Protein 5M10 (pdb70)

Structure (mmCIF, N/CA/C/O backbone):
data_5M10
#
_entry.id   5M10
#
_cell.length_a   68.840
_cell.length_b   113.630
_cell.length_c   155.480
_cell.angle_alpha   90.00
_cell.angle_beta   90.00
_cell.angle_gamma   90.00
#
_symmetry.space_group_name_H-M   'C 2 2 21'
#
loop_
_entity.id
_entity.type
_entity.pdbx_description
1 polymer 'Cyclohexanone Monooxygenase from Thermocrispum municipale'
2 non-polymer 'FLAVIN-ADENINE DINUCLEOTIDE'
3 non-polymer 'NADP NICOTINAMIDE-ADENINE-DINUCLEOTIDE PHOSPHATE'
4 non-polymer NICOTINAMIDE
5 non-polymer 2-AMINO-2-HYDROXYMETHYL-PROPANE-1,3-DIOL
6 non-polymer GLYCEROL
7 water water
#
loop_
_atom_site.group_PDB
_atom_site.id
_atom_site.type_symbol
_atom_site.label_atom_id
_atom_site.label_alt_id
_atom_site.label_comp_id
_atom_site.label_asym_id
_atom_site.label_entity_id
_atom_site.label_seq_id
_atom_site.pdbx_PDB_ins_code
_atom_site.Cartn_x
_atom_site.Cartn_y
_atom_site.Cartn_z
_atom_site.occupancy
_atom_site.B_iso_or_equiv
_atom_site.auth_seq_id
_atom_site.auth_comp_id
_atom_site.auth_asym_id
_atom_site.auth_atom_id
_atom_site.pdbx_PDB_model_num
ATOM 1 N N . THR A 1 6 ? 26.802 -22.915 -38.628 1.00 41.99 6 THR A N 1
ATOM 2 C CA . THR A 1 6 ? 25.950 -21.941 -37.855 1.00 33.66 6 THR A CA 1
ATOM 3 C C . THR A 1 6 ? 24.458 -22.332 -37.924 1.00 24.79 6 THR A C 1
ATOM 4 O O . THR A 1 6 ? 23.897 -22.445 -38.951 1.00 26.35 6 THR A O 1
ATOM 8 N N . PRO A 1 7 ? 23.808 -22.624 -36.752 1.00 17.87 7 PRO A N 1
ATOM 9 C CA . PRO A 1 7 ? 22.440 -23.112 -36.832 1.00 14.90 7 PRO A CA 1
ATOM 10 C C . PRO A 1 7 ? 21.429 -22.007 -37.105 1.00 14.21 7 PRO A C 1
ATOM 11 O O . PRO A 1 7 ? 21.672 -20.826 -36.947 1.00 15.79 7 PRO A O 1
ATOM 15 N N . ASP A 1 8 ? 20.239 -22.399 -37.599 1.00 13.46 8 ASP A N 1
ATOM 16 C CA . ASP A 1 8 ? 19.158 -21.442 -37.818 1.00 13.26 8 ASP A CA 1
ATOM 17 C C . ASP A 1 8 ? 18.766 -20.764 -36.466 1.00 12.95 8 ASP A C 1
ATOM 18 O O . ASP A 1 8 ? 18.410 -19.574 -36.472 1.00 15.71 8 ASP A O 1
ATOM 23 N N . LEU A 1 9 ? 18.710 -21.578 -35.414 1.00 12.58 9 LEU A N 1
ATOM 24 C CA . LEU A 1 9 ? 18.288 -21.143 -34.075 1.00 13.05 9 LEU A CA 1
ATOM 25 C C . LEU A 1 9 ? 19.283 -21.689 -33.057 1.00 13.57 9 LEU A C 1
ATOM 26 O O . LEU A 1 9 ? 19.838 -22.721 -33.248 1.00 13.10 9 LEU A O 1
ATOM 31 N N . ASP A 1 10 ? 19.402 -21.010 -31.889 1.00 12.11 10 ASP A N 1
ATOM 32 C CA . ASP A 1 10 ? 20.116 -21.598 -30.778 1.00 11.90 10 ASP A CA 1
ATOM 33 C C . ASP A 1 10 ? 19.416 -22.875 -30.299 1.00 10.41 10 ASP A C 1
ATOM 34 O O . ASP A 1 10 ? 20.095 -23.881 -30.008 1.00 11.73 10 ASP A O 1
ATOM 39 N N . ALA A 1 11 ? 18.080 -22.767 -30.174 1.00 10.36 11 ALA A N 1
ATOM 40 C CA . ALA A 1 11 ? 17.382 -23.888 -29.573 1.00 9.72 11 ALA A CA 1
ATOM 41 C C . ALA A 1 11 ? 15.975 -24.045 -30.248 1.00 10.58 11 ALA A C 1
ATOM 42 O O . ALA A 1 11 ? 15.337 -23.023 -30.592 1.00 11.58 11 ALA A O 1
ATOM 44 N N . ILE A 1 12 ? 15.572 -25.304 -30.322 1.00 9.96 12 ILE A N 1
ATOM 45 C CA . ILE A 1 12 ? 14.192 -25.640 -30.670 1.00 10.17 12 ILE A CA 1
ATOM 46 C C . ILE A 1 12 ? 13.599 -26.402 -29.473 1.00 9.13 12 ILE A C 1
ATOM 47 O O . ILE A 1 12 ? 14.218 -27.328 -28.982 1.00 9.52 12 ILE A O 1
ATOM 52 N N . VAL A 1 13 ? 12.362 -26.001 -29.219 1.00 9.01 13 VAL A N 1
ATOM 53 C CA . VAL A 1 13 ? 11.565 -26.644 -28.143 1.00 8.64 13 VAL A CA 1
ATOM 54 C C . VAL A 1 13 ? 10.372 -27.334 -28.824 1.00 8.89 13 VAL A C 1
ATOM 55 O O . VAL A 1 13 ? 9.730 -26.657 -29.659 1.00 10.30 13 VAL A O 1
ATOM 59 N N . ILE A 1 14 ? 10.029 -28.538 -28.461 1.00 9.50 14 ILE A N 1
ATOM 60 C CA . ILE A 1 14 ? 8.841 -29.218 -29.023 1.00 8.68 14 ILE A CA 1
ATOM 61 C C . ILE A 1 14 ? 7.845 -29.353 -27.880 1.00 8.36 14 ILE A C 1
ATOM 62 O O . ILE A 1 14 ? 8.193 -29.984 -26.850 1.00 9.93 14 ILE A O 1
ATOM 67 N N . GLY A 1 15 ? 6.662 -28.849 -28.097 1.00 8.63 15 GLY A N 1
ATOM 68 C CA . GLY A 1 15 ? 5.555 -28.894 -27.135 1.00 9.08 15 GLY A CA 1
ATOM 69 C C . GLY A 1 15 ? 5.311 -27.551 -26.474 1.00 9.11 15 GLY A C 1
ATOM 70 O O . GLY A 1 15 ? 6.266 -26.859 -26.103 1.00 9.78 15 GLY A O 1
ATOM 71 N N . ALA A 1 16 ? 4.027 -27.209 -26.334 1.00 8.62 16 ALA A N 1
ATOM 72 C CA . ALA A 1 16 ? 3.639 -25.959 -25.698 1.00 8.57 16 ALA A CA 1
ATOM 73 C C . ALA A 1 16 ? 2.656 -26.143 -24.512 1.00 8.58 16 ALA A C 1
ATOM 74 O O . ALA A 1 16 ? 1.733 -25.342 -24.342 1.00 9.45 16 ALA A O 1
ATOM 76 N N . GLY A 1 17 ? 2.939 -27.230 -23.750 1.00 8.93 17 GLY A N 1
ATOM 77 C CA . GLY A 1 17 ? 2.288 -27.325 -22.438 1.00 8.93 17 GLY A CA 1
ATOM 78 C C . GLY A 1 17 ? 3.104 -26.574 -21.415 1.00 9.46 17 GLY A C 1
ATOM 79 O O . GLY A 1 17 ? 3.949 -25.728 -21.671 1.00 9.96 17 GLY A O 1
ATOM 80 N N . PHE A 1 18 ? 2.797 -26.879 -20.094 1.00 9.02 18 PHE A N 1
ATOM 81 C CA . PHE A 1 18 ? 3.608 -26.328 -18.999 1.00 8.43 18 PHE A CA 1
ATOM 82 C C . PHE A 1 18 ? 5.122 -26.358 -19.292 1.00 8.03 18 PHE A C 1
ATOM 83 O O . PHE A 1 18 ? 5.826 -25.420 -18.926 1.00 9.23 18 PHE A O 1
ATOM 91 N N . GLY A 1 19 ? 5.551 -27.520 -19.815 1.00 7.96 19 GLY A N 1
ATOM 92 C CA . GLY A 1 19 ? 6.948 -27.681 -20.022 1.00 9.48 19 GLY A CA 1
ATOM 93 C C . GLY A 1 19 ? 7.585 -26.751 -21.052 1.00 9.16 19 GLY A C 1
ATOM 94 O O . GLY A 1 19 ? 8.519 -26.000 -20.807 1.00 9.29 19 GLY A O 1
ATOM 95 N N . GLY A 1 20 ? 7.049 -26.836 -22.315 1.00 8.63 20 GLY A N 1
ATOM 96 C CA . GLY A 1 20 ? 7.640 -25.995 -23.379 1.00 8.78 20 GLY A CA 1
ATOM 97 C C . GLY A 1 20 ? 7.463 -24.529 -23.173 1.00 8.95 20 GLY A C 1
ATOM 98 O O . GLY A 1 20 ? 8.311 -23.738 -23.554 1.00 9.82 20 GLY A O 1
ATOM 99 N N . ILE A 1 21 ? 6.323 -24.134 -22.583 1.00 8.88 21 ILE A N 1
ATOM 100 C CA . ILE A 1 21 ? 6.090 -22.746 -22.307 1.00 9.05 21 ILE A CA 1
ATOM 101 C C . ILE A 1 21 ? 7.226 -22.121 -21.444 1.00 8.81 21 ILE A C 1
ATOM 102 O O . ILE A 1 21 ? 7.815 -21.111 -21.691 1.00 9.74 21 ILE A O 1
ATOM 107 N N . TYR A 1 22 ? 7.503 -22.825 -20.298 1.00 9.44 22 TYR A N 1
ATOM 108 C CA . TYR A 1 22 ? 8.542 -22.350 -19.392 1.00 9.17 22 TYR A CA 1
ATOM 109 C C . TYR A 1 22 ? 9.945 -22.433 -20.042 1.00 9.64 22 TYR A C 1
ATOM 110 O O . TYR A 1 22 ? 10.737 -21.549 -19.847 1.00 10.02 22 TYR A O 1
ATOM 119 N N . MET A 1 23 ? 10.158 -23.562 -20.756 1.00 8.98 23 MET A N 1
ATOM 120 C CA . MET A 1 23 ? 11.458 -23.661 -21.396 1.00 9.67 23 MET A CA 1
ATOM 121 C C . MET A 1 23 ? 11.753 -22.459 -22.340 1.00 9.05 23 MET A C 1
ATOM 122 O O . MET A 1 23 ? 12.841 -21.926 -22.388 1.00 9.86 23 MET A O 1
ATOM 127 N N . LEU A 1 24 ? 10.754 -22.111 -23.152 1.00 9.16 24 LEU A N 1
ATOM 128 C CA . LEU A 1 24 ? 10.903 -21.023 -24.087 1.00 9.48 24 LEU A CA 1
ATOM 129 C C . LEU A 1 24 ? 11.202 -19.702 -23.361 1.00 9.67 24 LEU A C 1
ATOM 130 O O . LEU A 1 24 ? 12.064 -18.933 -23.671 1.00 10.89 24 LEU A O 1
ATOM 135 N N . HIS A 1 25 ? 10.415 -19.466 -22.280 1.00 10.21 25 HIS A N 1
ATOM 136 C CA . HIS A 1 25 ? 10.677 -18.319 -21.470 1.00 10.75 25 HIS A CA 1
ATOM 137 C C . HIS A 1 25 ? 12.117 -18.212 -20.952 1.00 10.25 25 HIS A C 1
ATOM 138 O O . HIS A 1 25 ? 12.764 -17.158 -21.072 1.00 11.51 25 HIS A O 1
ATOM 145 N N . LYS A 1 26 ? 12.569 -19.363 -20.381 1.00 9.77 26 LYS A N 1
ATOM 146 C CA . LYS A 1 26 ? 13.931 -19.315 -19.860 1.00 10.41 26 LYS A CA 1
ATOM 147 C C . LYS A 1 26 ? 14.978 -19.025 -20.962 1.00 11.10 26 LYS A C 1
ATOM 148 O O . LYS A 1 26 ? 15.845 -18.215 -20.815 1.00 11.47 26 LYS A O 1
ATOM 154 N N . LEU A 1 27 ? 14.866 -19.818 -22.062 1.00 10.85 27 LEU A N 1
ATOM 155 C CA . LEU A 1 27 ? 15.943 -19.711 -23.092 1.00 11.05 27 LEU A CA 1
ATOM 156 C C . LEU A 1 27 ? 15.915 -18.370 -23.801 1.00 11.19 27 LEU A C 1
ATOM 157 O O . LEU A 1 27 ? 16.958 -17.820 -24.088 1.00 13.31 27 LEU A O 1
ATOM 162 N N . ARG A 1 28 ? 14.700 -17.896 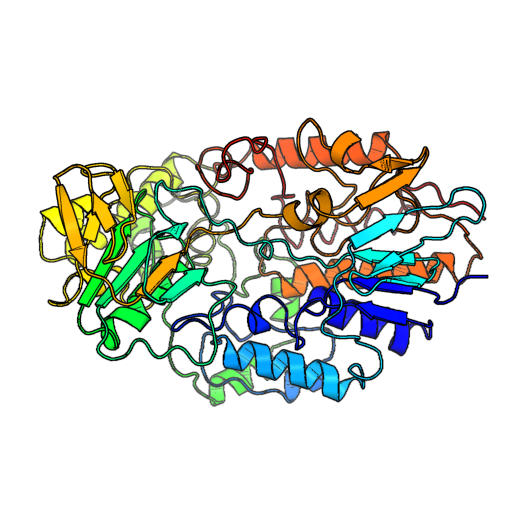-24.106 1.00 11.14 28 ARG A N 1
ATOM 163 C CA . ARG A 1 28 ? 14.590 -16.682 -24.883 1.00 11.69 28 ARG A CA 1
ATOM 164 C C . ARG A 1 28 ? 14.672 -15.422 -24.007 1.00 11.79 28 ARG A C 1
ATOM 165 O O . ARG A 1 28 ? 15.474 -14.529 -24.239 1.00 15.26 28 ARG A O 1
ATOM 173 N N . ASN A 1 29 ? 13.766 -15.341 -22.988 1.00 11.54 29 ASN A N 1
ATOM 174 C CA . ASN A 1 29 ? 13.747 -14.140 -22.200 1.00 12.35 29 ASN A CA 1
ATOM 175 C C . ASN A 1 29 ? 14.878 -14.050 -21.182 1.00 13.54 29 ASN A C 1
ATOM 176 O O . ASN A 1 29 ? 15.449 -12.972 -21.013 1.00 17.92 29 ASN A O 1
ATOM 181 N N . ASP A 1 30 ? 15.233 -15.143 -20.538 1.00 12.35 30 ASP A N 1
ATOM 182 C CA . ASP A 1 30 ? 16.265 -15.023 -19.530 1.00 13.11 30 ASP A CA 1
ATOM 183 C C . ASP A 1 30 ? 17.682 -15.183 -20.124 1.00 13.47 30 ASP A C 1
ATOM 184 O O . ASP A 1 30 ? 18.577 -14.509 -19.675 1.00 17.18 30 ASP A O 1
ATOM 189 N N . LEU A 1 31 ? 17.880 -16.117 -21.085 1.00 12.41 31 LEU A N 1
ATOM 190 C CA . LEU A 1 31 ? 19.249 -16.282 -21.646 1.00 12.46 31 LEU A CA 1
ATOM 191 C C . LEU A 1 31 ? 19.512 -15.462 -22.897 1.00 12.34 31 LEU A C 1
ATOM 192 O O . LEU A 1 31 ? 20.648 -15.357 -23.323 1.00 15.81 31 LEU A O 1
ATOM 197 N N . GLY A 1 32 ? 18.443 -14.943 -23.515 1.00 13.25 32 GLY A N 1
ATOM 198 C CA . GLY A 1 32 ? 18.658 -14.140 -24.751 1.00 14.35 32 GLY A CA 1
ATOM 199 C C . GLY A 1 32 ? 18.941 -14.934 -26.005 1.00 14.99 32 GLY A C 1
ATOM 200 O O . GLY A 1 32 ? 19.561 -14.366 -26.904 1.00 16.71 32 GLY A O 1
ATOM 201 N N . LEU A 1 33 ? 18.691 -16.219 -25.940 1.00 12.66 33 LEU A N 1
ATOM 202 C CA . LEU A 1 33 ? 18.933 -17.102 -27.117 1.00 12.35 33 LEU A CA 1
ATOM 203 C C . LEU A 1 33 ? 17.817 -16.965 -28.144 1.00 13.67 33 LEU A C 1
ATOM 204 O O . LEU A 1 33 ? 16.688 -16.514 -27.884 1.00 14.02 33 LEU A O 1
ATOM 209 N N . SER A 1 34 ? 18.092 -17.375 -29.409 1.00 12.98 34 SER A N 1
ATOM 210 C CA . SER A 1 34 ? 17.045 -17.479 -30.440 1.00 12.01 34 SER A CA 1
ATOM 211 C C . SER A 1 34 ? 16.420 -18.880 -30.332 1.00 11.82 34 SER A C 1
ATOM 212 O O . SER A 1 34 ? 17.100 -19.881 -30.299 1.00 12.90 34 SER A O 1
ATOM 215 N N . VAL A 1 35 ? 15.102 -18.881 -30.247 1.00 11.77 35 VAL A N 1
ATOM 216 C CA . VAL A 1 35 ? 14.326 -20.047 -29.896 1.00 11.02 35 VAL A CA 1
ATOM 217 C C . VAL A 1 35 ? 13.021 -20.069 -30.693 1.00 9.71 35 VAL A C 1
ATOM 218 O O . VAL A 1 35 ? 12.440 -19.039 -30.898 1.00 11.98 35 VAL A O 1
ATOM 222 N N . ARG A 1 36 ? 12.581 -21.249 -30.999 1.00 8.78 36 ARG A N 1
ATOM 223 C CA . ARG A 1 36 ? 11.194 -21.484 -31.489 1.00 9.77 36 ARG A CA 1
ATOM 224 C C . ARG A 1 36 ? 10.648 -22.760 -30.852 1.00 8.95 36 ARG A C 1
ATOM 225 O O . ARG A 1 36 ? 11.362 -23.752 -30.680 1.00 10.79 36 ARG A O 1
ATOM 233 N N . VAL A 1 37 ? 9.350 -22.693 -30.533 1.00 10.10 37 VAL A N 1
ATOM 234 C CA . VAL A 1 37 ? 8.587 -23.836 -30.119 1.00 10.23 37 VAL A CA 1
ATOM 235 C C . VAL A 1 37 ? 7.726 -24.320 -31.318 1.00 9.29 37 VAL A C 1
ATOM 236 O O . VAL A 1 37 ? 7.065 -23.481 -31.947 1.00 10.72 37 VAL A O 1
ATOM 240 N N . PHE A 1 38 ? 7.694 -25.631 -31.449 1.00 8.54 38 PHE A N 1
ATOM 241 C CA . PHE A 1 38 ? 6.741 -26.262 -32.371 1.00 9.06 38 PHE A CA 1
ATOM 242 C C . PHE A 1 38 ? 5.706 -27.017 -31.545 1.00 8.98 38 PHE A C 1
ATOM 243 O O . PHE A 1 38 ? 6.128 -27.894 -30.732 1.00 9.82 38 PHE A O 1
ATOM 251 N N . GLU A 1 39 ? 4.456 -26.788 -31.815 1.00 8.41 39 GLU A N 1
ATOM 252 C CA . GLU A 1 39 ? 3.398 -27.505 -31.116 1.00 9.36 39 GLU A CA 1
ATOM 253 C C . GLU A 1 39 ? 2.389 -28.004 -32.199 1.00 8.39 39 GLU A C 1
ATOM 254 O O . GLU A 1 39 ? 1.916 -27.152 -32.988 1.00 9.48 39 GLU A O 1
ATOM 260 N N . LYS A 1 40 ? 2.050 -29.234 -32.123 1.00 8.78 40 LYS A N 1
ATOM 261 C CA . LYS A 1 40 ? 1.125 -29.840 -33.112 1.00 9.42 40 LYS A CA 1
ATOM 262 C C . LYS A 1 40 ? -0.292 -29.324 -32.992 1.00 10.40 40 LYS A C 1
ATOM 263 O O . LYS A 1 40 ? -1.057 -29.278 -33.953 1.00 11.40 40 LYS A O 1
ATOM 269 N N . GLY A 1 41 ? -0.755 -28.948 -31.752 1.00 10.07 41 GLY A N 1
ATOM 270 C CA . GLY A 1 41 ? -2.049 -28.428 -31.554 1.00 10.50 41 GLY A CA 1
ATOM 271 C C . GLY A 1 41 ? -2.267 -27.055 -32.187 1.00 9.73 41 GLY A C 1
ATOM 272 O O . GLY A 1 41 ? -1.344 -26.310 -32.391 1.00 9.70 41 GLY A O 1
ATOM 273 N N . GLY A 1 42 ? -3.528 -26.747 -32.305 1.00 10.35 42 GLY A N 1
ATOM 274 C CA . GLY A 1 42 ? -3.952 -25.425 -32.771 1.00 10.71 42 GLY A CA 1
ATOM 275 C C . GLY A 1 42 ? -3.953 -24.260 -31.769 1.00 9.20 42 GLY A C 1
ATOM 276 O O . GLY A 1 42 ? -4.230 -23.101 -32.054 1.00 12.18 42 GLY A O 1
ATOM 277 N N . GLY A 1 43 ? -3.567 -24.645 -30.495 1.00 10.00 43 GLY A N 1
ATOM 278 C CA . GLY A 1 43 ? -3.419 -23.728 -29.375 1.00 11.08 43 GLY A CA 1
ATOM 279 C C . GLY A 1 43 ? -2.378 -24.277 -28.396 1.00 10.15 43 GLY A C 1
ATOM 280 O O . GLY A 1 43 ? -2.085 -25.410 -28.405 1.00 9.96 43 GLY A O 1
ATOM 281 N N . VAL A 1 44 ? -1.899 -23.342 -27.596 1.00 10.05 44 VAL A N 1
ATOM 282 C CA . VAL A 1 44 ? -1.060 -23.720 -26.450 1.00 9.65 44 VAL A CA 1
ATOM 283 C C . VAL A 1 44 ? -1.888 -24.344 -25.345 1.00 9.10 44 VAL A C 1
ATOM 284 O O . VAL A 1 44 ? -3.097 -24.245 -25.292 1.00 9.59 44 VAL A O 1
ATOM 288 N N . GLY A 1 45 ? -1.133 -25.043 -24.454 1.00 8.88 45 GLY A N 1
ATOM 289 C CA . GLY A 1 45 ? -1.707 -25.594 -23.234 1.00 8.86 45 GLY A CA 1
ATOM 290 C C . GLY A 1 45 ? -1.468 -27.006 -22.981 1.00 10.00 45 GLY A C 1
ATOM 291 O O . GLY A 1 45 ? -1.644 -27.494 -21.805 1.00 10.09 45 GLY A O 1
ATOM 292 N N . GLY A 1 46 ? -1.054 -27.809 -23.973 1.00 8.75 46 GLY A N 1
ATOM 293 C CA . GLY A 1 46 ? -0.807 -29.187 -23.783 1.00 9.16 46 GLY A CA 1
ATOM 294 C C . GLY A 1 46 ? -1.996 -29.946 -23.369 1.00 9.01 46 GLY A C 1
ATOM 295 O O . GLY A 1 46 ? -3.064 -29.837 -23.958 1.00 9.14 46 GLY A O 1
ATOM 296 N N . THR A 1 47 ? -1.820 -30.706 -22.280 1.00 9.21 47 THR A N 1
ATOM 297 C CA . THR A 1 47 ? -2.936 -31.485 -21.715 1.00 9.14 47 THR A CA 1
ATOM 298 C C . THR A 1 47 ? -4.239 -30.583 -21.663 1.00 9.21 47 THR A C 1
ATOM 299 O O . THR A 1 47 ? -5.330 -31.080 -21.908 1.00 9.55 47 THR A O 1
ATOM 303 N N . TRP A 1 48 ? -4.076 -29.319 -21.275 1.00 8.21 48 TRP A N 1
ATOM 304 C CA . TRP A 1 48 ? -5.189 -28.495 -20.966 1.00 8.64 48 TRP A CA 1
ATOM 305 C C . TRP A 1 48 ? -5.812 -27.801 -22.204 1.00 9.31 48 TRP A C 1
ATOM 306 O O . TRP A 1 48 ? -6.862 -27.220 -22.126 1.00 9.69 48 TRP A O 1
ATOM 317 N N . TYR A 1 49 ? -5.089 -27.966 -23.349 1.00 9.21 49 TYR A N 1
ATOM 318 C CA . TYR A 1 49 ? -5.703 -27.684 -24.701 1.00 9.29 49 TYR A CA 1
ATOM 319 C C . TYR A 1 49 ? -6.480 -28.880 -25.132 1.00 8.31 49 TYR A C 1
ATOM 320 O O . TYR A 1 49 ? -7.662 -28.762 -25.543 1.00 9.10 49 TYR A O 1
ATOM 329 N N . TRP A 1 50 ? -5.910 -30.053 -25.066 1.00 7.94 50 TRP A N 1
ATOM 330 C CA . TRP A 1 50 ? -6.515 -31.265 -25.715 1.00 8.67 50 TRP A CA 1
ATOM 331 C C . TRP A 1 50 ? -7.691 -31.792 -25.009 1.00 8.89 50 TRP A C 1
ATOM 332 O O . TRP A 1 50 ? -8.639 -32.341 -25.562 1.00 9.86 50 TRP A O 1
ATOM 343 N N . ASN A 1 51 ? -7.647 -31.805 -23.620 1.00 9.13 51 ASN A N 1
ATOM 344 C CA . ASN A 1 51 ? -8.626 -32.581 -22.804 1.00 8.93 51 ASN A CA 1
ATOM 345 C C . ASN A 1 51 ? -9.801 -31.768 -22.527 1.00 9.72 51 ASN A C 1
ATOM 346 O O . ASN A 1 51 ? -10.080 -31.380 -21.352 1.00 10.08 51 ASN A O 1
ATOM 351 N N . LYS A 1 52 ? -10.649 -31.541 -23.543 1.00 9.44 52 LYS A N 1
ATOM 352 C CA . LYS A 1 52 ? -11.797 -30.670 -23.451 1.00 9.34 52 LYS A CA 1
ATOM 353 C C . LYS A 1 52 ? -13.121 -31.358 -22.981 1.00 10.27 52 LYS A C 1
ATOM 354 O O . LYS A 1 52 ? -14.165 -30.736 -23.014 1.00 11.65 52 LYS A O 1
ATOM 360 N N . TYR A 1 53 ? -12.957 -32.605 -22.474 1.00 9.71 53 TYR A N 1
ATOM 361 C CA . TYR A 1 53 ? -14.151 -33.331 -22.144 1.00 9.75 53 TYR A CA 1
ATOM 362 C C . TYR A 1 53 ? -14.832 -32.821 -20.843 1.00 9.56 53 TYR A C 1
ATOM 363 O O . TYR A 1 53 ? -14.144 -32.236 -19.971 1.00 11.06 53 TYR A O 1
ATOM 372 N N . PRO A 1 54 ? -16.128 -33.053 -20.725 1.00 10.10 54 PRO A N 1
ATOM 373 C CA . PRO A 1 54 ? -16.839 -32.651 -19.485 1.00 11.81 54 PRO A CA 1
ATOM 374 C C . PRO A 1 54 ? -16.264 -33.396 -18.276 1.00 10.11 54 PRO A C 1
ATOM 375 O O . PRO A 1 54 ? -16.071 -34.562 -18.288 1.00 10.46 54 PRO A O 1
ATOM 379 N N . GLY A 1 55 ? -15.983 -32.596 -17.224 1.00 9.58 55 GLY A N 1
ATOM 380 C CA . GLY A 1 55 ? -15.340 -33.165 -15.998 1.00 11.41 55 GLY A CA 1
ATOM 381 C C . GLY A 1 55 ? -13.892 -33.018 -15.970 1.00 9.90 55 GLY A C 1
ATOM 382 O O . GLY A 1 55 ? -13.235 -33.374 -14.946 1.00 10.91 55 GLY A O 1
ATOM 383 N N . ALA A 1 56 ? -13.201 -32.630 -17.069 1.00 9.39 56 ALA A N 1
ATOM 384 C CA . ALA A 1 56 ? -11.778 -32.661 -17.055 1.00 9.16 56 ALA A CA 1
ATOM 385 C C . ALA A 1 56 ? -11.292 -31.593 -16.065 1.00 9.25 56 ALA A C 1
ATOM 386 O O . ALA A 1 56 ? -11.624 -30.453 -16.080 1.00 9.52 56 ALA A O 1
ATOM 388 N N . LYS A 1 57 ? -10.348 -32.105 -15.188 1.00 10.04 57 LYS A N 1
ATOM 389 C CA . LYS A 1 57 ? -9.782 -31.200 -14.195 1.00 10.60 57 LYS A CA 1
ATOM 390 C C . LYS A 1 57 ? -8.486 -31.845 -13.697 1.00 10.52 57 LYS A C 1
ATOM 391 O O . LYS A 1 57 ? -8.270 -33.017 -13.835 1.00 12.41 57 LYS A O 1
ATOM 397 N N A SER A 1 58 ? -7.694 -30.994 -13.028 0.50 10.18 58 SER A N 1
ATOM 398 N N B SER A 1 58 ? -7.699 -31.027 -13.008 0.50 10.40 58 SER A N 1
ATOM 399 C CA A SER A 1 58 ? -6.524 -31.428 -12.278 0.50 10.07 58 SER A CA 1
ATOM 400 C CA B SER A 1 58 ? -6.554 -31.527 -12.286 0.50 10.84 58 SER A CA 1
ATOM 401 C C A SER A 1 58 ? -6.873 -31.817 -10.819 0.50 8.96 58 SER A C 1
ATOM 402 C C B SER A 1 58 ? -6.881 -31.841 -10.824 0.50 9.05 58 SER A C 1
ATOM 403 O O A SER A 1 58 ? -7.693 -31.184 -10.235 0.50 11.31 58 SER A O 1
ATOM 404 O O B SER A 1 58 ? -7.671 -31.182 -10.236 0.50 11.23 58 SER A O 1
ATOM 409 N N . ASP A 1 59 ? -6.268 -32.889 -10.369 1.00 8.62 59 ASP A N 1
ATOM 410 C CA . ASP A 1 59 ? -6.351 -33.299 -8.926 1.00 9.31 59 ASP A CA 1
ATOM 411 C C . ASP A 1 59 ? -5.254 -32.649 -8.135 1.00 9.19 59 ASP A C 1
ATOM 412 O O . ASP A 1 59 ? -5.336 -32.787 -6.846 1.00 11.71 59 ASP A O 1
ATOM 417 N N . THR A 1 60 ? -4.287 -31.940 -8.616 1.00 8.90 60 THR A N 1
ATOM 418 C CA . THR A 1 60 ? -3.458 -31.150 -7.767 1.00 9.63 60 THR A CA 1
ATOM 419 C C . THR A 1 60 ? -4.323 -29.995 -7.314 1.00 10.12 60 THR A C 1
ATOM 420 O O . THR A 1 60 ? -4.860 -29.236 -8.146 1.00 12.84 60 THR A O 1
ATOM 424 N N . GLU A 1 61 ? -4.444 -29.721 -6.040 1.00 11.71 61 GLU A N 1
ATOM 425 C CA . GLU A 1 61 ? -5.296 -28.566 -5.717 1.00 13.05 61 GLU A CA 1
ATOM 426 C C . GLU A 1 61 ? -4.756 -27.278 -6.265 1.00 10.77 61 GLU A C 1
ATOM 427 O O . GLU A 1 61 ? -3.523 -27.108 -6.389 1.00 11.60 61 GLU A O 1
ATOM 433 N N . GLY A 1 62 ? -5.720 -26.458 -6.618 1.00 11.52 62 GLY A N 1
ATOM 434 C CA . GLY A 1 62 ? -5.383 -25.322 -7.424 1.00 11.46 62 GLY A CA 1
ATOM 435 C C . GLY A 1 62 ? -4.284 -24.494 -6.978 1.00 10.38 62 GLY A C 1
ATOM 436 O O . GLY A 1 62 ? -3.529 -23.906 -7.741 1.00 10.61 62 GLY A O 1
ATOM 437 N N . PHE A 1 63 ? -4.167 -24.305 -5.616 1.00 9.53 63 PHE A N 1
ATOM 438 C CA . PHE A 1 63 ? -3.159 -23.419 -5.141 1.00 9.01 63 PHE A CA 1
ATOM 439 C C . PHE A 1 63 ? -1.730 -23.746 -5.613 1.00 8.08 63 PHE A C 1
ATOM 440 O O . PHE A 1 63 ? -0.969 -22.807 -5.734 1.00 9.72 63 PHE A O 1
ATOM 448 N N . VAL A 1 64 ? -1.429 -25.021 -5.801 1.00 7.91 64 VAL A N 1
ATOM 449 C CA . VAL A 1 64 ? -0.131 -25.422 -6.281 1.00 8.70 64 VAL A CA 1
ATOM 450 C C . VAL A 1 64 ? -0.135 -26.049 -7.701 1.00 9.14 64 VAL A C 1
ATOM 451 O O . VAL A 1 64 ? 0.884 -26.627 -8.037 1.00 8.93 64 VAL A O 1
ATOM 455 N N . TYR A 1 65 ? -1.211 -25.904 -8.419 1.00 8.54 65 TYR A N 1
ATOM 456 C CA . TYR A 1 65 ? -1.189 -26.396 -9.858 1.00 8.36 65 TYR A CA 1
ATOM 457 C C . TYR A 1 65 ? -0.956 -25.185 -10.729 1.00 7.87 65 TYR A C 1
ATOM 458 O O . TYR A 1 65 ? -1.866 -24.703 -11.411 1.00 9.93 65 TYR A O 1
ATOM 467 N N . ARG A 1 66 ? 0.264 -24.713 -10.683 1.00 8.75 66 ARG A N 1
ATOM 468 C CA . ARG A 1 66 ? 0.658 -23.444 -11.273 1.00 9.25 66 ARG A CA 1
ATOM 469 C C . ARG A 1 66 ? 2.175 -23.310 -11.166 1.00 9.23 66 ARG A C 1
ATOM 470 O O . ARG A 1 66 ? 2.819 -24.081 -10.419 1.00 9.72 66 ARG A O 1
ATOM 478 N N . TYR A 1 67 ? 2.750 -22.407 -11.940 1.00 9.91 67 TYR A N 1
ATOM 479 C CA . TYR A 1 67 ? 4.135 -22.062 -11.778 1.00 9.12 67 TYR A CA 1
ATOM 480 C C . TYR A 1 67 ? 4.395 -21.344 -10.382 1.00 9.32 67 TYR A C 1
ATOM 481 O O . TYR A 1 67 ? 3.467 -20.750 -9.835 1.00 9.98 67 TYR A O 1
ATOM 490 N N . SER A 1 68 ? 5.651 -21.417 -9.967 1.00 9.72 68 SER A N 1
ATOM 491 C CA . SER A 1 68 ? 6.060 -20.756 -8.741 1.00 10.23 68 SER A CA 1
ATOM 492 C C . SER A 1 68 ? 7.137 -19.755 -8.953 1.00 11.36 68 SER A C 1
ATOM 493 O O . SER A 1 68 ? 7.547 -19.016 -8.048 1.00 12.33 68 SER A O 1
ATOM 496 N N . PHE A 1 69 ? 7.685 -19.670 -10.206 1.00 11.35 69 PHE A N 1
ATOM 497 C CA . PHE A 1 69 ? 8.964 -18.969 -10.395 1.00 12.78 69 PHE A CA 1
ATOM 498 C C . PHE A 1 69 ? 8.857 -17.455 -10.369 1.00 11.29 69 PHE A C 1
ATOM 499 O O . PHE A 1 69 ? 9.849 -16.759 -10.263 1.00 17.13 69 PHE A O 1
ATOM 507 N N . ASP A 1 70 ? 7.645 -16.919 -10.554 1.00 12.67 70 ASP A N 1
ATOM 508 C CA . ASP A 1 70 ? 7.391 -15.497 -10.642 1.00 13.12 70 ASP A CA 1
ATOM 509 C C . ASP A 1 70 ? 6.430 -15.076 -9.506 1.00 13.46 70 ASP A C 1
ATOM 510 O O . ASP A 1 70 ? 5.228 -15.366 -9.504 1.00 12.73 70 ASP A O 1
ATOM 515 N N . LYS A 1 71 ? 7.034 -14.355 -8.487 1.00 13.90 71 LYS A N 1
ATOM 516 C CA . LYS A 1 71 ? 6.249 -13.962 -7.337 1.00 14.86 71 LYS A CA 1
ATOM 517 C C . LYS A 1 71 ? 5.102 -13.051 -7.649 1.00 14.11 71 LYS A C 1
ATOM 518 O O . LYS A 1 71 ? 4.092 -13.088 -6.974 1.00 16.08 71 LYS A O 1
ATOM 524 N N . GLU A 1 72 ? 5.274 -12.171 -8.651 1.00 15.27 72 GLU A N 1
ATOM 525 C CA . GLU A 1 72 ? 4.194 -11.241 -8.992 1.00 17.03 72 GLU A CA 1
ATOM 526 C C . GLU A 1 72 ? 3.008 -12.013 -9.587 1.00 16.36 72 GLU A C 1
ATOM 527 O O . GLU A 1 72 ? 1.864 -11.683 -9.318 1.00 17.53 72 GLU A O 1
ATOM 533 N N . LEU A 1 73 ? 3.286 -13.024 -10.423 1.00 13.62 73 LEU A N 1
ATOM 534 C CA . LEU A 1 73 ? 2.191 -13.787 -10.895 1.00 13.80 73 LEU A CA 1
ATOM 535 C C . LEU A 1 73 ? 1.462 -14.606 -9.835 1.00 12.02 73 LEU A C 1
ATOM 536 O O . LEU A 1 73 ? 0.267 -14.679 -9.845 1.00 13.30 73 LEU A O 1
ATOM 541 N N . LEU A 1 74 ? 2.222 -15.039 -8.837 1.00 12.25 74 LEU A N 1
ATOM 542 C CA . LEU A 1 74 ? 1.590 -15.718 -7.721 1.00 12.31 74 LEU A CA 1
ATOM 543 C C . LEU A 1 74 ? 0.703 -14.755 -6.899 1.00 12.29 74 LEU A C 1
ATOM 544 O O . LEU A 1 74 ? -0.377 -15.126 -6.477 1.00 14.63 74 LEU A O 1
ATOM 549 N N . ARG A 1 75 ? 1.141 -13.509 -6.764 1.00 13.33 75 ARG A N 1
ATOM 550 C CA . ARG A 1 75 ? 0.319 -12.518 -6.099 1.00 15.23 75 ARG A CA 1
ATOM 551 C C . ARG A 1 75 ? -0.959 -12.122 -6.850 1.00 15.73 75 ARG A C 1
ATOM 552 O O . ARG A 1 75 ? -2.053 -11.932 -6.267 1.00 18.49 75 ARG A O 1
ATOM 560 N N . GLU A 1 76 ? -0.801 -12.056 -8.220 1.00 17.29 76 GLU A N 1
ATOM 561 C CA . GLU A 1 76 ? -1.901 -11.431 -8.938 1.00 15.90 76 GLU A CA 1
ATOM 562 C C . GLU A 1 76 ? -2.967 -12.416 -9.440 1.00 18.07 76 GLU A C 1
ATOM 563 O O . GLU A 1 76 ? -4.139 -12.012 -9.554 1.00 20.56 76 GLU A O 1
ATOM 569 N N . TYR A 1 77 ? -2.597 -13.643 -9.739 1.00 14.42 77 TYR A N 1
ATOM 570 C CA . TYR A 1 77 ? -3.532 -14.494 -10.465 1.00 14.00 77 TYR A CA 1
ATOM 571 C C . TYR A 1 77 ? -4.481 -15.160 -9.446 1.00 13.28 77 TYR A C 1
ATOM 572 O O . TYR A 1 77 ? -4.052 -15.780 -8.494 1.00 16.55 77 TYR A O 1
ATOM 581 N N A ASP A 1 78 ? -5.771 -15.059 -9.682 0.50 13.24 78 ASP A N 1
ATOM 582 N N B ASP A 1 78 ? -5.760 -15.085 -9.708 0.50 13.19 78 ASP A N 1
ATOM 583 C CA A ASP A 1 78 ? -6.789 -15.564 -8.780 0.50 14.74 78 ASP A CA 1
ATOM 584 C CA B ASP A 1 78 ? -6.749 -15.651 -8.841 0.50 14.78 78 ASP A CA 1
ATOM 585 C C A ASP A 1 78 ? -7.343 -16.886 -9.194 0.50 11.98 78 ASP A C 1
ATOM 586 C C B ASP A 1 78 ? -7.193 -17.035 -9.222 0.50 13.18 78 ASP A C 1
ATOM 587 O O A ASP A 1 78 ? -7.567 -17.060 -10.371 0.50 13.26 78 ASP A O 1
ATOM 588 O O B ASP A 1 78 ? -7.121 -17.451 -10.369 0.50 14.36 78 ASP A O 1
ATOM 597 N N . TRP A 1 79 ? -7.698 -17.785 -8.234 1.00 12.95 79 TRP A N 1
ATOM 598 C CA . TRP A 1 79 ? -8.457 -18.940 -8.476 1.00 12.60 79 TRP A CA 1
ATOM 599 C C . TRP A 1 79 ? -9.672 -18.876 -7.499 1.00 13.01 79 TRP A C 1
ATOM 600 O O . TRP A 1 79 ? -9.544 -18.261 -6.380 1.00 14.56 79 TRP A O 1
ATOM 611 N N . THR A 1 80 ? -10.782 -19.575 -7.820 1.00 12.14 80 THR A N 1
ATOM 612 C CA . THR A 1 80 ? -12.030 -19.452 -7.054 1.00 12.16 80 THR A CA 1
ATOM 613 C C . THR A 1 80 ? -12.636 -20.773 -6.709 1.00 11.50 80 THR A C 1
ATOM 614 O O . THR A 1 80 ? -13.697 -20.830 -6.093 1.00 12.95 80 THR A O 1
ATOM 618 N N . THR A 1 81 ? -11.978 -21.896 -7.098 1.00 11.21 81 THR A N 1
ATOM 619 C CA . THR A 1 81 ? -12.392 -23.248 -6.845 1.00 10.88 81 THR A CA 1
ATOM 620 C C . THR A 1 81 ? -11.237 -24.026 -6.354 1.00 11.11 81 THR A C 1
ATOM 621 O O . THR A 1 81 ? -10.101 -23.765 -6.716 1.00 10.73 81 THR A O 1
ATOM 625 N N . ARG A 1 82 ? -11.505 -24.997 -5.460 1.00 8.98 82 ARG A N 1
ATOM 626 C CA . ARG A 1 82 ? -10.366 -25.719 -4.855 1.00 8.84 82 ARG A CA 1
ATOM 627 C C . ARG A 1 82 ? -9.513 -26.410 -5.866 1.00 8.66 82 ARG A C 1
ATOM 628 O O . ARG A 1 82 ? -8.336 -26.449 -5.733 1.00 8.89 82 ARG A O 1
ATOM 636 N N . TYR A 1 83 ? -10.194 -27.062 -6.850 1.00 9.13 83 TYR A N 1
ATOM 637 C CA . TYR A 1 83 ? -9.515 -27.693 -7.994 1.00 9.63 83 TYR A CA 1
ATOM 638 C C . TYR A 1 83 ? -9.824 -26.875 -9.242 1.00 9.57 83 TYR A C 1
ATOM 639 O O . TYR A 1 83 ? -10.872 -26.257 -9.316 1.00 10.61 83 TYR A O 1
ATOM 648 N N . LEU A 1 84 ? -8.905 -26.940 -10.193 1.00 9.21 84 LEU A N 1
ATOM 649 C CA . LEU A 1 84 ? -9.057 -26.193 -11.456 1.00 8.86 84 LEU A CA 1
ATOM 650 C C . LEU A 1 84 ? -9.557 -27.086 -12.580 1.00 9.27 84 LEU A C 1
ATOM 651 O O . LEU A 1 84 ? -8.915 -28.074 -12.909 1.00 10.24 84 LEU A O 1
ATOM 656 N N . ASP A 1 85 ? -10.697 -26.675 -13.145 1.00 10.29 85 ASP A N 1
ATOM 657 C CA . ASP A 1 85 ? -11.190 -27.368 -14.345 1.00 9.80 85 ASP A CA 1
ATOM 658 C C . ASP A 1 85 ? -10.290 -27.038 -15.539 1.00 9.87 85 ASP A C 1
ATOM 659 O O . ASP A 1 85 ? -9.601 -26.006 -15.581 1.00 10.28 85 ASP A O 1
ATOM 664 N N . GLN A 1 86 ? -10.346 -27.905 -16.555 1.00 9.01 86 GLN A N 1
ATOM 665 C CA . GLN A 1 86 ? -9.557 -27.663 -17.776 1.00 9.24 86 GLN A CA 1
ATOM 666 C C . GLN A 1 86 ? -9.569 -26.245 -18.330 1.00 9.07 86 GLN A C 1
ATOM 667 O O . GLN A 1 86 ? -8.517 -25.731 -18.643 1.00 9.92 86 GLN A O 1
ATOM 673 N N . PRO A 1 87 ? -10.754 -25.598 -18.519 1.00 9.20 87 PRO A N 1
ATOM 674 C CA . PRO A 1 87 ? -10.798 -24.250 -19.090 1.00 11.13 87 PRO A CA 1
ATOM 675 C C . PRO A 1 87 ? -9.965 -23.281 -18.275 1.00 10.42 87 PRO A C 1
ATOM 676 O O . PRO A 1 87 ? -9.410 -22.331 -18.768 1.00 10.70 87 PRO A O 1
ATOM 680 N N . ASP A 1 88 ? -9.973 -23.511 -16.899 1.00 10.26 88 ASP A N 1
ATOM 681 C CA . ASP A 1 88 ? -9.281 -22.599 -16.019 1.00 11.33 88 ASP A CA 1
ATOM 682 C C . ASP A 1 88 ? -7.771 -22.800 -16.116 1.00 10.42 88 ASP A C 1
ATOM 683 O O . ASP A 1 88 ? -7.019 -21.791 -16.100 1.00 10.55 88 ASP A O 1
ATOM 688 N N . VAL A 1 89 ? -7.284 -24.039 -16.205 1.00 9.52 89 VAL A N 1
ATOM 689 C CA . VAL A 1 89 ? -5.861 -24.257 -16.396 1.00 8.97 89 VAL A CA 1
ATOM 690 C C . VAL A 1 89 ? -5.401 -23.675 -17.749 1.00 9.12 89 VAL A C 1
ATOM 691 O O . VAL A 1 89 ? -4.381 -23.018 -17.850 1.00 9.29 89 VAL A O 1
ATOM 695 N N . LEU A 1 90 ? -6.249 -23.912 -18.760 1.00 9.11 90 LEU A N 1
ATOM 696 C CA . LEU A 1 90 ? -5.920 -23.433 -20.131 1.00 9.92 90 LEU A CA 1
ATOM 697 C C . LEU A 1 90 ? -5.767 -21.888 -20.116 1.00 8.91 90 LEU A C 1
ATOM 698 O O . LEU A 1 90 ? -4.825 -21.293 -20.625 1.00 10.17 90 LEU A O 1
ATOM 703 N N . ALA A 1 91 ? -6.781 -21.226 -19.447 1.00 10.27 91 ALA A N 1
ATOM 704 C CA . ALA A 1 91 ? -6.720 -19.797 -19.360 1.00 11.53 91 ALA A CA 1
ATOM 705 C C . ALA A 1 91 ? -5.479 -19.269 -18.659 1.00 9.61 91 ALA A C 1
ATOM 706 O O . ALA A 1 91 ? -4.862 -18.242 -19.040 1.00 11.32 91 ALA A O 1
ATOM 708 N N . TYR A 1 92 ? -5.005 -20.010 -17.593 1.00 10.03 92 TYR A N 1
ATOM 709 C CA . TYR A 1 92 ? -3.779 -19.625 -16.948 1.00 9.64 92 TYR A CA 1
ATOM 710 C C . TYR A 1 92 ? -2.563 -19.705 -17.865 1.00 10.09 92 TYR A C 1
ATOM 711 O O . TYR A 1 92 ? -1.744 -18.816 -17.895 1.00 10.15 92 TYR A O 1
ATOM 720 N N . LEU A 1 93 ? -2.493 -20.838 -18.559 1.00 8.87 93 LEU A N 1
ATOM 721 C CA . LEU A 1 93 ? -1.307 -21.016 -19.441 1.00 9.23 93 LEU A CA 1
ATOM 722 C C . LEU A 1 93 ? -1.348 -19.972 -20.600 1.00 9.87 93 LEU A C 1
ATOM 723 O O . LEU A 1 93 ? -0.287 -19.496 -20.969 1.00 10.98 93 LEU A O 1
ATOM 728 N N . GLU A 1 94 ? -2.554 -19.668 -21.113 1.00 9.89 94 GLU A N 1
ATOM 729 C CA . GLU A 1 94 ? -2.692 -18.582 -22.085 1.00 11.03 94 GLU A CA 1
ATOM 730 C C . GLU A 1 94 ? -2.223 -17.235 -21.553 1.00 12.33 94 GLU A C 1
ATOM 731 O O . GLU A 1 94 ? -1.533 -16.463 -22.231 1.00 12.41 94 GLU A O 1
ATOM 737 N N . HIS A 1 95 ? -2.565 -17.021 -20.255 1.00 10.89 95 HIS A N 1
ATOM 738 C CA . HIS A 1 95 ? -2.104 -15.820 -19.657 1.00 12.37 95 HIS A CA 1
ATOM 739 C C . HIS A 1 95 ? -0.599 -15.689 -19.500 1.00 10.87 95 HIS A C 1
ATOM 740 O O . HIS A 1 95 ? -0.018 -14.654 -19.765 1.00 12.41 95 HIS A O 1
ATOM 747 N N . VAL A 1 96 ? -0.015 -16.850 -19.124 1.00 10.68 96 VAL A N 1
ATOM 748 C CA . VAL A 1 96 ? 1.416 -16.915 -19.017 1.00 10.30 96 VAL A CA 1
ATOM 749 C C . VAL A 1 96 ? 2.066 -16.543 -20.387 1.00 11.63 96 VAL A C 1
ATOM 750 O O . VAL A 1 96 ? 3.059 -15.783 -20.498 1.00 11.68 96 VAL A O 1
ATOM 754 N N . VAL A 1 97 ? 1.532 -17.188 -21.443 1.00 10.44 97 VAL A N 1
ATOM 755 C CA . VAL A 1 97 ? 2.078 -16.920 -22.818 1.00 10.22 97 VAL A CA 1
ATOM 756 C C . VAL A 1 97 ? 1.959 -15.426 -23.135 1.00 10.89 97 VAL A C 1
ATOM 757 O O . VAL A 1 97 ? 2.918 -14.826 -23.670 1.00 12.65 97 VAL A O 1
ATOM 761 N N . GLU A 1 98 ? 0.826 -14.805 -22.795 1.00 12.07 98 GLU A N 1
ATOM 762 C CA . GLU A 1 98 ? 0.670 -13.348 -23.011 1.00 12.24 98 GLU A CA 1
ATOM 763 C C . GLU A 1 98 ? 1.726 -12.554 -22.223 1.00 12.01 98 GLU A C 1
ATOM 764 O O . GLU A 1 98 ? 2.352 -11.588 -22.612 1.00 14.09 98 GLU A O 1
ATOM 770 N N . ARG A 1 99 ? 1.750 -12.864 -20.902 1.00 13.09 99 ARG A N 1
ATOM 771 C CA . ARG A 1 99 ? 2.528 -12.131 -19.925 1.00 13.46 99 ARG A CA 1
ATOM 772 C C . ARG A 1 99 ? 3.997 -11.997 -20.325 1.00 11.33 99 ARG A C 1
ATOM 773 O O . ARG A 1 99 ? 4.588 -10.937 -20.135 1.00 14.69 99 ARG A O 1
ATOM 781 N N . TYR A 1 100 ? 4.526 -13.120 -20.831 1.00 11.52 100 TYR A N 1
ATOM 782 C CA . TYR A 1 100 ? 5.944 -13.174 -21.137 1.00 11.89 100 TYR A CA 1
ATOM 783 C C . TYR A 1 100 ? 6.209 -13.021 -22.692 1.00 11.76 100 TYR A C 1
ATOM 784 O O . TYR A 1 100 ? 7.327 -13.262 -23.172 1.00 13.15 100 TYR A O 1
ATOM 793 N N . ASP A 1 101 ? 5.160 -12.594 -23.415 1.00 11.91 101 ASP A N 1
ATOM 794 C CA . ASP A 1 101 ? 5.305 -12.297 -24.894 1.00 12.29 101 ASP A CA 1
ATOM 795 C C . ASP A 1 101 ? 5.815 -13.520 -25.657 1.00 10.75 101 ASP A C 1
ATOM 796 O O . ASP A 1 101 ? 6.749 -13.371 -26.479 1.00 13.13 101 ASP A O 1
ATOM 801 N N . LEU A 1 102 ? 5.291 -14.703 -25.367 1.00 10.61 102 LEU A N 1
ATOM 802 C CA . LEU A 1 102 ? 5.751 -15.929 -25.926 1.00 12.14 102 LEU A CA 1
ATOM 803 C C . LEU A 1 102 ? 5.121 -16.310 -27.268 1.00 11.58 102 LEU A C 1
ATOM 804 O O . LEU A 1 102 ? 5.752 -17.135 -27.968 1.00 11.71 102 LEU A O 1
ATOM 809 N N . ALA A 1 103 ? 3.903 -15.873 -27.479 1.00 11.12 103 ALA A N 1
ATOM 810 C CA . ALA A 1 103 ? 3.181 -16.416 -28.613 1.00 12.63 103 ALA A CA 1
ATOM 811 C C . ALA A 1 103 ? 3.876 -16.184 -29.990 1.00 13.08 103 ALA A C 1
ATOM 812 O O . ALA A 1 103 ? 3.799 -17.112 -30.873 1.00 12.74 103 ALA A O 1
ATOM 814 N N . ARG A 1 104 ? 4.643 -15.101 -30.056 1.00 13.10 104 ARG A N 1
ATOM 815 C CA . ARG A 1 104 ? 5.348 -14.798 -31.340 1.00 13.09 104 ARG A CA 1
ATOM 816 C C . ARG A 1 104 ? 6.351 -15.861 -31.687 1.00 13.19 104 ARG A C 1
ATOM 817 O O . ARG A 1 104 ? 6.733 -15.925 -32.860 1.00 16.47 104 ARG A O 1
ATOM 825 N N . ASP A 1 105 ? 6.808 -16.675 -30.768 1.00 11.14 105 ASP A N 1
ATOM 826 C CA . ASP A 1 105 ? 7.809 -17.740 -30.969 1.00 12.02 105 ASP A CA 1
ATOM 827 C C . ASP A 1 105 ? 7.272 -19.139 -30.779 1.00 10.97 105 ASP A C 1
ATOM 828 O O . ASP A 1 105 ? 8.034 -20.078 -30.668 1.00 11.33 105 ASP A O 1
ATOM 833 N N . ILE A 1 106 ? 5.932 -19.283 -30.787 1.00 10.78 106 ILE A N 1
ATOM 834 C CA . ILE A 1 106 ? 5.324 -20.580 -30.704 1.00 11.00 106 ILE A CA 1
ATOM 835 C C . ILE A 1 106 ? 4.545 -20.826 -32.019 1.00 10.86 106 ILE A C 1
ATOM 836 O O . ILE A 1 106 ? 3.567 -20.184 -32.310 1.00 13.00 106 ILE A O 1
ATOM 841 N N . GLN A 1 107 ? 5.054 -21.762 -32.771 1.00 10.50 107 GLN A N 1
ATOM 842 C CA . GLN A 1 107 ? 4.425 -22.118 -34.091 1.00 10.14 107 GLN A CA 1
ATOM 843 C C . GLN A 1 107 ? 3.520 -23.307 -33.921 1.00 10.00 107 GLN A C 1
ATOM 844 O O . GLN A 1 107 ? 3.943 -24.435 -33.671 1.00 11.01 107 GLN A O 1
ATOM 850 N N . LEU A 1 108 ? 2.248 -23.004 -34.051 1.00 9.78 108 LEU A N 1
ATOM 851 C CA . LEU A 1 108 ? 1.152 -23.927 -33.809 1.00 9.35 108 LEU A CA 1
ATOM 852 C C . LEU A 1 108 ? 0.871 -24.790 -35.063 1.00 10.14 108 LEU A C 1
ATOM 853 O O . LEU A 1 108 ? 1.416 -24.518 -36.158 1.00 10.12 108 LEU A O 1
ATOM 858 N N . ASN A 1 109 ? 0.045 -25.793 -34.909 1.00 9.49 109 ASN A N 1
ATOM 859 C CA . ASN A 1 109 ? -0.300 -26.745 -35.971 1.00 8.94 109 ASN A CA 1
ATOM 860 C C . ASN A 1 109 ? 0.921 -27.431 -36.508 1.00 9.88 109 ASN A C 1
ATOM 861 O O . ASN A 1 109 ? 0.786 -27.935 -37.688 1.00 12.78 109 ASN A O 1
ATOM 866 N N . THR A 1 110 ? 2.027 -27.471 -35.845 1.00 9.37 110 THR A N 1
ATOM 867 C CA . THR A 1 110 ? 3.283 -27.975 -36.384 1.00 9.63 110 THR A CA 1
ATOM 868 C C . THR A 1 110 ? 3.753 -29.200 -35.677 1.00 8.92 110 THR A C 1
ATOM 869 O O . THR A 1 110 ? 4.342 -29.118 -34.528 1.00 10.84 110 THR A O 1
ATOM 873 N N . GLU A 1 111 ? 3.573 -30.379 -36.183 1.00 9.24 111 GLU A N 1
ATOM 874 C CA . GLU A 1 111 ? 4.091 -31.639 -35.727 1.00 10.71 111 GLU A CA 1
ATOM 875 C C . GLU A 1 111 ? 5.463 -31.786 -36.118 1.00 9.77 111 GLU A C 1
ATOM 876 O O . GLU A 1 111 ? 5.767 -31.795 -37.362 1.00 11.56 111 GLU A O 1
ATOM 882 N N . VAL A 1 112 ? 6.439 -32.072 -35.254 1.00 9.58 112 VAL A N 1
ATOM 883 C CA . VAL A 1 112 ? 7.785 -32.497 -35.588 1.00 9.48 112 VAL A CA 1
ATOM 884 C C . VAL A 1 112 ? 7.821 -33.972 -35.793 1.00 9.31 112 VAL A C 1
ATOM 885 O O . VAL A 1 112 ? 7.404 -34.763 -34.963 1.00 10.83 112 VAL A O 1
ATOM 889 N N . THR A 1 113 ? 8.177 -34.379 -37.072 1.00 9.35 113 THR A N 1
ATOM 890 C CA . THR A 1 113 ? 8.202 -35.757 -37.442 1.00 9.37 113 THR A CA 1
ATOM 891 C C . THR A 1 113 ? 9.571 -36.397 -37.363 1.00 9.91 113 THR A C 1
ATOM 892 O O . THR A 1 113 ? 9.705 -37.592 -37.247 1.00 11.41 113 THR A O 1
ATOM 896 N N . ASP A 1 114 ? 10.625 -35.572 -37.448 1.00 10.01 114 ASP A N 1
ATOM 897 C CA . ASP A 1 114 ? 12.024 -36.098 -37.405 1.00 9.82 114 ASP A CA 1
ATOM 898 C C . ASP A 1 114 ? 12.837 -35.044 -36.665 1.00 8.49 114 ASP A C 1
ATOM 899 O O . ASP A 1 114 ? 12.701 -33.860 -36.782 1.00 9.50 114 ASP A O 1
ATOM 904 N N . ALA A 1 115 ? 13.798 -35.627 -35.913 1.00 9.82 115 ALA A N 1
ATOM 905 C CA . ALA A 1 115 ? 14.826 -34.870 -35.212 1.00 9.47 115 ALA A CA 1
ATOM 906 C C . ALA A 1 115 ? 16.077 -35.660 -35.227 1.00 10.15 115 ALA A C 1
ATOM 907 O O . ALA A 1 115 ? 16.117 -36.793 -34.726 1.00 11.03 115 ALA A O 1
ATOM 909 N N . ILE A 1 116 ? 17.109 -35.106 -35.937 1.00 11.11 116 ILE A N 1
ATOM 910 C CA . ILE A 1 116 ? 18.261 -35.890 -36.353 1.00 10.79 116 ILE A CA 1
ATOM 911 C C . ILE A 1 116 ? 19.539 -35.149 -36.005 1.00 9.72 116 ILE A C 1
ATOM 912 O O . ILE A 1 116 ? 19.716 -34.016 -36.409 1.00 10.91 116 ILE A O 1
ATOM 917 N N . PHE A 1 117 ? 20.437 -35.826 -35.239 1.00 10.86 117 PHE A N 1
ATOM 918 C CA . PHE A 1 117 ? 21.710 -35.185 -34.910 1.00 11.34 117 PHE A CA 1
ATOM 919 C C . PHE A 1 117 ? 22.734 -35.421 -36.048 1.00 11.70 117 PHE A C 1
ATOM 920 O O . PHE A 1 117 ? 22.900 -36.550 -36.450 1.00 14.86 117 PHE A O 1
ATOM 928 N N . ASP A 1 118 ? 23.366 -34.317 -36.393 1.00 12.55 118 ASP A N 1
ATOM 929 C CA . ASP A 1 118 ? 24.502 -34.415 -37.343 1.00 15.53 118 ASP A CA 1
ATOM 930 C C . ASP A 1 118 ? 25.808 -34.348 -36.553 1.00 15.60 118 ASP A C 1
ATOM 931 O O . ASP A 1 118 ? 26.107 -33.274 -36.041 1.00 16.32 118 ASP A O 1
ATOM 936 N N . GLU A 1 119 ? 26.593 -35.434 -36.577 1.00 15.17 119 GLU A N 1
ATOM 937 C CA . GLU A 1 119 ? 27.826 -35.480 -35.801 1.00 17.16 119 GLU A CA 1
ATOM 938 C C . GLU A 1 119 ? 28.978 -34.669 -36.356 1.00 19.50 119 GLU A C 1
ATOM 939 O O . GLU A 1 119 ? 29.937 -34.465 -35.656 1.00 23.26 119 GLU A O 1
ATOM 945 N N A GLU A 1 120 ? 28.856 -34.333 -37.640 0.50 19.52 120 GLU A N 1
ATOM 946 N N B GLU A 1 120 ? 28.891 -34.262 -37.620 0.50 20.26 120 GLU A N 1
ATOM 947 C CA A GLU A 1 120 ? 29.799 -33.515 -38.325 0.50 20.98 120 GLU A CA 1
ATOM 948 C CA B GLU A 1 120 ? 29.914 -33.436 -38.198 0.50 25.79 120 GLU A CA 1
ATOM 949 C C A GLU A 1 120 ? 29.680 -32.033 -37.897 0.50 23.48 120 GLU A C 1
ATOM 950 C C B GLU A 1 120 ? 29.719 -31.944 -37.940 0.50 21.21 120 GLU A C 1
ATOM 951 O O A GLU A 1 120 ? 30.652 -31.455 -37.405 0.50 25.30 120 GLU A O 1
ATOM 952 O O B GLU A 1 120 ? 30.701 -31.231 -37.787 0.50 30.61 120 GLU A O 1
ATOM 963 N N . THR A 1 121 ? 28.475 -31.455 -38.031 1.00 17.52 121 THR A N 1
ATOM 964 C CA . THR A 1 121 ? 28.208 -30.106 -37.685 1.00 16.84 121 THR A CA 1
ATOM 965 C C . THR A 1 121 ? 27.865 -29.949 -36.182 1.00 14.88 121 THR A C 1
ATOM 966 O O . THR A 1 121 ? 27.898 -28.792 -35.739 1.00 16.12 121 THR A O 1
ATOM 970 N N . GLU A 1 122 ? 27.540 -31.026 -35.521 1.00 13.69 122 GLU A N 1
ATOM 971 C CA . GLU A 1 122 ? 27.116 -31.015 -34.128 1.00 12.77 122 GLU A CA 1
ATOM 972 C C . GLU A 1 122 ? 25.906 -30.135 -33.951 1.00 13.85 122 GLU A C 1
ATOM 973 O O . GLU A 1 122 ? 25.791 -29.449 -32.919 1.00 15.09 122 GLU A O 1
ATOM 979 N N . LEU A 1 123 ? 24.944 -30.270 -34.871 1.00 12.85 123 LEU A N 1
ATOM 980 C CA . LEU A 1 123 ? 23.664 -29.621 -34.825 1.00 11.69 123 LEU A CA 1
ATOM 981 C C . LEU A 1 123 ? 22.522 -30.576 -35.009 1.00 10.77 123 LEU A C 1
ATOM 982 O O . LEU A 1 123 ? 22.694 -31.631 -35.684 1.00 12.97 123 LEU A O 1
ATOM 987 N N . TRP A 1 124 ? 21.343 -30.208 -34.407 1.00 10.99 124 TRP A N 1
ATOM 988 C CA . TRP A 1 124 ? 20.152 -30.931 -34.663 1.00 10.58 124 TRP A CA 1
ATOM 989 C C . TRP A 1 124 ? 19.394 -30.363 -35.850 1.00 10.46 124 TRP A C 1
ATOM 990 O O . TRP A 1 124 ? 19.352 -29.155 -36.021 1.00 12.14 124 TRP A O 1
ATOM 1001 N N . ARG A 1 125 ? 18.802 -31.284 -36.660 1.00 10.78 125 ARG A N 1
ATOM 1002 C CA A ARG A 1 125 ? 17.931 -30.923 -37.741 0.50 10.53 125 ARG A CA 1
ATOM 1003 C CA B ARG A 1 125 ? 17.877 -30.792 -37.689 0.50 10.93 125 ARG A CA 1
ATOM 1004 C C . ARG A 1 125 ? 16.510 -31.442 -37.409 1.00 10.19 125 ARG A C 1
ATOM 1005 O O . ARG A 1 125 ? 16.388 -32.640 -37.239 1.00 10.70 125 ARG A O 1
ATOM 1020 N N . VAL A 1 126 ? 15.571 -30.501 -37.399 1.00 11.09 126 VAL A N 1
ATOM 1021 C CA . VAL A 1 126 ? 14.178 -30.840 -37.158 1.00 11.33 126 VAL A CA 1
ATOM 1022 C C . VAL A 1 126 ? 13.412 -30.763 -38.512 1.00 10.05 126 VAL A C 1
ATOM 1023 O O . VAL A 1 126 ? 13.601 -29.750 -39.211 1.00 12.13 126 VAL A O 1
ATOM 1027 N N . THR A 1 127 ? 12.493 -31.697 -38.676 1.00 10.22 127 THR A N 1
ATOM 1028 C CA . THR A 1 127 ? 11.626 -31.711 -39.849 1.00 9.76 127 THR A CA 1
ATOM 1029 C C . THR A 1 127 ? 10.184 -31.637 -39.359 1.00 10.39 127 THR A C 1
ATOM 1030 O O . THR A 1 127 ? 9.783 -32.419 -38.432 1.00 11.43 127 THR A O 1
ATOM 1034 N N . THR A 1 128 ? 9.332 -30.806 -39.994 1.00 9.63 128 THR A N 1
ATOM 1035 C CA . THR A 1 128 ? 7.976 -30.668 -39.746 1.00 8.96 128 THR A CA 1
ATOM 1036 C C . THR A 1 128 ? 7.099 -31.581 -40.611 1.00 9.69 128 THR A C 1
ATOM 1037 O O . THR A 1 128 ? 7.482 -31.859 -41.790 1.00 10.65 128 THR A O 1
ATOM 1041 N N . ALA A 1 129 ? 5.904 -31.880 -40.187 1.00 10.07 129 ALA A N 1
ATOM 1042 C CA . ALA A 1 129 ? 4.943 -32.593 -41.001 1.00 10.14 129 ALA A CA 1
ATOM 1043 C C . ALA A 1 129 ? 4.612 -31.802 -42.259 1.00 9.71 129 ALA A C 1
ATOM 1044 O O . ALA A 1 129 ? 4.279 -32.433 -43.305 1.00 11.14 129 ALA A O 1
ATOM 1046 N N . GLY A 1 130 ? 4.654 -30.518 -42.203 1.00 10.05 130 GLY A N 1
ATOM 1047 C CA . GLY A 1 130 ? 4.397 -29.645 -43.361 1.00 10.11 130 GLY A CA 1
ATOM 1048 C C . GLY A 1 130 ? 5.621 -29.538 -44.264 1.00 9.73 130 GLY A C 1
ATOM 1049 O O . GLY A 1 130 ? 5.487 -28.772 -45.290 1.00 10.47 130 GLY A O 1
ATOM 1050 N N . GLY A 1 131 ? 6.682 -30.250 -44.055 1.00 10.18 131 GLY A N 1
ATOM 1051 C CA . GLY A 1 131 ? 7.785 -30.323 -45.028 1.00 10.64 131 GLY A CA 1
ATOM 1052 C C . GLY A 1 131 ? 8.773 -29.230 -44.924 1.00 11.75 131 GLY A C 1
ATOM 1053 O O . GLY A 1 131 ? 9.359 -28.838 -45.946 1.00 13.45 131 GLY A O 1
ATOM 1054 N N . GLU A 1 132 ? 9.027 -28.661 -43.762 1.00 10.56 132 GLU A N 1
ATOM 1055 C CA . GLU A 1 132 ? 10.108 -27.739 -43.580 1.00 10.08 132 GLU A CA 1
ATOM 1056 C C . GLU A 1 132 ? 11.158 -28.303 -42.646 1.00 10.77 132 GLU A C 1
ATOM 1057 O O . GLU A 1 132 ? 10.852 -29.153 -41.804 1.00 11.86 132 GLU A O 1
ATOM 1063 N N . THR A 1 133 ? 12.371 -27.826 -42.784 1.00 12.85 133 THR A N 1
ATOM 1064 C CA . THR A 1 133 ? 13.460 -28.231 -41.939 1.00 14.13 133 THR A CA 1
ATOM 1065 C C . THR A 1 133 ? 14.201 -27.071 -41.435 1.00 15.79 133 THR A C 1
ATOM 1066 O O . THR A 1 133 ? 14.298 -26.033 -42.107 1.00 19.62 133 THR A O 1
ATOM 1070 N N . LEU A 1 134 ? 14.863 -27.223 -40.264 1.00 15.72 134 LEU A N 1
ATOM 1071 C CA . LEU A 1 134 ? 15.744 -26.234 -39.776 1.00 14.99 134 LEU A CA 1
ATOM 1072 C C . LEU A 1 134 ? 16.589 -26.747 -38.625 1.00 13.28 134 LEU A C 1
ATOM 1073 O O . LEU A 1 134 ? 16.329 -27.842 -38.157 1.00 15.46 134 LEU A O 1
ATOM 1078 N N . THR A 1 135 ? 17.626 -25.998 -38.382 1.00 12.43 135 THR A N 1
ATOM 1079 C CA . THR A 1 135 ? 18.670 -26.507 -37.467 1.00 12.02 135 THR A CA 1
ATOM 1080 C C . THR A 1 135 ? 18.716 -25.708 -36.191 1.00 10.91 135 THR A C 1
ATOM 1081 O O . THR A 1 135 ? 18.429 -24.535 -36.131 1.00 11.80 135 THR A O 1
ATOM 1085 N N . ALA A 1 136 ? 19.181 -26.377 -35.138 1.00 10.87 136 ALA A N 1
ATOM 1086 C CA . ALA A 1 136 ? 19.441 -25.710 -33.794 1.00 11.35 136 ALA A CA 1
ATOM 1087 C C . ALA A 1 136 ? 20.594 -26.413 -33.143 1.00 10.81 136 ALA A C 1
ATOM 1088 O O . ALA A 1 136 ? 20.873 -27.549 -33.387 1.00 11.20 136 ALA A O 1
ATOM 1090 N N . ARG A 1 137 ? 21.290 -25.670 -32.257 1.00 10.69 137 ARG A N 1
ATOM 1091 C CA . ARG A 1 137 ? 22.327 -26.369 -31.441 1.00 11.04 137 ARG A CA 1
ATOM 1092 C C . ARG A 1 137 ? 21.708 -27.241 -30.357 1.00 10.13 137 ARG A C 1
ATOM 1093 O O . ARG A 1 137 ? 22.192 -28.357 -30.158 1.00 12.42 137 ARG A O 1
ATOM 1101 N N . PHE A 1 138 ? 20.648 -26.734 -29.697 1.00 10.44 138 PHE A N 1
ATOM 1102 C CA . PHE A 1 138 ? 20.026 -27.460 -28.629 1.00 10.39 138 PHE A CA 1
ATOM 1103 C C . PHE A 1 138 ? 18.600 -27.800 -28.942 1.00 9.81 138 PHE A C 1
ATOM 1104 O O . PHE A 1 138 ? 17.880 -26.959 -29.571 1.00 11.79 138 PHE A O 1
ATOM 1112 N N . LEU A 1 139 ? 18.200 -29.023 -28.568 1.00 10.23 139 LEU A N 1
ATOM 1113 C CA . LEU A 1 139 ? 16.874 -29.567 -28.783 1.00 9.92 139 LEU A CA 1
ATOM 1114 C C . LEU A 1 139 ? 16.241 -29.852 -27.394 1.00 9.35 139 LEU A C 1
ATOM 1115 O O . LEU A 1 139 ? 16.859 -30.612 -26.656 1.00 10.20 139 LEU A O 1
ATOM 1120 N N . VAL A 1 140 ? 15.077 -29.292 -27.117 1.00 8.80 140 VAL A N 1
ATOM 1121 C CA . VAL A 1 140 ? 14.369 -29.656 -25.861 1.00 8.79 140 VAL A CA 1
ATOM 1122 C C . VAL A 1 140 ? 13.022 -30.257 -26.268 1.00 8.53 140 VAL A C 1
ATOM 1123 O O . VAL A 1 140 ? 12.209 -29.600 -26.919 1.00 11.32 140 VAL A O 1
ATOM 1127 N N . THR A 1 141 ? 12.795 -31.483 -25.822 1.00 7.83 141 THR A N 1
ATOM 1128 C CA . THR A 1 141 ? 11.611 -32.207 -26.136 1.00 8.66 141 THR A CA 1
ATOM 1129 C C . THR A 1 141 ? 10.705 -32.160 -24.879 1.00 9.21 141 THR A C 1
ATOM 1130 O O . THR A 1 141 ? 10.998 -32.889 -23.880 1.00 9.34 141 THR A O 1
ATOM 1134 N N . ALA A 1 142 ? 9.613 -31.467 -24.934 1.00 9.09 142 ALA A N 1
ATOM 1135 C CA . ALA A 1 142 ? 8.609 -31.404 -23.869 1.00 9.05 142 ALA A CA 1
ATOM 1136 C C . ALA A 1 142 ? 7.281 -32.018 -24.399 1.00 7.93 142 ALA A C 1
ATOM 1137 O O . ALA A 1 142 ? 6.303 -31.301 -24.593 1.00 8.73 142 ALA A O 1
ATOM 1139 N N . LEU A 1 143 ? 7.411 -33.310 -24.651 1.00 8.03 143 LEU A N 1
ATOM 1140 C CA . LEU A 1 143 ? 6.377 -33.993 -25.463 1.00 8.45 143 LEU A CA 1
ATOM 1141 C C . LEU A 1 143 ? 5.257 -34.563 -24.693 1.00 9.02 143 LEU A C 1
ATOM 1142 O O . LEU A 1 143 ? 4.254 -35.007 -25.292 1.00 10.00 143 LEU A O 1
ATOM 1147 N N . GLY A 1 144 ? 5.337 -34.503 -23.329 1.00 9.49 144 GLY A N 1
ATOM 1148 C CA . GLY A 1 144 ? 4.246 -34.943 -22.467 1.00 9.81 144 GLY A CA 1
ATOM 1149 C C . GLY A 1 144 ? 4.340 -36.419 -22.136 1.00 10.02 144 GLY A C 1
ATOM 1150 O O . GLY A 1 144 ? 4.360 -37.359 -22.975 1.00 12.15 144 GLY A O 1
ATOM 1151 N N . LEU A 1 145 ? 4.317 -36.688 -20.791 1.00 8.76 145 LEU A N 1
ATOM 1152 C CA . LEU A 1 145 ? 4.191 -38.017 -20.289 1.00 10.19 145 LEU A CA 1
ATOM 1153 C C . LEU A 1 145 ? 2.805 -38.692 -20.557 1.00 8.96 145 LEU A C 1
ATOM 1154 O O . LEU A 1 145 ? 2.731 -39.927 -20.583 1.00 10.12 145 LEU A O 1
ATOM 1159 N N . LEU A 1 146 ? 1.798 -37.829 -20.644 1.00 8.53 146 LEU A N 1
ATOM 1160 C CA . LEU A 1 146 ? 0.390 -38.251 -20.805 1.00 9.64 146 LEU A CA 1
ATOM 1161 C C . LEU A 1 146 ? -0.240 -37.473 -21.925 1.00 9.91 146 LEU A C 1
ATOM 1162 O O . LEU A 1 146 ? -1.153 -36.686 -21.771 1.00 10.52 146 LEU A O 1
ATOM 1167 N N A SER A 1 147 ? 0.301 -37.706 -23.152 0.50 10.11 147 SER A N 1
ATOM 1168 N N B SER A 1 147 ? 0.343 -37.723 -23.139 0.50 9.53 147 SER A N 1
ATOM 1169 C CA A SER A 1 147 ? -0.137 -36.959 -24.334 0.50 9.54 147 SER A CA 1
ATOM 1170 C CA B SER A 1 147 ? 0.046 -36.947 -24.350 0.50 8.71 147 SER A CA 1
ATOM 1171 C C A SER A 1 147 ? -0.463 -37.840 -25.548 0.50 10.13 147 SER A C 1
ATOM 1172 C C B SER A 1 147 ? -0.397 -37.798 -25.542 0.50 10.15 147 SER A C 1
ATOM 1173 O O A SER A 1 147 ? -1.321 -37.464 -26.314 0.50 11.41 147 SER A O 1
ATOM 1174 O O B SER A 1 147 ? -1.261 -37.357 -26.268 0.50 11.49 147 SER A O 1
ATOM 1179 N N . ARG A 1 148 ? 0.223 -38.976 -25.749 1.00 10.06 148 ARG A N 1
ATOM 1180 C CA . ARG A 1 148 ? -0.060 -39.768 -26.922 1.00 10.55 148 ARG A CA 1
ATOM 1181 C C . ARG A 1 148 ? -1.248 -40.647 -26.609 1.00 10.77 148 ARG A C 1
ATOM 1182 O O . ARG A 1 148 ? -1.154 -41.612 -25.788 1.00 10.94 148 ARG A O 1
ATOM 1190 N N . SER A 1 149 ? -2.403 -40.450 -27.250 1.00 10.85 149 SER A N 1
ATOM 1191 C CA . SER A 1 149 ? -3.584 -41.166 -27.007 1.00 10.15 149 SER A CA 1
ATOM 1192 C C . SER A 1 149 ? -3.396 -42.680 -27.256 1.00 10.47 149 SER A C 1
ATOM 1193 O O . SER A 1 149 ? -2.810 -43.041 -28.312 1.00 13.54 149 SER A O 1
ATOM 1196 N N . ASN A 1 150 ? -3.964 -43.525 -26.447 1.00 11.76 150 ASN A N 1
ATOM 1197 C CA . ASN A 1 150 ? -4.080 -44.995 -26.674 1.00 11.69 150 ASN A CA 1
ATOM 1198 C C . ASN A 1 150 ? -5.523 -45.265 -27.018 1.00 12.27 150 ASN A C 1
ATOM 1199 O O . ASN A 1 150 ? -6.430 -45.019 -26.231 1.00 11.44 150 ASN A O 1
ATOM 1204 N N . ILE A 1 151 ? -5.733 -45.746 -28.284 1.00 12.92 151 ILE A N 1
ATOM 1205 C CA . ILE A 1 151 ? -7.078 -46.041 -28.800 1.00 13.48 151 ILE A CA 1
ATOM 1206 C C . ILE A 1 151 ? -7.005 -47.511 -29.116 1.00 15.10 151 ILE A C 1
ATOM 1207 O O . ILE A 1 151 ? -6.479 -47.913 -30.198 1.00 18.59 151 ILE A O 1
ATOM 1212 N N . PRO A 1 152 ? -7.516 -48.424 -28.304 1.00 14.12 152 PRO A N 1
ATOM 1213 C CA . PRO A 1 152 ? -7.366 -49.835 -28.589 1.00 16.05 152 PRO A CA 1
ATOM 1214 C C . PRO A 1 152 ? -8.060 -50.303 -29.847 1.00 14.61 152 PRO A C 1
ATOM 1215 O O . PRO A 1 152 ? -9.080 -49.771 -30.253 1.00 14.01 152 PRO A O 1
ATOM 1219 N N . ASP A 1 153 ? -7.516 -51.369 -30.419 1.00 17.65 153 ASP A N 1
ATOM 1220 C CA . ASP A 1 153 ? -8.099 -52.077 -31.602 1.00 18.36 153 ASP A CA 1
ATOM 1221 C C . ASP A 1 153 ? -9.180 -52.968 -31.225 1.00 21.96 153 ASP A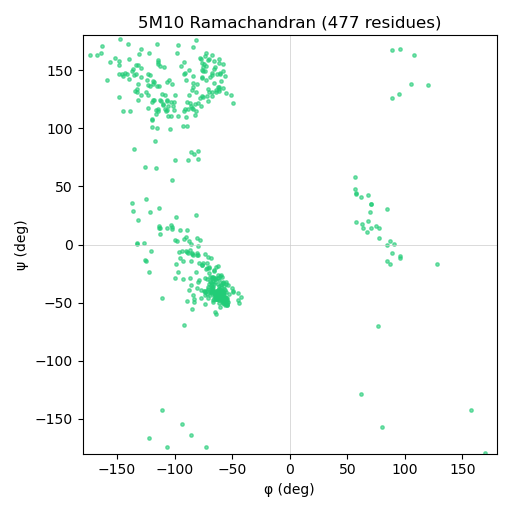 C 1
ATOM 1222 O O . ASP A 1 153 ? -9.029 -54.155 -31.144 1.00 38.05 153 ASP A O 1
ATOM 1227 N N . ILE A 1 154 ? -10.287 -52.454 -30.891 1.00 22.54 154 ILE A N 1
ATOM 1228 C CA . ILE A 1 154 ? -11.426 -53.284 -30.543 1.00 23.26 154 ILE A CA 1
ATOM 1229 C C . ILE A 1 154 ? -12.122 -53.675 -31.853 1.00 22.30 154 ILE A C 1
ATOM 1230 O O . ILE A 1 154 ? -12.342 -52.814 -32.713 1.00 25.33 154 ILE A O 1
ATOM 1235 N N . PRO A 1 155 ? -12.560 -54.919 -31.968 1.00 27.00 155 PRO A N 1
ATOM 1236 C CA . PRO A 1 155 ? -13.123 -55.332 -33.282 1.00 24.78 155 PRO A CA 1
ATOM 1237 C C . PRO A 1 155 ? -14.373 -54.517 -33.634 1.00 26.04 155 PRO A C 1
ATOM 1238 O O . PRO A 1 155 ? -15.149 -54.187 -32.771 1.00 22.51 155 PRO A O 1
ATOM 1242 N N . GLY A 1 156 ? -14.443 -54.077 -34.889 1.00 25.16 156 GLY A N 1
ATOM 1243 C CA . GLY A 1 156 ? -15.520 -53.289 -35.428 1.00 22.55 156 GLY A CA 1
ATOM 1244 C C . GLY A 1 156 ? -15.478 -51.808 -35.037 1.00 18.34 156 GLY A C 1
ATOM 1245 O O . GLY A 1 156 ? -16.441 -51.050 -35.396 1.00 19.19 156 GLY A O 1
ATOM 1246 N N . ARG A 1 157 ? -14.454 -51.338 -34.357 1.00 18.90 157 ARG A N 1
ATOM 1247 C CA . ARG A 1 157 ? -14.420 -49.936 -33.937 1.00 18.95 157 ARG A CA 1
ATOM 1248 C C . ARG A 1 157 ? -14.732 -48.926 -35.019 1.00 16.45 157 ARG A C 1
ATOM 1249 O O . ARG A 1 157 ? -15.503 -47.973 -34.836 1.00 16.32 157 ARG A O 1
ATOM 1257 N N . ASP A 1 158 ? -14.187 -49.198 -36.231 1.00 17.97 158 ASP A N 1
ATOM 1258 C CA . ASP A 1 158 ? -14.345 -48.277 -37.363 1.00 18.15 158 ASP A CA 1
ATOM 1259 C C . ASP A 1 158 ? -15.775 -48.286 -37.994 1.00 16.09 158 ASP A C 1
ATOM 1260 O O . ASP A 1 158 ? -16.102 -47.423 -38.886 1.00 18.85 158 ASP A O 1
ATOM 1265 N N . SER A 1 159 ? -16.624 -49.228 -37.569 1.00 16.58 159 SER A N 1
ATOM 1266 C CA . SER A 1 159 ? -18.004 -49.352 -38.046 1.00 15.06 159 SER A CA 1
ATOM 1267 C C . SER A 1 159 ? -18.965 -48.388 -37.339 1.00 16.06 159 SER A C 1
ATOM 1268 O O . SER A 1 159 ? -20.030 -48.052 -37.838 1.00 16.01 159 SER A O 1
ATOM 1271 N N . PHE A 1 160 ? -18.545 -47.984 -36.118 1.00 15.73 160 PHE A N 1
ATOM 1272 C CA . PHE A 1 160 ? -19.481 -47.142 -35.393 1.00 13.10 160 PHE A CA 1
ATOM 1273 C C . PHE A 1 160 ? -19.825 -45.887 -36.170 1.00 12.70 160 PHE A C 1
ATOM 1274 O O . PHE A 1 160 ? -18.939 -45.236 -36.707 1.00 14.06 160 PHE A O 1
ATOM 1282 N N . ALA A 1 161 ? -21.145 -45.574 -36.208 1.00 12.63 161 ALA A N 1
ATOM 1283 C CA . ALA A 1 161 ? -21.721 -44.523 -37.050 1.00 12.26 161 ALA A CA 1
ATOM 1284 C C . ALA A 1 161 ? -21.930 -43.171 -36.420 1.00 13.73 161 ALA A C 1
ATOM 1285 O O . ALA A 1 161 ? -22.191 -42.135 -37.060 1.00 15.71 161 ALA A O 1
ATOM 1287 N N . GLY A 1 162 ? -21.788 -43.143 -35.063 1.00 13.42 162 GLY A N 1
ATOM 1288 C CA . GLY A 1 162 ? -21.972 -41.966 -34.254 1.00 13.80 162 GLY A CA 1
ATOM 1289 C C . GLY A 1 162 ? -20.710 -41.201 -33.979 1.00 13.75 162 GLY A C 1
ATOM 1290 O O . GLY A 1 162 ? -19.741 -41.334 -34.779 1.00 12.87 162 GLY A O 1
ATOM 1291 N N . ARG A 1 163 ? -20.648 -40.461 -32.910 1.00 12.38 163 ARG A N 1
ATOM 1292 C CA . ARG A 1 163 ? -19.446 -39.694 -32.622 1.00 12.28 163 ARG A CA 1
ATOM 1293 C C . ARG A 1 163 ? -18.542 -40.573 -31.765 1.00 11.00 163 ARG A C 1
ATOM 1294 O O . ARG A 1 163 ? -18.993 -40.971 -30.645 1.00 13.14 163 ARG A O 1
ATOM 1302 N N . LEU A 1 164 ? -17.362 -40.945 -32.246 1.00 11.08 164 LEU A N 1
ATOM 1303 C CA . LEU A 1 164 ? -16.414 -41.786 -31.529 1.00 11.14 164 LEU A CA 1
ATOM 1304 C C . LEU A 1 164 ? -15.224 -40.961 -31.245 1.00 10.97 164 LEU A C 1
ATOM 1305 O O . LEU A 1 164 ? -14.557 -40.488 -32.146 1.00 13.11 164 LEU A O 1
ATOM 1310 N N . VAL A 1 165 ? -14.938 -40.729 -29.948 1.00 11.31 165 VAL A N 1
ATOM 1311 C CA . VAL A 1 165 ? -13.889 -39.856 -29.570 1.00 11.72 165 VAL A CA 1
ATOM 1312 C C . VAL A 1 165 ? -13.016 -40.395 -28.468 1.00 10.26 165 VAL A C 1
ATOM 1313 O O . VAL A 1 165 ? -13.518 -41.073 -27.576 1.00 14.56 165 VAL A O 1
ATOM 1317 N N . HIS A 1 166 ? -11.735 -40.130 -28.434 1.00 11.03 166 HIS A N 1
ATOM 1318 C CA . HIS A 1 166 ? -10.882 -40.336 -27.221 1.00 10.17 166 HIS A CA 1
ATOM 1319 C C . HIS A 1 166 ? -10.958 -39.030 -26.510 1.00 9.91 166 HIS A C 1
ATOM 1320 O O . HIS A 1 166 ? -11.055 -37.888 -27.006 1.00 9.90 166 HIS A O 1
ATOM 1327 N N . THR A 1 167 ? -10.882 -39.153 -25.131 1.00 10.20 167 THR A N 1
ATOM 1328 C CA . THR A 1 167 ? -10.961 -37.970 -24.267 1.00 10.18 167 THR A CA 1
ATOM 1329 C C . THR A 1 167 ? -9.898 -36.908 -24.510 1.00 9.24 167 THR A C 1
ATOM 1330 O O . THR A 1 167 ? -10.139 -35.707 -24.347 1.00 10.51 167 THR A O 1
ATOM 1334 N N . ASN A 1 168 ? -8.684 -37.404 -24.913 1.00 9.81 168 ASN A N 1
ATOM 1335 C CA . ASN A 1 168 ? -7.556 -36.537 -25.236 1.00 10.91 168 ASN A CA 1
ATOM 1336 C C . ASN A 1 168 ? -7.675 -35.901 -26.631 1.00 9.71 168 ASN A C 1
ATOM 1337 O O . ASN A 1 168 ? -6.778 -35.137 -27.020 1.00 12.07 168 ASN A O 1
ATOM 1342 N N . ALA A 1 169 ? -8.797 -36.156 -27.279 1.00 9.96 169 ALA A N 1
ATOM 1343 C CA . ALA A 1 169 ? -9.127 -35.557 -28.582 1.00 11.05 169 ALA A CA 1
ATOM 1344 C C . ALA A 1 169 ? -10.574 -35.120 -28.546 1.00 11.33 169 ALA A C 1
ATOM 1345 O O . ALA A 1 169 ? -11.308 -35.097 -29.553 1.00 13.60 169 ALA A O 1
ATOM 1347 N N . TRP A 1 170 ? -11.089 -34.761 -27.332 1.00 10.08 170 TRP A N 1
ATOM 1348 C CA . TRP A 1 170 ? -12.467 -34.429 -27.225 1.00 10.02 170 TRP A CA 1
ATOM 1349 C C . TRP A 1 170 ? -12.796 -33.154 -28.065 1.00 10.76 170 TRP A C 1
ATOM 1350 O O . TRP A 1 170 ? -12.162 -32.107 -27.937 1.00 11.24 170 TRP A O 1
ATOM 1361 N N . PRO A 1 171 ? -13.878 -33.226 -28.898 1.00 10.98 171 PRO A N 1
ATOM 1362 C CA . PRO A 1 171 ? -14.144 -32.036 -29.776 1.00 10.60 171 PRO A CA 1
ATOM 1363 C C . PRO A 1 171 ? -14.926 -30.976 -29.061 1.00 11.90 171 PRO A C 1
ATOM 1364 O O . PRO A 1 171 ? -15.949 -31.312 -28.410 1.00 14.37 171 PRO A O 1
ATOM 1368 N N . GLU A 1 172 ? -14.520 -29.723 -29.212 1.00 13.20 172 GLU A N 1
ATOM 1369 C CA . GLU A 1 172 ? -15.134 -28.630 -28.515 1.00 15.57 172 GLU A CA 1
ATOM 1370 C C . GLU A 1 172 ? -16.603 -28.508 -28.783 1.00 17.08 172 GLU A C 1
ATOM 1371 O O . GLU A 1 172 ? -17.452 -28.165 -27.919 1.00 18.95 172 GLU A O 1
ATOM 1377 N N . ASP A 1 173 ? -16.993 -28.879 -30.013 1.00 13.69 173 ASP A N 1
ATOM 1378 C CA . ASP A 1 173 ? -18.423 -28.720 -30.453 1.00 13.96 173 ASP A CA 1
ATOM 1379 C C . ASP A 1 173 ? -19.341 -29.750 -29.755 1.00 12.90 173 ASP A C 1
ATOM 1380 O O . ASP A 1 173 ? -20.538 -29.549 -29.827 1.00 15.25 173 ASP A O 1
ATOM 1385 N N . LEU A 1 174 ? -18.827 -30.849 -29.222 1.00 13.17 174 LEU A N 1
ATOM 1386 C CA . LEU A 1 174 ? -19.657 -32.027 -28.900 1.00 13.83 174 LEU A CA 1
ATOM 1387 C C . LEU A 1 174 ? -20.447 -31.761 -27.594 1.00 15.65 174 LEU A C 1
ATOM 1388 O O . LEU A 1 174 ? -19.837 -31.516 -26.553 1.00 17.71 174 LEU A O 1
ATOM 1393 N N . ASP A 1 175 ? -21.769 -31.784 -27.647 1.00 16.46 175 ASP A N 1
ATOM 1394 C CA . ASP A 1 175 ? -22.589 -31.601 -26.501 1.00 17.83 175 ASP A CA 1
ATOM 1395 C C . ASP A 1 175 ? -23.327 -32.904 -26.318 1.00 15.29 175 ASP A C 1
ATOM 1396 O O . ASP A 1 175 ? -24.174 -33.255 -27.129 1.00 17.57 175 ASP A O 1
ATOM 1401 N N . ILE A 1 176 ? -23.067 -33.603 -25.207 1.00 13.39 176 ILE A N 1
ATOM 1402 C CA . ILE A 1 176 ? -23.669 -34.891 -24.955 1.00 12.54 176 ILE A CA 1
ATOM 1403 C C . ILE A 1 176 ? -25.047 -34.807 -24.238 1.00 13.88 176 ILE A C 1
ATOM 1404 O O . ILE A 1 176 ? -25.622 -35.886 -23.987 1.00 14.40 176 ILE A O 1
ATOM 1409 N N . THR A 1 177 ? -25.504 -33.573 -24.025 1.00 13.31 177 THR A N 1
ATOM 1410 C CA . THR A 1 177 ? -26.762 -33.407 -23.353 1.00 16.21 177 THR A CA 1
ATOM 1411 C C . THR A 1 177 ? -27.888 -34.190 -24.083 1.00 14.56 177 THR A C 1
ATOM 1412 O O . THR A 1 177 ? -28.062 -33.987 -25.296 1.00 16.62 177 THR A O 1
ATOM 1416 N N . GLY A 1 178 ? -28.651 -34.967 -23.382 1.00 14.19 178 GLY A N 1
ATOM 1417 C CA . GLY A 1 178 ? -29.746 -35.739 -23.952 1.00 15.90 178 GLY A CA 1
ATOM 1418 C C . GLY A 1 178 ? -29.426 -36.876 -24.912 1.00 16.07 178 GLY A C 1
ATOM 1419 O O . GLY A 1 178 ? -30.326 -37.447 -25.464 1.00 16.77 178 GLY A O 1
ATOM 1420 N N . LYS A 1 179 ? -28.168 -37.209 -24.971 1.00 14.90 179 LYS A N 1
ATOM 1421 C CA . LYS A 1 179 ? -27.745 -38.287 -25.804 1.00 13.86 179 LYS A CA 1
ATOM 1422 C C . LYS A 1 179 ? -27.549 -39.600 -25.131 1.00 13.03 179 LYS A C 1
ATOM 1423 O O . LYS A 1 179 ? -27.402 -39.641 -23.816 1.00 13.56 179 LYS A O 1
ATOM 1429 N N . ARG A 1 180 ? -27.440 -40.753 -25.782 1.00 13.44 180 ARG A N 1
ATOM 1430 C CA . ARG A 1 180 ? -27.049 -42.037 -25.273 1.00 12.60 180 ARG A CA 1
ATOM 1431 C C . ARG A 1 180 ? -25.555 -42.171 -25.448 1.00 13.22 180 ARG A C 1
ATOM 1432 O O . ARG A 1 180 ? -25.021 -42.109 -26.596 1.00 13.65 180 ARG A O 1
ATOM 1440 N N . VAL A 1 181 ? -24.835 -42.251 -24.304 1.00 11.52 181 VAL A N 1
ATOM 1441 C CA . VAL A 1 181 ? -23.416 -42.183 -24.277 1.00 10.73 181 VAL A CA 1
ATOM 1442 C C . VAL A 1 181 ? -22.880 -43.454 -23.713 1.00 10.77 181 VAL A C 1
ATOM 1443 O O . VAL A 1 181 ? -23.380 -43.929 -22.665 1.00 12.98 181 VAL A O 1
ATOM 1447 N N . GLY A 1 182 ? -21.794 -43.962 -24.257 1.00 11.13 182 GLY A N 1
ATOM 1448 C CA . GLY A 1 182 ? -21.018 -45.047 -23.706 1.00 11.20 182 GLY A CA 1
ATOM 1449 C C . GLY A 1 182 ? -19.612 -44.597 -23.480 1.00 11.80 182 GLY A C 1
ATOM 1450 O O . GLY A 1 182 ? -19.078 -43.808 -24.256 1.00 11.95 182 GLY A O 1
ATOM 1451 N N . VAL A 1 183 ? -18.965 -45.127 -22.400 1.00 11.31 183 VAL A N 1
ATOM 1452 C CA . VAL A 1 183 ? -17.605 -44.844 -22.139 1.00 9.93 183 VAL A CA 1
ATOM 1453 C C . VAL A 1 183 ? -16.870 -46.091 -21.831 1.00 9.85 183 VAL A C 1
ATOM 1454 O O . VAL A 1 183 ? -17.333 -46.906 -21.038 1.00 11.22 183 VAL A O 1
ATOM 1458 N N . ILE A 1 184 ? -15.690 -46.262 -22.449 1.00 9.82 184 ILE A N 1
ATOM 1459 C CA . ILE A 1 184 ? -14.816 -47.340 -22.163 1.00 10.70 184 ILE A CA 1
ATOM 1460 C C . ILE A 1 184 ? -13.611 -46.808 -21.393 1.00 10.44 184 ILE A C 1
ATOM 1461 O O . ILE A 1 184 ? -12.858 -46.018 -21.875 1.00 11.06 184 ILE A O 1
ATOM 1466 N N . GLY A 1 185 ? -13.509 -47.275 -20.124 1.00 10.67 185 GLY A N 1
ATOM 1467 C CA . GLY A 1 185 ? -12.374 -46.883 -19.279 1.00 10.77 185 GLY A CA 1
ATOM 1468 C C . GLY A 1 185 ? -12.851 -46.165 -18.016 1.00 11.32 185 GLY A C 1
ATOM 1469 O O . GLY A 1 185 ? -13.711 -45.321 -18.063 1.00 10.96 185 GLY A O 1
ATOM 1470 N N . THR A 1 186 ? -12.166 -46.581 -16.914 1.00 10.17 186 THR A N 1
ATOM 1471 C CA . THR A 1 186 ? -12.574 -46.124 -15.564 1.00 8.96 186 THR A CA 1
ATOM 1472 C C . THR A 1 186 ? -11.355 -45.761 -14.758 1.00 9.09 186 THR A C 1
ATOM 1473 O O . THR A 1 186 ? -11.335 -45.963 -13.514 1.00 11.03 186 THR A O 1
ATOM 1477 N N . GLY A 1 187 ? -10.322 -45.192 -15.387 1.00 10.72 187 GLY A N 1
ATOM 1478 C CA . GLY A 1 187 ? -9.234 -44.530 -14.698 1.00 10.25 187 GLY A CA 1
ATOM 1479 C C . GLY A 1 187 ? -9.601 -43.130 -14.267 1.00 9.03 187 GLY A C 1
ATOM 1480 O O . GLY A 1 187 ? -10.782 -42.793 -14.200 1.00 9.41 187 GLY A O 1
ATOM 1481 N N A SER A 1 188 ? -8.612 -42.311 -13.991 0.50 8.98 188 SER A N 1
ATOM 1482 N N B SER A 1 188 ? -8.610 -42.292 -13.992 0.50 9.06 188 SER A N 1
ATOM 1483 C CA A SER A 1 188 ? -8.872 -40.955 -13.555 0.50 9.12 188 SER A CA 1
ATOM 1484 C CA B SER A 1 188 ? -8.920 -40.930 -13.548 0.50 9.60 188 SER A CA 1
ATOM 1485 C C A SER A 1 188 ? -9.735 -40.198 -14.570 0.50 9.96 188 SER A C 1
ATOM 1486 C C B SER A 1 188 ? -9.758 -40.202 -14.573 0.50 10.04 188 SER A C 1
ATOM 1487 O O A SER A 1 188 ? -10.634 -39.443 -14.271 0.50 10.72 188 SER A O 1
ATOM 1488 O O B SER A 1 188 ? -10.651 -39.453 -14.274 0.50 10.75 188 SER A O 1
ATOM 1493 N N . THR A 1 189 ? -9.437 -40.408 -15.884 1.00 9.33 189 THR A N 1
ATOM 1494 C CA . THR A 1 189 ? -10.221 -39.696 -16.933 1.00 9.84 189 THR A CA 1
ATOM 1495 C C . THR A 1 189 ? -11.652 -40.216 -16.937 1.00 9.22 189 THR A C 1
ATOM 1496 O O . THR A 1 189 ? -12.577 -39.379 -16.845 1.00 10.11 189 THR A O 1
ATOM 1500 N N . GLY A 1 190 ? -11.802 -41.526 -17.094 1.00 9.21 190 GLY A N 1
ATOM 1501 C CA . GLY A 1 190 ? -13.136 -42.013 -17.284 1.00 9.95 190 GLY A CA 1
ATOM 1502 C C . GLY A 1 190 ? -14.045 -41.703 -16.059 1.00 8.91 190 GLY A C 1
ATOM 1503 O O . GLY A 1 190 ? -15.177 -41.342 -16.219 1.00 9.79 190 GLY A O 1
ATOM 1504 N N . THR A 1 191 ? -13.478 -41.803 -14.845 1.00 9.56 191 THR A N 1
ATOM 1505 C CA . THR A 1 191 ? -14.321 -41.594 -13.642 1.00 9.49 191 THR A CA 1
ATOM 1506 C C . THR A 1 191 ? -14.770 -40.152 -13.532 1.00 9.44 191 THR A C 1
ATOM 1507 O O . THR A 1 191 ? -15.933 -39.867 -13.241 1.00 10.90 191 THR A O 1
ATOM 1511 N N . GLN A 1 192 ? -13.913 -39.141 -13.798 1.00 9.84 192 GLN A N 1
ATOM 1512 C CA . GLN A 1 192 ? -14.340 -37.739 -13.699 1.00 9.74 192 GLN A CA 1
ATOM 1513 C C . GLN A 1 192 ? -15.295 -37.400 -14.815 1.00 9.73 192 GLN A C 1
ATOM 1514 O O . GLN A 1 192 ? -16.243 -36.618 -14.702 1.00 9.99 192 GLN A O 1
ATOM 1520 N N . PHE A 1 193 ? -15.073 -38.023 -16.020 1.00 10.17 193 PHE A N 1
ATOM 1521 C CA . PHE A 1 193 ? -16.042 -37.872 -17.144 1.00 8.87 193 PHE A CA 1
ATOM 1522 C C . PHE A 1 193 ? -17.411 -38.430 -16.768 1.00 9.20 193 PHE A C 1
ATOM 1523 O O . PHE A 1 193 ? -18.426 -37.837 -17.019 1.00 10.14 193 PHE A O 1
ATOM 1531 N N . ILE A 1 194 ? -17.403 -39.614 -16.140 1.00 9.38 194 ILE A N 1
ATOM 1532 C CA . ILE A 1 194 ? -18.635 -40.285 -15.725 1.00 9.63 194 ILE A CA 1
ATOM 1533 C C . ILE A 1 194 ? -19.490 -39.375 -14.817 1.00 9.19 194 ILE A C 1
ATOM 1534 O O . ILE A 1 194 ? -20.698 -39.265 -14.997 1.00 10.01 194 ILE A O 1
ATOM 1539 N N . VAL A 1 195 ? -18.798 -38.830 -13.807 1.00 9.20 195 VAL A N 1
ATOM 1540 C CA . VAL A 1 195 ? -19.539 -37.936 -12.898 1.00 10.95 195 VAL A CA 1
ATOM 1541 C C . VAL A 1 195 ? -20.255 -36.817 -13.638 1.00 9.87 195 VAL A C 1
ATOM 1542 O O . VAL A 1 195 ? -21.425 -36.517 -13.436 1.00 11.50 195 VAL A O 1
ATOM 1546 N N . ALA A 1 196 ? -19.490 -36.159 -14.550 1.00 9.40 196 ALA A N 1
ATOM 1547 C CA . ALA A 1 196 ? -20.029 -35.047 -15.292 1.00 10.14 196 ALA A CA 1
ATOM 1548 C C . ALA A 1 196 ? -21.118 -35.445 -16.322 1.00 10.07 196 ALA A C 1
ATOM 1549 O O . ALA A 1 196 ? -22.166 -34.845 -16.418 1.00 11.38 196 ALA A O 1
ATOM 1551 N N . ALA A 1 197 ? -20.761 -36.568 -17.013 1.00 10.54 197 ALA A N 1
ATOM 1552 C CA . ALA A 1 197 ? -21.632 -36.987 -18.093 1.00 10.25 197 ALA A CA 1
ATOM 1553 C C . ALA A 1 197 ? -22.964 -37.494 -17.639 1.00 10.35 197 ALA A C 1
ATOM 1554 O O . ALA A 1 197 ? -24.011 -37.360 -18.337 1.00 11.74 197 ALA A O 1
ATOM 1556 N N . ALA A 1 198 ? -22.991 -38.115 -16.467 1.00 11.54 198 ALA A N 1
ATOM 1557 C CA . ALA A 1 198 ? -24.259 -38.683 -15.982 1.00 10.95 198 ALA A CA 1
ATOM 1558 C C . ALA A 1 198 ? -25.314 -37.612 -15.762 1.00 12.26 198 ALA A C 1
ATOM 1559 O O . ALA A 1 198 ? -26.501 -37.872 -15.811 1.00 14.27 198 ALA A O 1
ATOM 1561 N N . LYS A 1 199 ? -24.864 -36.380 -15.499 1.00 11.83 199 LYS A N 1
ATOM 1562 C CA . LYS A 1 199 ? -25.770 -35.253 -15.267 1.00 13.40 199 LYS A CA 1
ATOM 1563 C C . LYS A 1 199 ? -26.326 -34.696 -16.510 1.00 15.61 199 LYS A C 1
ATOM 1564 O O . LYS A 1 199 ? -27.210 -33.855 -16.502 1.00 18.45 199 LYS A O 1
ATOM 1570 N N . MET A 1 200 ? -25.732 -35.026 -17.662 1.00 13.73 200 MET A N 1
ATOM 1571 C CA . MET A 1 200 ? -26.089 -34.458 -18.990 1.00 14.66 200 MET A CA 1
ATOM 1572 C C . MET A 1 200 ? -26.761 -35.495 -19.892 1.00 13.43 200 MET A C 1
ATOM 1573 O O . MET A 1 200 ? -27.724 -35.105 -20.602 1.00 14.05 200 MET A O 1
ATOM 1578 N N . ALA A 1 201 ? -26.197 -36.657 -19.948 1.00 12.32 201 ALA A N 1
ATOM 1579 C CA . ALA A 1 201 ? -26.687 -37.687 -20.882 1.00 13.00 201 ALA A CA 1
ATOM 1580 C C . ALA A 1 201 ? -28.070 -38.180 -20.618 1.00 13.14 201 ALA A C 1
ATOM 1581 O O . ALA A 1 201 ? -28.459 -38.325 -19.428 1.00 14.37 201 ALA A O 1
ATOM 1583 N N A GLU A 1 202 ? -28.832 -38.536 -21.627 0.50 13.84 202 GLU A N 1
ATOM 1584 N N B GLU A 1 202 ? -28.847 -38.472 -21.651 0.50 13.47 202 GLU A N 1
ATOM 1585 C CA A GLU A 1 202 ? -30.109 -39.262 -21.360 0.50 12.46 202 GLU A CA 1
ATOM 1586 C CA B GLU A 1 202 ? -30.072 -39.323 -21.461 0.50 13.78 202 GLU A CA 1
ATOM 1587 C C A GLU A 1 202 ? -29.873 -40.724 -20.776 0.50 13.63 202 GLU A C 1
ATOM 1588 C C B GLU A 1 202 ? -29.736 -40.573 -20.685 0.50 13.23 202 GLU A C 1
ATOM 1589 O O A GLU A 1 202 ? -30.662 -41.295 -19.956 0.50 14.11 202 GLU A O 1
ATOM 1590 O O B GLU A 1 202 ? -30.374 -40.859 -19.680 0.50 11.63 202 GLU A O 1
ATOM 1601 N N . GLN A 1 203 ? -28.770 -41.347 -21.169 1.00 12.83 203 GLN A N 1
ATOM 1602 C CA . GLN A 1 203 ? -28.328 -42.603 -20.630 1.00 12.30 203 GLN A CA 1
ATOM 1603 C C . GLN A 1 203 ? -26.865 -42.703 -20.762 1.00 14.00 203 GLN A C 1
ATOM 1604 O O . GLN A 1 203 ? -26.292 -42.288 -21.838 1.00 15.14 203 GLN A O 1
ATOM 1610 N N . LEU A 1 204 ? -26.163 -43.170 -19.713 1.00 11.61 204 LEU A N 1
ATOM 1611 C CA . LEU A 1 204 ? -24.761 -43.402 -19.723 1.00 11.49 204 LEU A CA 1
ATOM 1612 C C . LEU A 1 204 ? -24.467 -44.814 -19.483 1.00 11.81 204 LEU A C 1
ATOM 1613 O O . LEU A 1 204 ? -24.866 -45.304 -18.404 1.00 12.91 204 LEU A O 1
ATOM 1618 N N . THR A 1 205 ? -23.746 -45.514 -20.337 1.00 10.78 205 THR A N 1
ATOM 1619 C CA . THR A 1 205 ? -23.317 -46.842 -20.131 1.00 11.32 205 THR A CA 1
ATOM 1620 C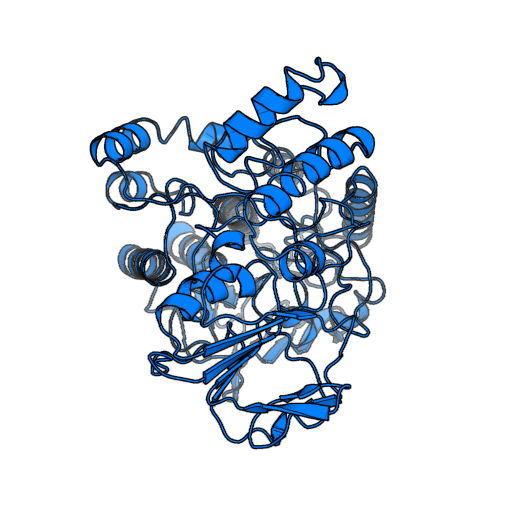 C . THR A 1 205 ? -21.806 -46.864 -19.956 1.00 11.56 205 THR A C 1
ATOM 1621 O O . THR A 1 205 ? -21.060 -46.365 -20.799 1.00 12.29 205 THR A O 1
ATOM 1625 N N . VAL A 1 206 ? -21.365 -47.425 -18.817 1.00 11.53 206 VAL A N 1
ATOM 1626 C CA . VAL A 1 206 ? -20.002 -47.539 -18.478 1.00 11.11 206 VAL A CA 1
ATOM 1627 C C . VAL A 1 206 ? -19.455 -48.961 -18.731 1.00 11.43 206 VAL A C 1
ATOM 1628 O O . VAL A 1 206 ? -19.984 -49.911 -18.172 1.00 11.95 206 VAL A O 1
ATOM 1632 N N . PHE A 1 207 ? -18.422 -49.057 -19.628 1.00 10.78 207 PHE A N 1
ATOM 1633 C CA . PHE A 1 207 ? -17.854 -50.352 -19.951 1.00 11.16 207 PHE A CA 1
ATOM 1634 C C . PHE A 1 207 ? -16.548 -50.428 -19.213 1.00 10.70 207 PHE A C 1
ATOM 1635 O O . PHE A 1 207 ? -15.518 -49.841 -19.559 1.00 11.68 207 PHE A O 1
ATOM 1643 N N . GLN A 1 208 ? -16.621 -51.137 -18.054 1.00 10.76 208 GLN A N 1
ATOM 1644 C CA . GLN A 1 208 ? -15.534 -51.143 -17.045 1.00 10.77 208 GLN A CA 1
ATOM 1645 C C . GLN A 1 208 ? -14.810 -52.501 -17.145 1.00 11.18 208 GLN A C 1
ATOM 1646 O O . GLN A 1 208 ? -15.453 -53.560 -16.875 1.00 13.45 208 GLN A O 1
ATOM 1652 N N . ARG A 1 209 ? -13.524 -52.518 -17.455 1.00 11.61 209 ARG A N 1
ATOM 1653 C CA . ARG A 1 209 ? -12.759 -53.687 -17.376 1.00 14.08 209 ARG A CA 1
ATOM 1654 C C . ARG A 1 209 ? -12.219 -53.948 -15.956 1.00 12.59 209 ARG A C 1
ATOM 1655 O O . ARG A 1 209 ? -12.331 -55.080 -15.527 1.00 16.68 209 ARG A O 1
ATOM 1663 N N . THR A 1 210 ? -11.716 -52.924 -15.288 1.00 12.55 210 THR A N 1
ATOM 1664 C CA . THR A 1 210 ? -11.103 -53.066 -13.950 1.00 12.75 210 THR A CA 1
ATOM 1665 C C . THR A 1 210 ? -11.526 -51.895 -13.048 1.00 11.63 210 THR A C 1
ATOM 1666 O O . THR A 1 210 ? -11.222 -50.737 -13.280 1.00 13.78 210 THR A O 1
ATOM 1670 N N . PRO A 1 211 ? -12.313 -52.266 -11.966 1.00 12.26 211 PRO A N 1
ATOM 1671 C CA . PRO A 1 211 ? -12.679 -51.197 -11.040 1.00 11.53 211 PRO A CA 1
ATOM 1672 C C . PRO A 1 211 ? -11.519 -50.669 -10.250 1.00 10.79 211 PRO A C 1
ATOM 1673 O O . PRO A 1 211 ? -10.602 -51.465 -9.852 1.00 13.10 211 PRO A O 1
ATOM 1677 N N . GLN A 1 212 ? -11.554 -49.382 -10.013 1.00 11.28 212 GLN A N 1
ATOM 1678 C CA . GLN A 1 212 ? -10.480 -48.686 -9.261 1.00 11.03 212 GLN A CA 1
ATOM 1679 C C . GLN A 1 212 ? -11.017 -48.115 -7.893 1.00 10.72 212 GLN A C 1
ATOM 1680 O O . GLN A 1 212 ? -12.176 -47.866 -7.711 1.00 11.15 212 GLN A O 1
ATOM 1686 N N . TYR A 1 213 ? -10.055 -47.902 -7.029 1.00 9.96 213 TYR A N 1
ATOM 1687 C CA . TYR A 1 213 ? -10.283 -47.235 -5.751 1.00 10.21 213 TYR A CA 1
ATOM 1688 C C . TYR A 1 213 ? -10.427 -45.739 -6.015 1.00 10.93 213 TYR A C 1
ATOM 1689 O O . TYR A 1 213 ? -9.831 -45.211 -6.969 1.00 13.12 213 TYR A O 1
ATOM 1698 N N . CYS A 1 214 ? -11.289 -45.045 -5.312 1.00 10.57 214 CYS A N 1
ATOM 1699 C CA . CYS A 1 214 ? -11.493 -43.621 -5.456 1.00 9.87 214 CYS A CA 1
ATOM 1700 C C . CYS A 1 214 ? -11.898 -43.059 -4.071 1.00 10.86 214 CYS A C 1
ATOM 1701 O O . CYS A 1 214 ? -12.726 -43.693 -3.383 1.00 11.82 214 CYS A O 1
ATOM 1704 N N . VAL A 1 215 ? -11.463 -41.827 -3.823 1.00 10.08 215 VAL A N 1
ATOM 1705 C CA . VAL A 1 215 ? -11.822 -41.086 -2.610 1.00 9.76 215 VAL A CA 1
ATOM 1706 C C . VAL A 1 215 ? -12.495 -39.765 -2.966 1.00 9.52 215 VAL A C 1
ATOM 1707 O O . VAL A 1 215 ? -12.480 -39.362 -4.171 1.00 10.52 215 VAL A O 1
ATOM 1711 N N . PRO A 1 216 ? -13.173 -39.060 -2.079 1.00 9.66 216 PRO A N 1
ATOM 1712 C CA . PRO A 1 216 ? -13.707 -37.733 -2.424 1.00 9.67 216 PRO A CA 1
ATOM 1713 C C . PRO A 1 216 ? -12.659 -36.781 -2.809 1.00 10.53 216 PRO A C 1
ATOM 1714 O O . PRO A 1 216 ? -11.551 -36.847 -2.333 1.00 10.88 216 PRO A O 1
ATOM 1718 N N . SER A 1 217 ? -12.973 -35.855 -3.753 1.00 10.10 217 SER A N 1
ATOM 1719 C CA . SER A 1 217 ? -12.074 -34.800 -4.009 1.00 9.79 217 SER A CA 1
ATOM 1720 C C . SER A 1 217 ? -12.167 -33.661 -2.951 1.00 10.57 217 SER A C 1
ATOM 1721 O O . SER A 1 217 ? -11.198 -33.001 -2.662 1.00 10.28 217 SER A O 1
ATOM 1724 N N . GLY A 1 218 ? -13.407 -33.490 -2.455 1.00 10.38 218 GLY A N 1
ATOM 1725 C CA . GLY A 1 218 ? -13.655 -32.322 -1.619 1.00 11.73 218 GLY A CA 1
ATOM 1726 C C . GLY A 1 218 ? -13.753 -30.995 -2.375 1.00 10.66 218 GLY A C 1
ATOM 1727 O O . GLY A 1 218 ? -13.609 -29.889 -1.832 1.00 11.51 218 GLY A O 1
ATOM 1728 N N . ASN A 1 219 ? -13.938 -31.116 -3.741 1.00 10.60 219 ASN A N 1
ATOM 1729 C CA . ASN A 1 219 ? -13.992 -29.888 -4.508 1.00 10.63 219 ASN A CA 1
ATOM 1730 C C . ASN A 1 219 ? -15.171 -28.991 -4.086 1.00 10.20 219 ASN A C 1
ATOM 1731 O O . ASN A 1 219 ? -16.197 -29.464 -3.598 1.00 12.99 219 ASN A O 1
ATOM 1736 N N . GLY A 1 220 ? -15.012 -27.730 -4.358 1.00 10.28 220 GLY A N 1
ATOM 1737 C CA . GLY A 1 220 ? -15.963 -26.691 -4.066 1.00 10.96 220 GLY A CA 1
ATOM 1738 C C . GLY A 1 220 ? -15.405 -25.319 -4.277 1.00 9.44 220 GLY A C 1
ATOM 1739 O O . GLY A 1 220 ? -14.198 -25.191 -4.658 1.00 11.10 220 GLY A O 1
ATOM 1740 N N . PRO A 1 221 ? -16.166 -24.240 -4.037 1.00 10.22 221 PRO A N 1
ATOM 1741 C CA . PRO A 1 221 ? -15.655 -22.926 -4.063 1.00 10.54 221 PRO A CA 1
ATOM 1742 C C . PRO A 1 221 ? -14.526 -22.756 -3.077 1.00 10.86 221 PRO A C 1
ATOM 1743 O O . PRO A 1 221 ? -14.512 -23.433 -2.006 1.00 14.63 221 PRO A O 1
ATOM 1747 N N . MET A 1 222 ? -13.663 -21.793 -3.354 1.00 11.20 222 MET A N 1
ATOM 1748 C CA . MET A 1 222 ? -12.742 -21.296 -2.344 1.00 11.56 222 MET A CA 1
ATOM 1749 C C . MET A 1 222 ? -13.357 -20.141 -1.636 1.00 15.55 222 MET A C 1
ATOM 1750 O O . MET A 1 222 ? -13.946 -19.283 -2.217 1.00 17.76 222 MET A O 1
ATOM 1755 N N . ASP A 1 223 ? -13.000 -20.062 -0.318 1.00 15.25 223 ASP A N 1
ATOM 1756 C CA . ASP A 1 223 ? -13.209 -18.838 0.377 1.00 14.78 223 ASP A CA 1
ATOM 1757 C C . ASP A 1 223 ? -12.177 -17.781 -0.144 1.00 12.98 223 ASP A C 1
ATOM 1758 O O . ASP A 1 223 ? -10.934 -18.042 -0.054 1.00 15.33 223 ASP A O 1
ATOM 1763 N N . PRO A 1 224 ? -12.594 -16.634 -0.646 1.00 16.48 224 PRO A N 1
ATOM 1764 C CA . PRO A 1 224 ? -11.580 -15.656 -1.115 1.00 18.54 224 PRO A CA 1
ATOM 1765 C C . PRO A 1 224 ? -10.644 -15.198 -0.016 1.00 17.90 224 PRO A C 1
ATOM 1766 O O . PRO A 1 224 ? -9.446 -14.879 -0.316 1.00 17.06 224 PRO A O 1
ATOM 1770 N N . ASP A 1 225 ? -11.073 -15.209 1.269 1.00 19.10 225 ASP A N 1
ATOM 1771 C CA . ASP A 1 225 ? -10.115 -14.855 2.324 1.00 19.09 225 ASP A CA 1
ATOM 1772 C C . ASP A 1 225 ? -9.032 -15.924 2.500 1.00 16.75 225 ASP A C 1
ATOM 1773 O O . ASP A 1 225 ? -7.937 -15.641 2.917 1.00 17.24 225 ASP A O 1
ATOM 1778 N N . GLU A 1 226 ? -9.348 -17.194 2.191 1.00 13.48 226 GLU A N 1
ATOM 1779 C CA . GLU A 1 226 ? -8.411 -18.269 2.285 1.00 13.06 226 GLU A CA 1
ATOM 1780 C C . GLU A 1 226 ? -7.377 -18.142 1.146 1.00 12.66 226 GLU A C 1
ATOM 1781 O O . GLU A 1 226 ? -6.244 -18.375 1.310 1.00 12.14 226 GLU A O 1
ATOM 1787 N N . VAL A 1 227 ? -7.898 -17.803 -0.069 1.00 13.20 227 VAL A N 1
ATOM 1788 C CA . VAL A 1 227 ? -6.948 -17.570 -1.200 1.00 11.97 227 VAL A CA 1
ATOM 1789 C C . VAL A 1 227 ? -5.993 -16.441 -0.831 1.00 12.54 227 VAL A C 1
ATOM 1790 O O . VAL A 1 227 ? -4.785 -16.566 -1.057 1.00 11.62 227 VAL A O 1
ATOM 1794 N N . ALA A 1 228 ? -6.501 -15.363 -0.168 1.00 12.97 228 ALA A N 1
ATOM 1795 C CA . ALA A 1 228 ? -5.569 -14.268 0.208 1.00 14.92 228 ALA A CA 1
ATOM 1796 C C . ALA A 1 228 ? -4.564 -14.780 1.219 1.00 13.06 228 ALA A C 1
ATOM 1797 O O . ALA A 1 228 ? -3.382 -14.439 1.142 1.00 14.51 228 ALA A O 1
ATOM 1799 N N . ARG A 1 229 ? -5.033 -15.578 2.211 1.00 13.22 229 ARG A N 1
ATOM 1800 C CA . ARG A 1 229 ? -4.047 -16.137 3.143 1.00 12.45 229 ARG A CA 1
ATOM 1801 C C . ARG A 1 229 ? -3.053 -17.023 2.545 1.00 12.19 229 ARG A C 1
ATOM 1802 O O . ARG A 1 229 ? -1.858 -16.987 2.856 1.00 13.01 229 ARG A O 1
ATOM 1810 N N . ILE A 1 230 ? -3.481 -17.864 1.582 1.00 11.89 230 ILE A N 1
ATOM 1811 C CA . ILE A 1 230 ? -2.541 -18.735 0.865 1.00 12.31 230 ILE A CA 1
ATOM 1812 C C . ILE A 1 230 ? -1.488 -17.905 0.134 1.00 11.33 230 ILE A C 1
ATOM 1813 O O . ILE A 1 230 ? -0.306 -18.163 0.211 1.00 11.66 230 ILE A O 1
ATOM 1818 N N . LYS A 1 231 ? -1.962 -16.842 -0.580 1.00 12.20 231 LYS A N 1
ATOM 1819 C CA . LYS A 1 231 ? -1.006 -15.980 -1.272 1.00 12.64 231 LYS A CA 1
ATOM 1820 C C . LYS A 1 231 ? 0.014 -15.342 -0.371 1.00 14.53 231 LYS A C 1
ATOM 1821 O O . LYS A 1 231 ? 1.199 -15.305 -0.687 1.00 17.11 231 LYS A O 1
ATOM 1827 N N . GLN A 1 232 ? -0.439 -14.918 0.820 1.00 14.40 232 GLN A N 1
ATOM 1828 C CA . GLN A 1 232 ? 0.494 -14.336 1.784 1.00 17.39 232 GLN A CA 1
ATOM 1829 C C . GLN A 1 232 ? 1.521 -15.343 2.306 1.00 14.27 232 GLN A C 1
ATOM 1830 O O . GLN A 1 232 ? 2.621 -14.961 2.704 1.00 18.08 232 GLN A O 1
ATOM 1836 N N . ASN A 1 233 ? 1.212 -16.608 2.234 1.00 12.94 233 ASN A N 1
ATOM 1837 C CA . ASN A 1 233 ? 2.075 -17.695 2.722 1.00 13.84 233 ASN A CA 1
ATOM 1838 C C . ASN A 1 233 ? 2.755 -18.507 1.641 1.00 12.78 233 ASN A C 1
ATOM 1839 O O . ASN A 1 233 ? 3.220 -19.589 1.851 1.00 11.07 233 ASN A O 1
ATOM 1844 N N . PHE A 1 234 ? 2.747 -17.972 0.363 1.00 12.45 234 PHE A N 1
ATOM 1845 C CA . PHE A 1 234 ? 3.287 -18.778 -0.720 1.00 11.39 234 PHE A CA 1
ATOM 1846 C C . PHE A 1 234 ? 4.721 -19.159 -0.557 1.00 10.51 234 PHE A C 1
ATOM 1847 O O . PHE A 1 234 ? 5.101 -20.236 -1.009 1.00 10.94 234 PHE A O 1
ATOM 1855 N N . ASP A 1 235 ? 5.571 -18.303 0.030 1.00 11.50 235 ASP A N 1
ATOM 1856 C CA . ASP A 1 235 ? 6.940 -18.678 0.127 1.00 12.89 235 ASP A CA 1
ATOM 1857 C C . ASP A 1 235 ? 7.082 -20.006 0.890 1.00 12.46 235 ASP A C 1
ATOM 1858 O O . ASP A 1 235 ? 7.835 -20.943 0.500 1.00 13.11 235 ASP A O 1
ATOM 1863 N N A SER A 1 236 ? 6.446 -20.084 2.065 0.50 11.75 236 SER A N 1
ATOM 1864 N N B SER A 1 236 ? 6.449 -20.107 2.063 0.50 11.86 236 SER A N 1
ATOM 1865 C CA A SER A 1 236 ? 6.471 -21.331 2.865 0.50 12.24 236 SER A CA 1
ATOM 1866 C CA B SER A 1 236 ? 6.535 -21.373 2.839 0.50 11.68 236 SER A CA 1
ATOM 1867 C C A SER A 1 236 ? 5.879 -22.539 2.174 0.50 10.66 236 SER A C 1
ATOM 1868 C C B SER A 1 236 ? 5.881 -22.546 2.170 0.50 10.52 236 SER A C 1
ATOM 1869 O O A SER A 1 236 ? 6.345 -23.663 2.286 0.50 11.52 236 SER A O 1
ATOM 1870 O O B SER A 1 236 ? 6.314 -23.661 2.294 0.50 11.46 236 SER A O 1
ATOM 1875 N N . ILE A 1 237 ? 4.731 -22.233 1.533 1.00 11.20 237 ILE A N 1
ATOM 1876 C CA 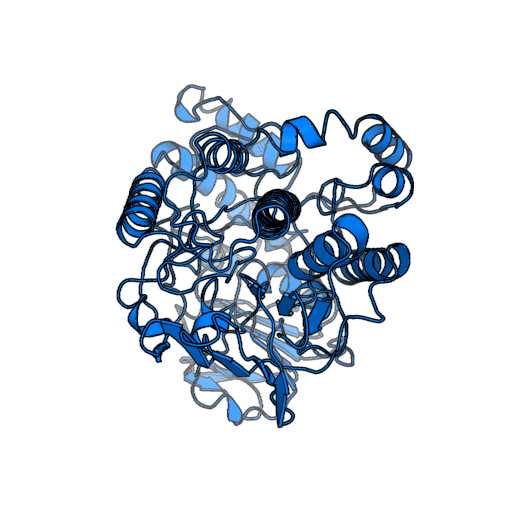. ILE A 1 237 ? 4.018 -23.278 0.790 1.00 11.07 237 ILE A CA 1
ATOM 1877 C C . ILE A 1 237 ? 4.948 -23.968 -0.242 1.00 9.50 237 ILE A C 1
ATOM 1878 O O . ILE A 1 237 ? 5.105 -25.186 -0.295 1.00 10.32 237 ILE A O 1
ATOM 1883 N N . TRP A 1 238 ? 5.594 -23.093 -1.023 1.00 9.83 238 TRP A N 1
ATOM 1884 C CA . TRP A 1 238 ? 6.445 -23.664 -2.078 1.00 10.12 238 TRP A CA 1
ATOM 1885 C C . TRP A 1 238 ? 7.706 -24.301 -1.567 1.00 9.88 238 TRP A C 1
ATOM 1886 O O . TRP A 1 238 ? 8.224 -25.298 -2.093 1.00 11.47 238 TRP A O 1
ATOM 1897 N N . ASP A 1 239 ? 8.237 -23.802 -0.424 1.00 11.33 239 ASP A N 1
ATOM 1898 C CA . ASP A 1 239 ? 9.384 -24.504 0.204 1.00 11.59 239 ASP A CA 1
ATOM 1899 C C . ASP A 1 239 ? 8.987 -25.900 0.581 1.00 10.90 239 ASP A C 1
ATOM 1900 O O . ASP A 1 239 ? 9.719 -26.868 0.397 1.00 13.31 239 ASP A O 1
ATOM 1905 N N . GLN A 1 240 ? 7.757 -26.046 1.175 1.00 11.78 240 GLN A N 1
ATOM 1906 C CA . GLN A 1 240 ? 7.313 -27.378 1.627 1.00 13.24 240 GLN A CA 1
ATOM 1907 C C . GLN A 1 240 ? 7.108 -28.270 0.412 1.00 12.73 240 GLN A C 1
ATOM 1908 O O . GLN A 1 240 ? 7.504 -29.432 0.370 1.00 11.97 240 GLN A O 1
ATOM 1914 N N . VAL A 1 241 ? 6.530 -27.710 -0.714 1.00 9.89 241 VAL A N 1
ATOM 1915 C CA . VAL A 1 241 ? 6.339 -28.461 -1.976 1.00 10.75 241 VAL A CA 1
ATOM 1916 C C . VAL A 1 241 ? 7.672 -29.079 -2.476 1.00 9.60 241 VAL A C 1
ATOM 1917 O O . VAL A 1 241 ? 7.752 -30.266 -2.750 1.00 11.04 241 VAL A O 1
ATOM 1921 N N . ARG A 1 242 ? 8.642 -28.169 -2.543 1.00 10.45 242 ARG A N 1
ATOM 1922 C CA . ARG A 1 242 ? 9.886 -28.543 -3.212 1.00 11.26 242 ARG A CA 1
ATOM 1923 C C . ARG A 1 242 ? 10.697 -29.567 -2.433 1.00 10.90 242 ARG A C 1
ATOM 1924 O O . ARG A 1 242 ? 11.564 -30.264 -2.941 1.00 14.15 242 ARG A O 1
ATOM 1932 N N . SER A 1 243 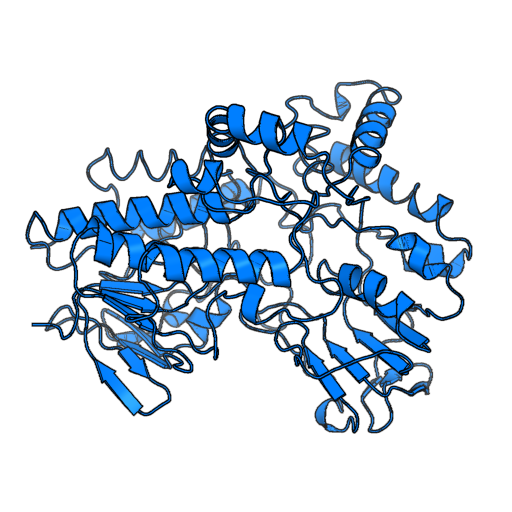? 10.475 -29.592 -1.079 1.00 11.38 243 SER A N 1
ATOM 1933 C CA A SER A 1 243 ? 11.168 -30.562 -0.209 0.50 10.87 243 SER A CA 1
ATOM 1934 C CA B SER A 1 243 ? 11.192 -30.552 -0.232 0.50 11.20 243 SER A CA 1
ATOM 1935 C C . SER A 1 243 ? 10.440 -31.838 0.029 1.00 11.49 243 SER A C 1
ATOM 1936 O O . SER A 1 243 ? 10.994 -32.806 0.569 1.00 13.88 243 SER A O 1
ATOM 1941 N N . SER A 1 244 ? 9.182 -31.889 -0.428 1.00 10.70 244 SER A N 1
ATOM 1942 C CA . SER A 1 244 ? 8.343 -33.006 -0.208 1.00 10.26 244 SER A CA 1
ATOM 1943 C C . SER A 1 244 ? 8.530 -34.188 -1.158 1.00 10.58 244 SER A C 1
ATOM 1944 O O . SER A 1 244 ? 9.380 -34.043 -2.112 1.00 13.01 244 SER A O 1
ATOM 1947 N N . THR A 1 245 ? 7.866 -35.314 -1.002 1.00 11.44 245 THR A N 1
ATOM 1948 C CA A THR A 1 245 ? 7.996 -36.350 -1.977 0.50 10.82 245 THR A CA 1
ATOM 1949 C CA B THR A 1 245 ? 7.916 -36.420 -1.925 0.50 10.91 245 THR A CA 1
ATOM 1950 C C . THR A 1 245 ? 7.006 -36.171 -3.155 1.00 11.35 245 THR A C 1
ATOM 1951 O O . THR A 1 245 ? 7.487 -36.226 -4.345 1.00 11.84 245 THR A O 1
ATOM 1958 N N . VAL A 1 246 ? 5.710 -35.962 -2.950 1.00 10.73 246 VAL A N 1
ATOM 1959 C CA . VAL A 1 246 ? 4.740 -35.878 -4.028 1.00 10.37 246 VAL A CA 1
ATOM 1960 C C . VAL A 1 246 ? 4.390 -34.460 -4.412 1.00 9.16 246 VAL A C 1
ATOM 1961 O O . VAL A 1 246 ? 3.758 -34.263 -5.485 1.00 10.43 246 VAL A O 1
ATOM 1965 N N . ALA A 1 247 ? 4.670 -33.428 -3.591 1.00 10.05 247 ALA A N 1
ATOM 1966 C CA . ALA A 1 247 ? 4.546 -32.066 -4.043 1.00 9.26 247 ALA A CA 1
ATOM 1967 C C . ALA A 1 247 ? 3.153 -31.585 -4.285 1.00 10.63 247 ALA A C 1
ATOM 1968 O O . ALA A 1 247 ? 2.935 -30.559 -4.973 1.00 10.93 247 ALA A O 1
ATOM 1970 N N . PHE A 1 248 ? 2.165 -32.130 -3.601 1.00 11.21 248 PHE A N 1
ATOM 1971 C CA . PHE A 1 248 ? 0.794 -31.809 -3.712 1.00 11.37 248 PHE A CA 1
ATOM 1972 C C . PHE A 1 248 ? 0.318 -30.711 -2.716 1.00 10.84 248 PHE A C 1
ATOM 1973 O O . PHE A 1 248 ? -0.855 -30.370 -2.704 1.00 15.53 248 PHE A O 1
ATOM 1981 N N . GLY A 1 249 ? 1.242 -30.123 -1.954 1.00 12.79 249 GLY A N 1
ATOM 1982 C CA . GLY A 1 249 ? 0.945 -29.007 -1.072 1.00 14.63 249 GLY A CA 1
ATOM 1983 C C . GLY A 1 249 ? 0.441 -29.414 0.369 1.00 12.11 249 GLY A C 1
ATOM 1984 O O . GLY A 1 249 ? -0.097 -28.525 1.056 1.00 17.87 249 GLY A O 1
ATOM 1985 N N . PHE A 1 250 ? 0.391 -30.680 0.669 1.00 14.40 250 PHE A N 1
ATOM 1986 C CA . PHE A 1 250 ? 0.008 -31.099 2.018 1.00 15.14 250 PHE A CA 1
ATOM 1987 C C . PHE A 1 250 ? 1.250 -31.773 2.641 1.00 15.45 250 PHE A C 1
ATOM 1988 O O . PHE A 1 250 ? 2.179 -32.289 1.998 1.00 15.32 250 PHE A O 1
ATOM 1996 N N . GLU A 1 251 ? 1.217 -31.753 3.980 1.00 18.61 251 GLU A N 1
ATOM 1997 C CA . GLU A 1 251 ? 2.301 -32.328 4.779 1.00 19.11 251 GLU A CA 1
ATOM 1998 C C . GLU A 1 251 ? 2.122 -33.877 4.719 1.00 14.55 251 GLU A C 1
ATOM 1999 O O . GLU A 1 251 ? 0.987 -34.412 4.934 1.00 16.29 251 GLU A O 1
ATOM 2005 N N . GLU A 1 252 ? 3.162 -34.536 4.364 1.00 13.52 252 GLU A N 1
ATOM 2006 C CA . GLU A 1 252 ? 3.095 -35.984 4.229 1.00 12.42 252 GLU A CA 1
ATOM 2007 C C . GLU A 1 252 ? 3.311 -36.631 5.590 1.00 12.03 252 GLU A C 1
ATOM 2008 O O . GLU A 1 252 ? 4.104 -36.179 6.409 1.00 15.81 252 GLU A O 1
ATOM 2014 N N . SER A 1 253 ? 2.614 -37.709 5.777 1.00 12.19 253 SER A N 1
ATOM 2015 C CA . SER A 1 253 ? 2.774 -38.438 7.083 1.00 12.32 253 SER A CA 1
ATOM 2016 C C . SER A 1 253 ? 4.102 -39.033 7.234 1.00 12.82 253 SER A C 1
ATOM 2017 O O . SER A 1 253 ? 4.674 -39.574 6.298 1.00 15.51 253 SER A O 1
ATOM 2020 N N . THR A 1 254 ? 4.569 -39.079 8.512 1.00 13.66 254 THR A N 1
ATOM 2021 C CA . THR A 1 254 ? 5.748 -39.775 8.919 1.00 14.30 254 THR A CA 1
ATOM 2022 C C . THR A 1 254 ? 5.440 -40.995 9.828 1.00 15.31 254 THR A C 1
ATOM 2023 O O . THR A 1 254 ? 6.360 -41.475 10.480 1.00 18.25 254 THR A O 1
ATOM 2027 N N . VAL A 1 255 ? 4.156 -41.332 9.935 1.00 12.87 255 VAL A N 1
ATOM 2028 C CA . VAL A 1 255 ? 3.727 -42.362 10.812 1.00 12.57 255 VAL A CA 1
ATOM 2029 C C . VAL A 1 255 ? 3.486 -43.670 10.094 1.00 11.85 255 VAL A C 1
ATOM 2030 O O . VAL A 1 255 ? 2.695 -43.633 9.109 1.00 12.63 255 VAL A O 1
ATOM 2034 N N . GLU A 1 256 ? 4.036 -44.778 10.526 1.00 12.72 256 GLU A N 1
ATOM 2035 C CA . GLU A 1 256 ? 3.671 -46.088 9.977 1.00 11.81 256 GLU A CA 1
ATOM 2036 C C . GLU A 1 256 ? 2.353 -46.554 10.304 1.00 12.77 256 GLU A C 1
ATOM 2037 O O . GLU A 1 256 ? 1.943 -46.501 11.472 1.00 14.34 256 GLU A O 1
ATOM 2043 N N . ALA A 1 257 ? 1.552 -47.020 9.335 1.00 11.63 257 ALA A N 1
ATOM 2044 C CA . ALA A 1 257 ? 0.160 -47.335 9.598 1.00 12.30 257 ALA A CA 1
ATOM 2045 C C . ALA A 1 257 ? -0.068 -48.346 10.713 1.00 12.21 257 ALA A C 1
ATOM 2046 O O . ALA A 1 257 ? -1.040 -48.167 11.474 1.00 14.48 257 ALA A O 1
ATOM 2048 N N . MET A 1 258 ? 0.763 -49.349 10.785 1.00 13.95 258 MET A N 1
ATOM 2049 C CA . MET A 1 258 ? 0.514 -50.423 11.708 1.00 15.25 258 MET A CA 1
ATOM 2050 C C . MET A 1 258 ? 1.202 -50.126 13.094 1.00 14.17 258 MET A C 1
ATOM 2051 O O . MET A 1 258 ? 1.138 -50.960 14.003 1.00 19.86 258 MET A O 1
ATOM 2056 N N . SER A 1 259 ? 1.759 -48.935 13.250 1.00 14.06 259 SER A N 1
ATOM 2057 C CA . SER A 1 259 ? 2.284 -48.506 14.570 1.00 15.94 259 SER A CA 1
ATOM 2058 C C . SER A 1 259 ? 1.271 -47.865 15.483 1.00 16.18 259 SER A C 1
ATOM 2059 O O . SER A 1 259 ? 1.603 -47.535 16.620 1.00 19.86 259 SER A O 1
ATOM 2062 N N . VAL A 1 260 ? 0.058 -47.644 15.029 1.00 13.29 260 VAL A N 1
ATOM 2063 C CA . VAL A 1 260 ? -1.029 -47.058 15.795 1.00 13.22 260 VAL A CA 1
ATOM 2064 C C . VAL A 1 260 ? -2.132 -48.073 15.974 1.00 14.15 260 VAL A C 1
ATOM 2065 O O . VAL A 1 260 ? -2.071 -49.150 15.339 1.00 17.61 260 VAL A O 1
ATOM 2069 N N . SER A 1 261 ? -3.171 -47.752 16.791 1.00 15.95 261 SER A N 1
ATOM 2070 C CA . SER A 1 261 ? -4.234 -48.630 16.979 1.00 15.93 261 SER A CA 1
ATOM 2071 C C . SER A 1 261 ? -5.142 -48.715 15.791 1.00 15.55 261 SER A C 1
ATOM 2072 O O . SER A 1 261 ? -5.155 -47.870 14.879 1.00 15.55 261 SER A O 1
ATOM 2075 N N . GLU A 1 262 ? -5.987 -49.745 15.750 1.00 16.25 262 GLU A N 1
ATOM 2076 C CA . GLU A 1 262 ? -7.005 -49.868 14.719 1.00 15.64 262 GLU A CA 1
ATOM 2077 C C . GLU A 1 262 ? -7.939 -48.682 14.757 1.00 16.24 262 GLU A C 1
ATOM 2078 O O . GLU A 1 262 ? -8.336 -48.142 13.623 1.00 15.31 262 GLU A O 1
ATOM 2084 N N A SER A 1 263 ? -8.320 -48.176 15.936 0.50 16.07 263 SER A N 1
ATOM 2085 N N B SER A 1 263 ? -8.355 -48.167 15.916 0.50 16.20 263 SER A N 1
ATOM 2086 C CA A SER A 1 263 ? -9.185 -47.011 15.993 0.50 15.24 263 SER A CA 1
ATOM 2087 C CA B SER A 1 263 ? -9.280 -47.047 15.891 0.50 15.25 263 SER A CA 1
ATOM 2088 C C A SER A 1 263 ? -8.573 -45.787 15.413 0.50 14.02 263 SER A C 1
ATOM 2089 C C B SER A 1 263 ? -8.568 -45.785 15.372 0.50 13.46 263 SER A C 1
ATOM 2090 O O A SER A 1 263 ? -9.288 -44.953 14.776 0.50 15.78 263 SER A O 1
ATOM 2091 O O B SER A 1 263 ? -9.194 -44.929 14.688 0.50 14.26 263 SER A O 1
ATOM 2096 N N . GLU A 1 264 ? -7.272 -45.638 15.656 1.00 13.72 264 GLU A N 1
ATOM 2097 C CA . GLU A 1 264 ? -6.525 -44.436 15.184 1.00 13.88 264 GLU A CA 1
ATOM 2098 C C . GLU A 1 264 ? -6.362 -44.542 13.600 1.00 13.14 264 GLU A C 1
ATOM 2099 O O . GLU A 1 264 ? -6.498 -43.529 12.927 1.00 12.72 264 GLU A O 1
ATOM 2105 N N . ARG A 1 265 ? -6.086 -45.772 13.104 1.00 13.23 265 ARG A N 1
ATOM 2106 C CA . ARG A 1 265 ? -6.104 -45.938 11.561 1.00 13.57 265 ARG A CA 1
ATOM 2107 C C . ARG A 1 265 ? -7.387 -45.478 11.039 1.00 12.42 265 ARG A C 1
ATOM 2108 O O . ARG A 1 265 ? -7.409 -44.797 10.008 1.00 13.47 265 ARG A O 1
ATOM 2116 N N . GLN A 1 266 ? -8.518 -45.973 11.571 1.00 12.83 266 GLN A N 1
ATOM 2117 C CA . GLN A 1 266 ? -9.828 -45.571 11.099 1.00 12.89 266 GLN A CA 1
ATOM 2118 C C . GLN A 1 266 ? -10.011 -44.084 11.141 1.00 11.60 266 GLN A C 1
ATOM 2119 O O . GLN A 1 266 ? -10.546 -43.494 10.144 1.00 12.71 266 GLN A O 1
ATOM 2125 N N . ARG A 1 267 ? -9.628 -43.448 12.237 1.00 11.74 267 ARG A N 1
ATOM 2126 C CA . ARG A 1 267 ? -9.778 -42.065 12.365 1.00 11.86 267 ARG A CA 1
ATOM 2127 C C . ARG A 1 267 ? -8.991 -41.281 11.302 1.00 10.49 267 ARG A C 1
ATOM 2128 O O . ARG A 1 267 ? -9.497 -40.320 10.719 1.00 11.59 267 ARG A O 1
ATOM 2136 N N . VAL A 1 268 ? -7.763 -41.669 11.134 1.00 10.88 268 VAL A N 1
ATOM 2137 C CA . VAL A 1 268 ? -6.841 -41.037 10.174 1.00 10.79 268 VAL A CA 1
ATOM 2138 C C . VAL A 1 268 ? -7.419 -41.195 8.688 1.00 9.85 268 VAL A C 1
ATOM 2139 O O . VAL A 1 268 ? -7.481 -40.171 7.940 1.00 11.57 268 VAL A O 1
ATOM 2143 N N . PHE A 1 269 ? -7.825 -42.379 8.367 1.00 10.29 269 PHE A N 1
ATOM 2144 C CA . PHE A 1 269 ? -8.433 -42.572 7.022 1.00 10.55 269 PHE A CA 1
ATOM 2145 C C . PHE A 1 269 ? -9.673 -41.767 6.902 1.00 10.29 269 PHE A C 1
ATOM 2146 O O . PHE A 1 269 ? -9.923 -41.179 5.832 1.00 10.94 269 PHE A O 1
ATOM 2154 N N . GLN A 1 270 ? -10.553 -41.756 7.901 1.00 10.31 270 GLN A N 1
ATOM 2155 C CA . GLN A 1 270 ? -11.736 -40.972 7.804 1.00 10.24 270 GLN A CA 1
ATOM 2156 C C . GLN A 1 270 ? -11.470 -39.507 7.681 1.00 10.86 270 GLN A C 1
ATOM 2157 O O . GLN A 1 270 ? -12.170 -38.776 6.921 1.00 11.36 270 GLN A O 1
ATOM 2163 N N . GLN A 1 271 ? -10.519 -38.927 8.430 1.00 11.77 271 GLN A N 1
ATOM 2164 C CA . GLN A 1 271 ? -10.170 -37.554 8.376 1.00 11.42 271 GLN A CA 1
ATOM 2165 C C . GLN A 1 271 ? -9.752 -37.200 6.897 1.00 11.24 271 GLN A C 1
ATOM 2166 O O . GLN A 1 271 ? -10.112 -36.166 6.384 1.00 11.77 271 GLN A O 1
ATOM 2172 N N . ALA A 1 272 ? -8.862 -38.108 6.377 1.00 11.00 272 ALA A N 1
ATOM 2173 C CA . ALA A 1 272 ? -8.407 -37.849 4.984 1.00 10.54 272 ALA A CA 1
ATOM 2174 C C . ALA A 1 272 ? -9.559 -37.967 3.998 1.00 9.91 272 ALA A C 1
ATOM 2175 O O . ALA A 1 272 ? -9.650 -37.133 3.036 1.00 11.32 272 ALA A O 1
ATOM 2177 N N . TRP A 1 273 ? -10.425 -38.940 4.155 1.00 10.23 273 TRP A N 1
ATOM 2178 C CA . TRP A 1 273 ? -11.619 -39.090 3.312 1.00 11.70 273 TRP A CA 1
ATOM 2179 C C . TRP A 1 273 ? -12.426 -37.831 3.319 1.00 12.11 273 TRP A C 1
ATOM 2180 O O . TRP A 1 273 ? -12.872 -37.302 2.261 1.00 12.55 273 TRP A O 1
ATOM 2191 N N . ASP A 1 274 ? -12.701 -37.284 4.523 1.00 11.12 274 ASP A N 1
ATOM 2192 C CA . ASP A 1 274 ? -13.442 -36.052 4.700 1.00 12.18 274 ASP A CA 1
ATOM 2193 C C . ASP A 1 274 ? -12.759 -34.831 4.029 1.00 11.52 274 ASP A C 1
ATOM 2194 O O . ASP A 1 274 ? -13.450 -33.927 3.510 1.00 15.03 274 ASP A O 1
ATOM 2199 N N . LYS A 1 275 ? -11.451 -34.732 4.153 1.00 10.88 275 LYS A N 1
ATOM 2200 C CA A LYS A 1 275 ? -10.772 -33.600 3.590 0.50 11.71 275 LYS A CA 1
ATOM 2201 C CA B LYS A 1 275 ? -10.707 -33.633 3.611 0.50 12.08 275 LYS A CA 1
ATOM 2202 C C . LYS A 1 275 ? -10.667 -33.708 2.026 1.00 11.40 275 LYS A C 1
ATOM 2203 O O . LYS A 1 275 ? -10.578 -32.646 1.391 1.00 14.09 275 LYS A O 1
ATOM 2214 N N . GLY A 1 276 ? -10.625 -34.972 1.540 1.00 10.51 276 GLY A N 1
ATOM 2215 C CA . GLY A 1 276 ? -10.517 -35.193 0.075 1.00 9.69 276 GLY A CA 1
ATOM 2216 C C . GLY A 1 276 ? -9.122 -35.239 -0.387 1.00 10.44 276 GLY A C 1
ATOM 2217 O O . GLY A 1 276 ? -8.160 -34.788 0.259 1.00 11.86 276 GLY A O 1
ATOM 2218 N N . ASN A 1 277 ? -8.983 -35.711 -1.666 1.00 10.65 277 ASN A N 1
ATOM 2219 C CA . ASN A 1 277 ? -7.790 -35.809 -2.521 1.00 9.98 277 ASN A CA 1
ATOM 2220 C C . ASN A 1 277 ? -7.178 -37.128 -2.434 1.00 9.43 277 ASN A C 1
ATOM 2221 O O . ASN A 1 277 ? -6.856 -37.659 -1.339 1.00 10.41 277 ASN A O 1
ATOM 2226 N N . GLY A 1 278 ? -6.921 -37.749 -3.602 1.00 11.37 278 GLY A N 1
ATOM 2227 C CA . GLY A 1 278 ? -6.344 -39.091 -3.600 1.00 10.04 278 GLY A CA 1
ATOM 2228 C C . GLY A 1 278 ? -4.896 -39.167 -3.170 1.00 9.34 278 GLY A C 1
ATOM 2229 O O . GLY A 1 278 ? -4.545 -40.133 -2.511 1.00 10.71 278 GLY A O 1
ATOM 2230 N N . PHE A 1 279 ? -4.079 -38.169 -3.533 1.00 9.67 279 PHE A N 1
ATOM 2231 C CA . PHE A 1 279 ? -2.747 -38.177 -3.042 1.00 10.25 279 PHE A CA 1
ATOM 2232 C C . PHE A 1 279 ? -2.688 -37.943 -1.501 1.00 10.26 279 PHE A C 1
ATOM 2233 O O . PHE A 1 279 ? -1.881 -38.568 -0.848 1.00 10.04 279 PHE A O 1
ATOM 2241 N N . ARG A 1 280 ? -3.601 -37.152 -1.011 1.00 9.45 280 ARG A N 1
ATOM 2242 C CA A ARG A 1 280 ? -3.730 -37.002 0.467 0.50 10.59 280 ARG A CA 1
ATOM 2243 C CA B ARG A 1 280 ? -3.671 -37.029 0.453 0.50 10.40 280 ARG A CA 1
ATOM 2244 C C . ARG A 1 280 ? -4.043 -38.392 1.073 1.00 9.66 280 ARG A C 1
ATOM 2245 O O . ARG A 1 280 ? -3.470 -38.770 2.153 1.00 10.25 280 ARG A O 1
ATOM 2260 N N . PHE A 1 281 ? -4.967 -39.131 0.522 1.00 10.15 281 PHE A N 1
ATOM 2261 C CA . PHE A 1 281 ? -5.272 -40.448 1.095 1.00 9.94 281 PHE A CA 1
ATOM 2262 C C . PHE A 1 281 ? -4.132 -41.354 1.101 1.00 9.54 281 PHE A C 1
ATOM 2263 O O . PHE A 1 281 ? -3.917 -42.123 2.042 1.00 10.93 281 PHE A O 1
ATOM 2271 N N . MET A 1 282 ? -3.357 -41.377 -0.001 1.00 9.44 282 MET A N 1
ATOM 2272 C CA . MET A 1 282 ? -2.294 -42.302 -0.105 1.00 9.34 282 MET A CA 1
ATOM 2273 C C . MET A 1 282 ? -1.002 -41.880 0.690 1.00 10.20 282 MET A C 1
ATOM 2274 O O . MET A 1 282 ? -0.304 -42.818 1.091 1.00 11.17 282 MET A O 1
ATOM 2279 N N . PHE A 1 283 ? -0.737 -40.586 0.835 1.00 10.11 283 PHE A N 1
ATOM 2280 C CA . PHE A 1 283 ? 0.492 -40.150 1.389 1.00 10.56 283 PHE A CA 1
ATOM 2281 C C . PHE A 1 283 ? 0.354 -39.190 2.611 1.00 10.85 283 PHE A C 1
ATOM 2282 O O . PHE A 1 283 ? 1.331 -38.971 3.296 1.00 12.28 283 PHE A O 1
ATOM 2290 N N . GLY A 1 284 ? -0.853 -38.680 2.820 1.00 10.51 284 GLY A N 1
ATOM 2291 C CA . GLY A 1 284 ? -1.129 -37.808 3.933 1.00 12.27 284 GLY A CA 1
ATOM 2292 C C . GLY A 1 284 ? -1.664 -38.516 5.189 1.00 10.91 284 GLY A C 1
ATOM 2293 O O . GLY A 1 284 ? -1.864 -37.829 6.216 1.00 15.98 284 GLY A O 1
ATOM 2294 N N . THR A 1 285 ? -1.910 -39.778 5.071 1.00 10.39 285 THR A N 1
ATOM 2295 C CA . THR A 1 285 ? -2.467 -40.611 6.157 1.00 10.46 285 THR A CA 1
ATOM 2296 C C . THR A 1 285 ? -1.315 -41.231 6.960 1.00 10.55 285 THR A C 1
ATOM 2297 O O . THR A 1 285 ? -1.113 -40.876 8.157 1.00 12.21 285 THR A O 1
ATOM 2301 N N . PHE A 1 286 ? -0.624 -42.148 6.330 1.00 9.99 286 PHE A N 1
ATOM 2302 C CA . PHE A 1 286 ? 0.498 -42.851 6.868 1.00 10.64 286 PHE A CA 1
ATOM 2303 C C . PHE A 1 286 ? 1.666 -42.849 5.910 1.00 11.35 286 PHE A C 1
ATOM 2304 O O . PHE A 1 286 ? 1.402 -42.573 4.699 1.00 12.79 286 PHE A O 1
ATOM 2312 N N . CYS A 1 287 ? 2.858 -43.156 6.295 1.00 11.48 287 CYS A N 1
ATOM 2313 C CA . CYS A 1 287 ? 4.052 -43.043 5.474 1.00 12.20 287 CYS A CA 1
ATOM 2314 C C . CYS A 1 287 ? 4.314 -44.230 4.586 1.00 11.88 287 CYS A C 1
ATOM 2315 O O . CYS A 1 287 ? 5.245 -44.119 3.762 1.00 14.11 287 CYS A O 1
ATOM 2318 N N . ASP A 1 288 ? 3.549 -45.289 4.757 1.00 11.02 288 ASP A N 1
ATOM 2319 C CA . ASP A 1 288 ? 3.885 -46.602 4.168 1.00 11.20 288 ASP A CA 1
ATOM 2320 C C . ASP A 1 288 ? 2.721 -47.262 3.442 1.00 10.95 288 ASP A C 1
ATOM 2321 O O . ASP A 1 288 ? 2.772 -48.467 3.182 1.00 11.74 288 ASP A O 1
ATOM 2326 N N . ILE A 1 289 ? 1.737 -46.456 3.045 1.00 10.66 289 ILE A N 1
ATOM 2327 C CA . ILE A 1 289 ? 0.612 -47.082 2.322 1.00 11.41 289 ILE A CA 1
ATOM 2328 C C . ILE A 1 289 ? 1.078 -47.743 1.008 1.00 11.10 289 ILE A C 1
ATOM 2329 O O . ILE A 1 289 ? 0.564 -48.808 0.664 1.00 12.32 289 ILE A O 1
ATOM 2334 N N . ALA A 1 290 ? 2.055 -47.132 0.343 1.00 10.71 290 ALA A N 1
ATOM 2335 C CA . ALA A 1 290 ? 2.462 -47.612 -0.985 1.00 12.59 290 ALA A CA 1
ATOM 2336 C C . ALA A 1 290 ? 3.689 -48.518 -0.913 1.00 12.74 290 ALA A C 1
ATOM 2337 O O . ALA A 1 290 ? 4.184 -48.972 -1.959 1.00 14.49 290 ALA A O 1
ATOM 2339 N N . THR A 1 291 ? 4.214 -48.824 0.309 1.00 12.56 291 THR A N 1
ATOM 2340 C CA . THR A 1 291 ? 5.375 -49.665 0.475 1.00 12.65 291 THR A CA 1
ATOM 2341 C C . THR A 1 291 ? 5.168 -50.876 1.333 1.00 12.96 291 THR A C 1
ATOM 2342 O O . THR A 1 291 ? 5.887 -51.805 1.201 1.00 18.53 291 THR A O 1
ATOM 2346 N N . ASN A 1 292 ? 4.201 -50.871 2.218 1.00 11.87 292 ASN A N 1
ATOM 2347 C CA . ASN A 1 292 ? 3.983 -51.923 3.164 1.00 11.27 292 ASN A CA 1
ATOM 2348 C C . ASN A 1 292 ? 2.625 -52.624 2.858 1.00 10.10 292 ASN A C 1
ATOM 2349 O O . ASN A 1 292 ? 1.589 -51.950 2.959 1.00 11.87 292 ASN A O 1
ATOM 2354 N N . PRO A 1 293 ? 2.676 -53.911 2.459 1.00 11.21 293 PRO A N 1
ATOM 2355 C CA . PRO A 1 293 ? 1.422 -54.588 2.115 1.00 10.42 293 PRO A CA 1
ATOM 2356 C C . PRO A 1 293 ? 0.366 -54.546 3.161 1.00 10.22 293 PRO A C 1
ATOM 2357 O O . PRO A 1 293 ? -0.839 -54.560 2.892 1.00 10.70 293 PRO A O 1
ATOM 2361 N N . GLU A 1 294 ? 0.793 -54.595 4.465 1.00 10.72 294 GLU A N 1
ATOM 2362 C CA . GLU A 1 294 ? -0.206 -54.598 5.529 1.00 10.93 294 GLU A CA 1
ATOM 2363 C C . GLU A 1 294 ? -0.907 -53.251 5.627 1.00 9.84 294 GLU A C 1
ATOM 2364 O O . GLU A 1 294 ? -2.119 -53.166 5.819 1.00 11.89 294 GLU A O 1
ATOM 2370 N N . ALA A 1 295 ? -0.155 -52.149 5.478 1.00 10.80 295 ALA A N 1
ATOM 2371 C CA . ALA A 1 295 ? -0.702 -50.795 5.470 1.00 10.72 295 ALA A CA 1
ATOM 2372 C C . ALA A 1 295 ? -1.616 -50.627 4.239 1.00 9.77 295 ALA A C 1
ATOM 2373 O O . ALA A 1 295 ? -2.702 -50.031 4.303 1.00 10.91 295 ALA A O 1
ATOM 2375 N N . ASN A 1 296 ? -1.106 -51.125 3.100 1.00 10.18 296 ASN A N 1
ATOM 2376 C CA . ASN A 1 296 ? -1.904 -51.000 1.847 1.00 10.94 296 ASN A CA 1
ATOM 2377 C C . ASN A 1 296 ? -3.291 -51.670 1.984 1.00 9.15 296 ASN A C 1
ATOM 2378 O O . ASN A 1 296 ? -4.307 -51.130 1.575 1.00 10.67 296 ASN A O 1
ATOM 2383 N N . ALA A 1 297 ? -3.278 -52.866 2.641 1.00 9.66 297 ALA A N 1
ATOM 2384 C CA . ALA A 1 297 ? -4.489 -53.586 2.818 1.00 10.93 297 ALA A CA 1
ATOM 2385 C C . ALA A 1 297 ? -5.532 -52.791 3.666 1.00 11.46 297 ALA A C 1
ATOM 2386 O O . ALA A 1 297 ? -6.696 -52.832 3.437 1.00 10.66 297 ALA A O 1
ATOM 2388 N N . ALA A 1 298 ? -5.029 -52.093 4.694 1.00 11.12 298 ALA A N 1
ATOM 2389 C CA . ALA A 1 298 ? -5.939 -51.275 5.509 1.00 10.77 298 ALA A CA 1
ATOM 2390 C C . ALA A 1 298 ? -6.553 -50.178 4.731 1.00 9.69 298 ALA A C 1
ATOM 2391 O O . ALA A 1 298 ? -7.700 -49.880 4.884 1.00 11.10 298 ALA A O 1
ATOM 2393 N N . ALA A 1 299 ? -5.673 -49.484 3.988 1.00 10.23 299 ALA A N 1
ATOM 2394 C CA . ALA A 1 299 ? -6.244 -48.359 3.160 1.00 10.12 299 ALA A CA 1
ATOM 2395 C C . ALA A 1 299 ? -7.312 -48.872 2.124 1.00 9.88 299 ALA A C 1
ATOM 2396 O O . ALA A 1 299 ? -8.376 -48.291 1.960 1.00 10.88 299 ALA A O 1
ATOM 2398 N N . ALA A 1 300 ? -6.954 -49.997 1.442 1.00 10.54 300 ALA A N 1
ATOM 2399 C CA . ALA A 1 300 ? -7.860 -50.536 0.459 1.00 10.88 300 ALA A CA 1
ATOM 2400 C C . ALA A 1 300 ? -9.184 -50.980 1.088 1.00 10.99 300 ALA A C 1
ATOM 2401 O O . ALA A 1 300 ? -10.255 -50.723 0.574 1.00 11.34 300 ALA A O 1
ATOM 2403 N N . ALA A 1 301 ? -9.071 -51.622 2.306 1.00 12.08 301 ALA A N 1
ATOM 2404 C CA . ALA A 1 301 ? -10.282 -52.015 2.993 1.00 12.07 301 ALA A CA 1
ATOM 2405 C C . ALA A 1 301 ? -11.233 -50.875 3.355 1.00 11.49 301 ALA A C 1
ATOM 2406 O O . ALA A 1 301 ? -12.443 -50.972 3.279 1.00 11.71 301 ALA A O 1
ATOM 2408 N N . PHE A 1 302 ? -10.604 -49.776 3.758 1.00 10.31 302 PHE A N 1
ATOM 2409 C CA . PHE A 1 302 ? -11.389 -48.613 4.113 1.00 10.13 302 PHE A CA 1
ATOM 2410 C C . PHE A 1 302 ? -12.245 -48.162 2.949 1.00 9.66 302 PHE A C 1
ATOM 2411 O O . PHE A 1 302 ? -13.407 -47.880 3.021 1.00 10.57 302 PHE A O 1
ATOM 2419 N N . ILE A 1 303 ? -11.577 -48.053 1.762 1.00 11.16 303 ILE A N 1
ATOM 2420 C CA . ILE A 1 303 ? -12.280 -47.603 0.545 1.00 11.24 303 ILE A CA 1
ATOM 2421 C C . ILE A 1 303 ? -13.358 -48.633 0.177 1.00 10.75 303 ILE A C 1
ATOM 2422 O O . ILE A 1 303 ? -14.483 -48.229 -0.205 1.00 11.08 303 ILE A O 1
ATOM 2427 N N . ARG A 1 304 ? -13.043 -49.926 0.218 1.00 10.74 304 ARG A N 1
ATOM 2428 C CA . ARG A 1 304 ? -14.094 -50.910 -0.124 1.00 12.27 304 ARG A CA 1
ATOM 2429 C C . ARG A 1 304 ? -15.300 -50.771 0.752 1.00 11.46 304 ARG A C 1
ATOM 2430 O O . ARG A 1 304 ? -16.434 -50.939 0.330 1.00 12.71 304 ARG A O 1
ATOM 2438 N N A SER A 1 305 ? -15.070 -50.466 2.059 0.55 12.56 305 SER A N 1
ATOM 2439 N N B SER A 1 305 ? -15.049 -50.501 2.046 0.15 12.57 305 SER A N 1
ATOM 2440 N N C SER A 1 305 ? -15.066 -50.496 2.049 0.30 13.07 305 SER A N 1
ATOM 2441 C CA A SER A 1 305 ? -16.225 -50.287 2.999 0.55 13.41 305 SER A CA 1
ATOM 2442 C CA B SER A 1 305 ? -16.132 -50.322 3.036 0.15 13.31 305 SER A CA 1
ATOM 2443 C CA C SER A 1 305 ? -16.196 -50.346 2.987 0.30 13.74 305 SER A CA 1
ATOM 2444 C C A SER A 1 305 ? -17.086 -49.120 2.640 0.55 13.89 305 SER A C 1
ATOM 2445 C C B SER A 1 305 ? -17.073 -49.156 2.697 0.15 14.32 305 SER A C 1
ATOM 2446 C C C SER A 1 305 ? -17.082 -49.157 2.635 0.30 14.58 305 SER A C 1
ATOM 2447 O O A SER A 1 305 ? -18.307 -49.188 2.704 0.55 13.81 305 SER A O 1
ATOM 2448 O O B SER A 1 305 ? -18.358 -49.261 2.855 0.15 23.37 305 SER A O 1
ATOM 2449 O O C SER A 1 305 ? -18.332 -49.250 2.734 0.30 19.31 305 SER A O 1
ATOM 2456 N N . LYS A 1 306 ? -16.465 -48.078 2.134 1.00 11.46 306 LYS A N 1
ATOM 2457 C CA . LYS A 1 306 ? -17.245 -46.929 1.639 1.00 11.80 306 LYS A CA 1
ATOM 2458 C C . LYS A 1 306 ? -18.119 -47.259 0.426 1.00 11.37 306 LYS A C 1
ATOM 2459 O O . LYS A 1 306 ? -19.238 -46.894 0.365 1.00 13.78 306 LYS A O 1
ATOM 2465 N N . ILE A 1 307 ? -17.514 -47.994 -0.506 1.00 11.62 307 ILE A N 1
ATOM 2466 C CA . ILE A 1 307 ? -18.308 -48.448 -1.668 1.00 11.48 307 ILE A CA 1
ATOM 2467 C C . ILE A 1 307 ? -19.538 -49.179 -1.265 1.00 12.06 307 ILE A C 1
ATOM 2468 O O . ILE A 1 307 ? -20.634 -48.919 -1.767 1.00 14.21 307 ILE A O 1
ATOM 2473 N N . ALA A 1 308 ? -19.373 -50.119 -0.302 1.00 12.35 308 ALA A N 1
ATOM 2474 C CA . ALA A 1 308 ? -20.467 -50.904 0.119 1.00 14.85 308 ALA A CA 1
ATOM 2475 C C . ALA A 1 308 ? -21.587 -50.068 0.852 1.00 14.84 308 ALA A C 1
ATOM 2476 O O . ALA A 1 308 ? -22.791 -50.427 0.730 1.00 16.61 308 ALA A O 1
ATOM 2478 N N . GLU A 1 309 ? -21.150 -48.976 1.504 1.00 13.90 309 GLU A N 1
ATOM 2479 C CA . GLU A 1 309 ? -22.098 -48.064 2.166 1.00 15.56 309 GLU A CA 1
ATOM 2480 C C . GLU A 1 309 ? -22.856 -47.237 1.129 1.00 15.52 309 GLU A C 1
ATOM 2481 O O . GLU A 1 309 ? -24.017 -46.940 1.283 1.00 18.89 309 GLU A O 1
ATOM 2487 N N . ILE A 1 310 ? -22.123 -46.761 0.147 1.00 14.21 310 ILE A N 1
ATOM 2488 C CA . ILE A 1 310 ? -22.682 -45.789 -0.799 1.00 13.41 310 ILE A CA 1
ATOM 2489 C C . ILE A 1 310 ? -23.620 -46.428 -1.858 1.00 13.76 310 ILE A C 1
ATOM 2490 O O . ILE A 1 310 ? -24.675 -45.843 -2.137 1.00 14.19 310 ILE A O 1
ATOM 2495 N N . VAL A 1 311 ? -23.168 -47.546 -2.440 1.00 12.66 311 VAL A N 1
ATOM 2496 C CA . VAL A 1 311 ? -23.845 -48.025 -3.668 1.00 12.62 311 VAL A CA 1
ATOM 2497 C C . VAL A 1 311 ? -25.053 -48.912 -3.227 1.00 15.25 311 VAL A C 1
ATOM 2498 O O . VAL A 1 311 ? -24.863 -49.913 -2.529 1.00 17.12 311 VAL A O 1
ATOM 2502 N N . LYS A 1 312 ? -26.254 -48.535 -3.655 1.00 14.41 312 LYS A N 1
ATOM 2503 C CA . LYS A 1 312 ? -27.458 -49.154 -3.155 1.00 16.14 312 LYS A CA 1
ATOM 2504 C C . LYS A 1 312 ? -27.641 -50.568 -3.651 1.00 18.67 312 LYS A C 1
ATOM 2505 O O . LYS A 1 312 ? -28.142 -51.449 -2.978 1.00 19.80 312 LYS A O 1
ATOM 2511 N N . ASP A 1 313 ? -27.437 -50.771 -4.952 1.00 16.58 313 ASP A N 1
ATOM 2512 C CA . ASP A 1 313 ? -27.658 -52.083 -5.534 1.00 16.95 313 ASP A CA 1
ATOM 2513 C C . ASP A 1 313 ? -26.492 -53.023 -5.264 1.00 17.31 313 ASP A C 1
ATOM 2514 O O . ASP A 1 313 ? -25.381 -52.712 -5.687 1.00 15.08 313 ASP A O 1
ATOM 2519 N N . PRO A 1 314 ? -26.720 -54.148 -4.632 1.00 18.04 314 PRO A N 1
ATOM 2520 C CA . PRO A 1 314 ? -25.531 -54.945 -4.246 1.00 20.62 314 PRO A CA 1
ATOM 2521 C C . PRO A 1 314 ? -24.732 -55.531 -5.387 1.00 16.43 314 PRO A C 1
ATOM 2522 O O . PRO A 1 314 ? -23.508 -55.675 -5.247 1.00 17.23 314 PRO A O 1
ATOM 2526 N N . GLU A 1 315 ? -25.378 -55.813 -6.557 1.00 17.21 315 GLU A N 1
ATOM 2527 C CA . GLU A 1 315 ? -24.579 -56.320 -7.733 1.00 16.52 315 GLU A CA 1
ATOM 2528 C C . GLU A 1 315 ? -23.723 -55.165 -8.276 1.00 14.40 315 GLU A C 1
ATOM 2529 O O . GLU A 1 315 ? -22.602 -55.423 -8.648 1.00 15.40 315 GLU A O 1
ATOM 2535 N N . THR A 1 316 ? -24.256 -53.967 -8.301 1.00 13.94 316 THR A N 1
ATOM 2536 C CA . THR A 1 316 ? -23.505 -52.828 -8.788 1.00 14.55 316 THR A CA 1
ATOM 2537 C C . THR A 1 316 ? -22.341 -52.593 -7.847 1.00 13.21 316 THR A C 1
ATOM 2538 O O . THR A 1 316 ? -21.205 -52.347 -8.241 1.00 13.98 316 THR A O 1
ATOM 2542 N N . ALA A 1 317 ? -22.632 -52.694 -6.498 1.00 13.22 317 ALA A N 1
ATOM 2543 C CA . ALA A 1 317 ? -21.538 -52.464 -5.524 1.00 13.25 317 ALA A CA 1
ATOM 2544 C C . ALA A 1 317 ? -20.435 -53.476 -5.727 1.00 13.48 317 ALA A C 1
ATOM 2545 O O . ALA A 1 317 ? -19.212 -53.135 -5.715 1.00 14.27 317 ALA A O 1
ATOM 2547 N N . ARG A 1 318 ? -20.804 -54.754 -5.958 1.00 13.17 318 ARG A N 1
ATOM 2548 C CA . ARG A 1 318 ? -19.814 -55.783 -6.193 1.00 14.47 318 ARG A CA 1
ATOM 2549 C C . ARG A 1 318 ? -18.950 -55.510 -7.421 1.00 14.27 318 ARG A C 1
ATOM 2550 O O . ARG A 1 318 ? -17.742 -55.596 -7.369 1.00 13.66 318 ARG A O 1
ATOM 2558 N N . LYS A 1 319 ? -19.613 -55.059 -8.540 1.00 13.23 319 LYS A N 1
ATOM 2559 C CA . LYS A 1 319 ? -18.876 -54.802 -9.748 1.00 13.03 319 LYS A CA 1
ATOM 2560 C C . LYS A 1 319 ? -17.938 -53.627 -9.586 1.00 12.43 319 LYS A C 1
ATOM 2561 O O . LYS A 1 319 ? -16.874 -53.610 -10.230 1.00 13.28 319 LYS A O 1
ATOM 2567 N N . LEU A 1 320 ? -18.267 -52.679 -8.710 1.00 11.96 320 LEU A N 1
ATOM 2568 C CA . LEU A 1 320 ? -17.449 -51.503 -8.488 1.00 12.43 320 LEU A CA 1
ATOM 2569 C C . LEU A 1 320 ? -16.314 -51.720 -7.494 1.00 11.72 320 LEU A C 1
ATOM 2570 O O . LEU A 1 320 ? -15.434 -50.866 -7.345 1.00 12.12 320 LEU A O 1
ATOM 2575 N N . THR A 1 321 ? -16.318 -52.869 -6.813 1.00 11.89 321 THR A N 1
ATOM 2576 C CA . THR A 1 321 ? -15.321 -53.041 -5.677 1.00 13.70 321 THR A CA 1
ATOM 2577 C C . THR A 1 321 ? -14.021 -53.604 -6.213 1.00 11.11 321 THR A C 1
ATOM 2578 O O . THR A 1 321 ? -14.009 -54.760 -6.687 1.00 13.00 321 THR A O 1
ATOM 2582 N N . PRO A 1 322 ? -12.946 -52.817 -6.093 1.00 11.28 322 PRO A N 1
ATOM 2583 C CA . PRO A 1 322 ? -11.665 -53.385 -6.571 1.00 11.59 322 PRO A CA 1
ATOM 2584 C C . PRO A 1 322 ? -11.172 -54.478 -5.687 1.00 14.27 322 PRO A C 1
ATOM 2585 O O . PRO A 1 322 ? -11.463 -54.466 -4.466 1.00 19.61 322 PRO A O 1
ATOM 2589 N N . THR A 1 323 ? -10.302 -55.333 -6.157 1.00 14.46 323 THR A N 1
ATOM 2590 C CA . THR A 1 323 ? -9.741 -56.418 -5.437 1.00 19.28 323 THR A CA 1
ATOM 2591 C C . THR A 1 323 ? -8.269 -56.444 -5.439 1.00 14.15 323 THR A C 1
ATOM 2592 O O . THR A 1 323 ? -7.684 -57.407 -4.929 1.00 20.34 323 THR A O 1
ATOM 2596 N N . ASP A 1 324 ? -7.640 -55.492 -6.061 1.00 11.86 324 ASP A N 1
ATOM 2597 C CA . ASP A 1 324 ? -6.224 -55.536 -6.271 1.00 11.50 324 ASP A CA 1
ATOM 2598 C C . ASP A 1 324 ? -5.505 -54.515 -5.328 1.00 10.94 324 ASP A C 1
ATOM 2599 O O . ASP A 1 324 ? -6.156 -53.952 -4.419 1.00 12.60 324 ASP A O 1
ATOM 2604 N N . LEU A 1 325 ? -4.237 -54.330 -5.439 1.00 10.40 325 LEU A N 1
ATOM 2605 C CA . LEU A 1 325 ? -3.509 -53.425 -4.546 1.00 10.93 325 LEU A CA 1
ATOM 2606 C C . LEU A 1 325 ? -3.889 -52.013 -4.753 1.00 10.98 325 LEU A C 1
ATOM 2607 O O . LEU A 1 325 ? -4.197 -51.592 -5.906 1.00 12.23 325 LEU A O 1
ATOM 2612 N N . TYR A 1 326 ? -3.902 -51.198 -3.706 1.00 11.17 326 TYR A N 1
ATOM 2613 C CA . TYR A 1 326 ? -4.108 -49.755 -3.825 1.00 10.22 326 TYR A CA 1
ATOM 2614 C C . TYR A 1 326 ? -2.792 -49.115 -4.158 1.00 9.30 326 TYR A C 1
ATOM 2615 O O . TYR A 1 326 ? -2.044 -48.542 -3.396 1.00 11.07 326 TYR A O 1
ATOM 2624 N N . ALA A 1 327 ? -2.423 -49.254 -5.473 1.00 10.34 327 ALA A N 1
ATOM 2625 C CA . ALA A 1 327 ? -1.045 -48.878 -5.932 1.00 11.33 327 ALA A CA 1
ATOM 2626 C C . ALA A 1 327 ? -1.087 -48.368 -7.389 1.00 12.00 327 ALA A C 1
ATOM 2627 O O . ALA A 1 327 ? -0.045 -48.421 -8.027 1.00 17.30 327 ALA A O 1
ATOM 2629 N N A LYS A 1 328 ? -2.256 -48.028 -7.881 0.50 10.78 328 LYS A N 1
ATOM 2630 N N B LYS A 1 328 ? -2.256 -48.026 -7.879 0.50 10.84 328 LYS A N 1
ATOM 2631 C CA A LYS A 1 328 ? -2.373 -47.223 -9.129 0.50 10.40 328 LYS A CA 1
ATOM 2632 C CA B LYS A 1 328 ? -2.376 -47.240 -9.135 0.50 10.44 328 LYS A CA 1
ATOM 2633 C C A LYS A 1 328 ? -2.319 -45.766 -8.779 0.50 11.10 328 LYS A C 1
ATOM 2634 C C B LYS A 1 328 ? -2.305 -45.769 -8.783 0.50 11.07 328 LYS A C 1
ATOM 2635 O O A LYS A 1 328 ? -2.461 -45.401 -7.578 0.50 11.84 328 LYS A O 1
ATOM 2636 O O B LYS A 1 328 ? -2.418 -45.395 -7.582 0.50 11.96 328 LYS A O 1
ATOM 2647 N N . ARG A 1 329 ? -2.185 -44.868 -9.719 1.00 10.19 329 ARG A N 1
ATOM 2648 C CA . ARG A 1 329 ? -2.210 -43.417 -9.462 1.00 10.04 329 ARG A CA 1
ATOM 2649 C C . ARG A 1 329 ? -3.531 -43.182 -8.778 1.00 9.74 329 ARG A C 1
ATOM 2650 O O . ARG A 1 329 ? -4.618 -43.566 -9.196 1.00 10.74 329 ARG A O 1
ATOM 2658 N N . PRO A 1 330 ? -3.507 -42.509 -7.564 1.00 9.78 330 PRO A N 1
ATOM 2659 C CA . PRO A 1 330 ? -4.711 -42.424 -6.775 1.00 10.62 330 PRO A CA 1
ATOM 2660 C C . PRO A 1 330 ? -5.781 -41.514 -7.329 1.00 9.50 330 PRO A C 1
ATOM 2661 O O . PRO A 1 330 ? -5.435 -40.419 -7.699 1.00 11.91 330 PRO A O 1
ATOM 2665 N N . LEU A 1 331 ? -7.017 -41.992 -7.336 1.00 9.11 331 LEU A N 1
ATOM 2666 C CA . LEU A 1 331 ? -8.134 -41.261 -7.916 1.00 10.40 331 LEU A CA 1
ATOM 2667 C C . LEU A 1 331 ? -8.857 -40.456 -6.852 1.00 9.17 331 LEU A C 1
ATOM 2668 O O . LEU A 1 331 ? -9.010 -40.921 -5.652 1.00 10.14 331 LEU A O 1
ATOM 2673 N N . CYS A 1 332 ? -9.505 -39.380 -7.211 1.00 9.39 332 CYS A N 1
ATOM 2674 C CA . CYS A 1 332 ? -10.525 -38.748 -6.413 1.00 8.98 332 CYS A CA 1
ATOM 2675 C C . CYS A 1 332 ? -11.577 -38.088 -7.288 1.00 8.80 332 CYS A C 1
ATOM 2676 O O . CYS A 1 332 ? -11.280 -37.846 -8.511 1.00 11.35 332 CYS A O 1
ATOM 2679 N N . ASN A 1 333 ? -12.775 -37.836 -6.836 1.00 9.64 333 ASN A N 1
ATOM 2680 C CA . ASN A 1 333 ? -13.871 -37.374 -7.642 1.00 9.72 333 ASN A CA 1
ATOM 2681 C C . ASN A 1 333 ? -14.957 -36.820 -6.749 1.00 10.08 333 ASN A C 1
ATOM 2682 O O . ASN A 1 333 ? -14.957 -37.145 -5.503 1.00 11.80 333 ASN A O 1
ATOM 2687 N N . GLU A 1 334 ? -15.934 -36.058 -7.251 1.00 10.65 334 GLU A N 1
ATOM 2688 C CA . GLU A 1 334 ? -17.090 -35.676 -6.545 1.00 11.71 334 GLU A CA 1
ATOM 2689 C C . GLU A 1 334 ? -18.181 -36.690 -6.710 1.00 12.94 334 GLU A C 1
ATOM 2690 O O . GLU A 1 334 ? -18.798 -36.721 -7.818 1.00 16.11 334 GLU A O 1
ATOM 2696 N N . GLY A 1 335 ? -18.460 -37.559 -5.755 1.00 13.67 335 GLY A N 1
ATOM 2697 C CA . GLY A 1 335 ? -19.628 -38.444 -5.861 1.00 13.92 335 GLY A CA 1
ATOM 2698 C C . GLY A 1 335 ? -19.517 -39.484 -6.968 1.00 12.28 335 GLY A C 1
ATOM 2699 O O . GLY A 1 335 ? -20.546 -39.741 -7.610 1.00 13.31 335 GLY A O 1
ATOM 2700 N N . TYR A 1 336 ? -18.344 -40.099 -7.111 1.00 12.43 336 TYR A N 1
ATOM 2701 C CA . TYR A 1 336 ? -18.163 -41.133 -8.161 1.00 11.39 336 TYR A CA 1
ATOM 2702 C C . TYR A 1 336 ? -19.053 -42.300 -7.875 1.00 11.89 336 TYR A C 1
ATOM 2703 O O . TYR A 1 336 ? -19.885 -42.701 -8.735 1.00 11.40 336 TYR A O 1
ATOM 2712 N N . TYR A 1 337 ? -18.915 -42.974 -6.709 1.00 10.77 337 TYR A N 1
ATOM 2713 C CA . TYR A 1 337 ? -19.710 -44.166 -6.512 1.00 10.71 337 TYR A CA 1
ATOM 2714 C C . TYR A 1 337 ? -21.207 -43.855 -6.449 1.00 11.38 337 TYR A C 1
ATOM 2715 O O . TYR A 1 337 ? -22.025 -44.663 -6.913 1.00 11.78 337 TYR A O 1
ATOM 2724 N N . GLU A 1 338 ? -21.567 -42.671 -5.929 1.00 11.42 338 GLU A N 1
ATOM 2725 C CA . GLU A 1 338 ? -22.934 -42.243 -5.892 1.00 12.08 338 GLU A CA 1
ATOM 2726 C C . GLU A 1 338 ? -23.583 -42.136 -7.275 1.00 12.21 338 GLU A C 1
ATOM 2727 O O . GLU A 1 338 ? -24.794 -42.249 -7.406 1.00 12.91 338 GLU A O 1
ATOM 2733 N N . THR A 1 339 ? -22.743 -41.902 -8.290 1.00 10.51 339 THR A N 1
ATOM 2734 C CA . THR A 1 339 ? -23.311 -41.721 -9.667 1.00 10.15 339 THR A CA 1
ATOM 2735 C C . THR A 1 339 ? -23.966 -42.982 -10.088 1.00 11.26 339 THR A C 1
ATOM 2736 O O . THR A 1 339 ? -24.948 -42.908 -10.866 1.00 12.28 339 THR A O 1
ATOM 2740 N N . TYR A 1 340 ? -23.541 -44.176 -9.622 1.00 11.26 340 TYR A N 1
ATOM 2741 C CA . TYR A 1 340 ? -24.131 -45.409 -9.948 1.00 11.52 340 TYR A CA 1
ATOM 2742 C C . TYR A 1 340 ? -25.502 -45.659 -9.342 1.00 11.76 340 TYR A C 1
ATOM 2743 O O . TYR A 1 340 ? -26.160 -46.630 -9.659 1.00 14.10 340 TYR A O 1
ATOM 2752 N N . ASN A 1 341 ? -25.923 -44.813 -8.396 1.00 11.16 341 ASN A N 1
ATOM 2753 C CA . ASN A 1 341 ? -27.287 -44.813 -7.858 1.00 12.44 341 ASN A CA 1
ATOM 2754 C C . ASN A 1 341 ? -28.350 -44.096 -8.706 1.00 14.72 341 ASN A C 1
ATOM 2755 O O . ASN A 1 341 ? -29.528 -44.239 -8.480 1.00 14.77 341 ASN A O 1
ATOM 2760 N N . ARG A 1 342 ? -27.851 -43.426 -9.764 1.00 13.08 342 ARG A N 1
ATOM 2761 C CA . ARG A 1 342 ? -28.773 -42.747 -10.717 1.00 14.60 342 ARG A CA 1
ATOM 2762 C C . ARG A 1 342 ? -29.468 -43.801 -11.583 1.00 14.68 342 ARG A C 1
ATOM 2763 O O . ARG A 1 342 ? -28.823 -44.744 -12.049 1.00 17.28 342 ARG A O 1
ATOM 2771 N N . ASP A 1 343 ? -30.672 -43.463 -11.965 1.00 14.20 343 ASP A N 1
ATOM 2772 C CA . ASP A 1 343 ? -31.467 -44.311 -12.866 1.00 16.99 343 ASP A CA 1
ATOM 2773 C C . ASP A 1 343 ? -30.925 -44.342 -14.312 1.00 16.52 343 ASP A C 1
ATOM 2774 O O . ASP A 1 343 ? -31.282 -45.259 -15.032 1.00 21.48 343 ASP A O 1
ATOM 2779 N N . ASN A 1 344 ? -30.155 -43.370 -14.661 1.00 14.02 344 ASN A N 1
ATOM 2780 C CA . ASN A 1 344 ? -29.688 -43.216 -16.084 1.00 12.82 344 ASN A CA 1
ATOM 2781 C C . ASN A 1 344 ? -28.279 -43.665 -16.259 1.00 13.14 344 ASN A C 1
ATOM 2782 O O . ASN A 1 344 ? -27.659 -43.392 -17.343 1.00 15.03 344 ASN A O 1
ATOM 2787 N N . VAL A 1 345 ? -27.712 -44.424 -15.328 1.00 13.02 345 VAL A N 1
ATOM 2788 C CA . VAL A 1 345 ? -26.361 -44.920 -15.450 1.00 12.96 345 VAL A CA 1
ATOM 2789 C C . VAL A 1 345 ? -26.344 -46.405 -15.362 1.00 13.09 345 VAL A C 1
ATOM 2790 O O . VAL A 1 345 ? -26.925 -47.004 -14.396 1.00 14.74 345 VAL A O 1
ATOM 2794 N N . SER A 1 346 ? -25.716 -47.121 -16.307 1.00 13.42 346 SER A N 1
ATOM 2795 C CA A SER A 1 346 ? -25.554 -48.562 -16.173 0.50 13.98 346 SER A CA 1
ATOM 2796 C CA B SER A 1 346 ? -25.594 -48.564 -16.346 0.50 13.55 346 SER A CA 1
ATOM 2797 C C . SER A 1 346 ? -24.135 -48.941 -16.291 1.00 14.60 346 SER A C 1
ATOM 2798 O O . SER A 1 346 ? -23.330 -48.368 -17.011 1.00 18.04 346 SER A O 1
ATOM 2803 N N . LEU A 1 347 ? -23.794 -49.932 -15.502 1.00 12.87 347 LEU A N 1
ATOM 2804 C CA . LEU A 1 347 ? -22.436 -50.437 -15.402 1.00 13.24 347 LEU A CA 1
ATOM 2805 C C . LEU A 1 347 ? -22.314 -51.822 -16.007 1.00 12.68 347 LEU A C 1
ATOM 2806 O O . LEU A 1 347 ? -23.026 -52.770 -15.601 1.00 14.52 347 LEU A O 1
ATOM 2811 N N . VAL A 1 348 ? -21.452 -51.948 -17.014 1.00 13.37 348 VAL A N 1
ATOM 2812 C CA . VAL A 1 348 ? -21.200 -53.248 -17.670 1.00 13.74 348 VAL A CA 1
ATOM 2813 C C . VAL A 1 348 ? -19.798 -53.628 -17.268 1.00 15.04 348 VAL A C 1
ATOM 2814 O O . VAL A 1 348 ? -18.813 -52.913 -17.551 1.00 16.47 348 VAL A O 1
ATOM 2818 N N . SER A 1 349 ? -19.719 -54.794 -16.593 1.00 14.46 349 SER A N 1
ATOM 2819 C CA . SER A 1 349 ? -18.426 -55.323 -16.308 1.00 14.15 349 SER A CA 1
ATOM 2820 C C . SER A 1 349 ? -17.950 -56.146 -17.489 1.00 14.74 349 SER A C 1
ATOM 2821 O O . SER A 1 349 ? -18.541 -57.145 -17.883 1.00 17.79 349 SER A O 1
ATOM 2824 N N . LEU A 1 350 ? -16.819 -55.728 -18.078 1.00 14.70 350 LEU A N 1
ATOM 2825 C CA . LEU A 1 350 ? -16.192 -56.402 -19.212 1.00 14.79 350 LEU A CA 1
ATOM 2826 C C . LEU A 1 350 ? -15.561 -57.701 -18.807 1.00 17.11 350 LEU A C 1
ATOM 2827 O O . LEU A 1 350 ? -15.212 -58.581 -19.677 1.00 19.66 350 LEU A O 1
ATOM 2832 N N . LYS A 1 351 ? -15.350 -57.927 -17.470 1.00 19.09 351 LYS A N 1
ATOM 2833 C CA . LYS A 1 351 ? -15.016 -59.236 -17.051 1.00 21.29 351 LYS A CA 1
ATOM 2834 C C . LYS A 1 351 ? -16.100 -60.248 -17.184 1.00 19.40 351 LYS A C 1
ATOM 2835 O O . LYS A 1 351 ? -15.831 -61.392 -17.450 1.00 32.03 351 LYS A O 1
ATOM 2841 N N . GLU A 1 352 ? -17.320 -59.823 -16.981 1.00 19.11 352 GLU A N 1
ATOM 2842 C CA . GLU A 1 352 ? -18.475 -60.721 -17.063 1.00 21.97 352 GLU A CA 1
ATOM 2843 C C . GLU A 1 352 ? -18.931 -60.883 -18.554 1.00 21.24 352 GLU A C 1
ATOM 2844 O O . GLU A 1 352 ? -19.269 -61.953 -18.997 1.00 21.83 352 GLU A O 1
ATOM 2850 N N . THR A 1 353 ? -19.014 -59.717 -19.204 1.00 20.18 353 THR A N 1
ATOM 2851 C CA . THR A 1 353 ? -19.525 -59.629 -20.599 1.00 19.71 353 THR A CA 1
ATOM 2852 C C . THR A 1 353 ? -18.598 -58.712 -21.418 1.00 15.63 353 THR A C 1
ATOM 2853 O O . THR A 1 353 ? -18.867 -57.503 -21.551 1.00 18.93 353 THR A O 1
ATOM 2857 N N . PRO A 1 354 ? -17.490 -59.273 -21.893 1.00 18.12 354 PRO A N 1
ATOM 2858 C CA . PRO A 1 354 ? -16.531 -58.458 -22.687 1.00 18.66 354 PRO A CA 1
ATOM 2859 C C . PRO A 1 354 ? -17.240 -57.921 -23.987 1.00 17.61 354 PRO A C 1
ATOM 2860 O O . PRO A 1 354 ? -18.278 -58.455 -24.418 1.00 18.28 354 PRO A O 1
ATOM 2864 N N . ILE A 1 355 ? -16.638 -56.876 -24.513 1.00 16.35 355 ILE A N 1
ATOM 2865 C CA . ILE A 1 355 ? -17.057 -56.429 -25.811 1.00 14.89 355 ILE A CA 1
ATOM 2866 C C . ILE A 1 355 ? -16.694 -57.469 -26.858 1.00 16.77 355 ILE A C 1
ATOM 2867 O O . ILE A 1 355 ? -15.581 -57.960 -26.947 1.00 23.94 355 ILE A O 1
ATOM 2872 N N . GLU A 1 356 ? -17.691 -57.832 -27.626 1.00 18.61 356 GLU A N 1
ATOM 2873 C CA . GLU A 1 356 ? -17.500 -58.738 -28.813 1.00 22.18 356 GLU A CA 1
ATOM 2874 C C . GLU A 1 356 ? -17.187 -57.919 -30.067 1.00 18.75 356 GLU A C 1
ATOM 2875 O O . GLU A 1 356 ? -16.207 -58.197 -30.784 1.00 22.66 356 GLU A O 1
ATOM 2881 N N . GLU A 1 357 ? -17.987 -56.896 -30.290 1.00 18.38 357 GLU A N 1
ATOM 2882 C CA . GLU A 1 357 ? -17.778 -56.046 -31.496 1.00 20.08 357 GLU A CA 1
ATOM 2883 C C . GLU A 1 357 ? -18.433 -54.677 -31.282 1.00 17.86 357 GLU A C 1
ATOM 2884 O O . GLU A 1 357 ? -19.515 -54.599 -30.725 1.00 19.64 357 GLU A O 1
ATOM 2890 N N . ILE A 1 358 ? -17.778 -53.633 -31.760 1.00 17.42 358 ILE A N 1
ATOM 2891 C CA . ILE A 1 358 ? -18.399 -52.386 -31.981 1.00 17.41 358 ILE A CA 1
ATOM 2892 C C . ILE A 1 358 ? -19.157 -52.492 -33.335 1.00 18.11 358 ILE A C 1
ATOM 2893 O O . ILE A 1 358 ? -18.600 -53.043 -34.316 1.00 20.42 358 ILE A O 1
ATOM 2898 N N . VAL A 1 359 ? -20.368 -51.940 -33.347 1.00 15.85 359 VAL A N 1
ATOM 2899 C CA . VAL A 1 359 ? -21.247 -51.962 -34.554 1.00 16.56 359 VAL A CA 1
ATOM 2900 C C . VAL A 1 359 ? -21.747 -50.609 -34.871 1.00 15.60 359 VAL A C 1
ATOM 2901 O O . VAL A 1 359 ? -21.547 -49.676 -34.073 1.00 14.81 359 VAL A O 1
ATOM 2905 N N . PRO A 1 360 ? -22.359 -50.419 -36.067 1.00 16.46 360 PRO A N 1
ATOM 2906 C CA . PRO A 1 360 ? -22.767 -49.077 -36.374 1.00 16.39 360 PRO A CA 1
ATOM 2907 C C . PRO A 1 360 ? -23.574 -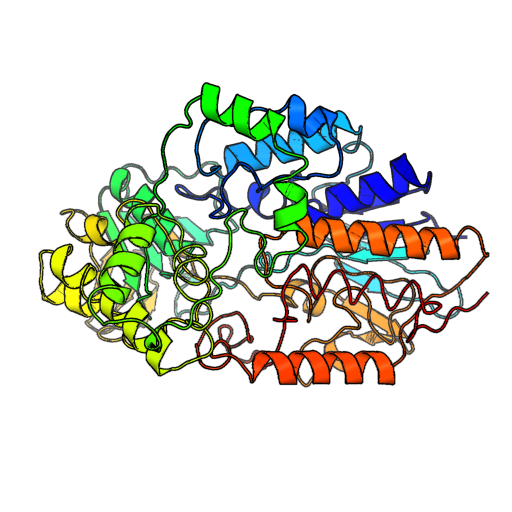48.327 -35.274 1.00 13.38 360 PRO A C 1
ATOM 2908 O O . PRO A 1 360 ? -23.353 -47.126 -35.051 1.00 13.80 360 PRO A O 1
ATOM 2912 N N . GLN A 1 361 ? -24.466 -49.057 -34.627 1.00 14.19 361 GLN A N 1
ATOM 2913 C CA . GLN A 1 361 ? -25.433 -48.491 -33.671 1.00 15.77 361 GLN A CA 1
ATOM 2914 C C . GLN A 1 361 ? -24.827 -48.454 -32.246 1.00 14.56 361 GLN A C 1
ATOM 2915 O O . GLN A 1 361 ? -25.537 -47.893 -31.404 1.00 16.15 361 GLN A O 1
ATOM 2921 N N . GLY A 1 362 ? -23.663 -49.022 -31.990 1.00 13.40 362 GLY A N 1
ATOM 2922 C CA . GLY A 1 362 ? -23.221 -49.121 -30.571 1.00 13.98 362 GLY A CA 1
ATOM 2923 C C . GLY A 1 362 ? -22.219 -50.201 -30.329 1.00 14.09 362 GLY A C 1
ATOM 2924 O O . GLY A 1 362 ? -21.276 -50.398 -31.111 1.00 15.77 362 GLY A O 1
ATOM 2925 N N . VAL A 1 363 ? -22.371 -50.854 -29.164 1.00 14.79 363 VAL A N 1
ATOM 2926 C CA . VAL A 1 363 ? -21.447 -51.915 -28.728 1.00 14.82 363 VAL A CA 1
ATOM 2927 C C . VAL A 1 363 ? -22.185 -53.169 -28.421 1.00 14.93 363 VAL A C 1
ATOM 2928 O O . VAL A 1 363 ? -23.184 -53.070 -27.681 1.00 16.89 363 VAL A O 1
ATOM 2932 N N . ARG A 1 364 ? -21.715 -54.290 -28.958 1.00 15.95 364 ARG A N 1
ATOM 2933 C CA . ARG A 1 364 ? -22.283 -55.569 -28.674 1.00 18.23 364 ARG A CA 1
ATOM 2934 C C . ARG A 1 364 ? -21.374 -56.282 -27.695 1.00 18.87 364 ARG A C 1
ATOM 2935 O O . ARG A 1 364 ? -20.182 -56.509 -27.973 1.00 17.84 364 ARG A O 1
ATOM 2943 N N . THR A 1 365 ? -21.908 -56.670 -26.542 1.00 17.58 365 THR A N 1
ATOM 2944 C CA . THR A 1 365 ? -21.159 -57.458 -25.603 1.00 18.23 365 THR A CA 1
ATOM 2945 C C . THR A 1 365 ? -21.491 -58.908 -25.766 1.00 20.40 365 THR A C 1
ATOM 2946 O O . THR A 1 365 ? -22.375 -59.289 -26.505 1.00 21.44 365 THR A O 1
ATOM 2950 N N . SER A 1 366 ? -20.736 -59.752 -25.071 1.00 20.02 366 SER A N 1
ATOM 2951 C CA . SER A 1 366 ? -20.655 -61.192 -25.288 1.00 24.50 366 SER A CA 1
ATOM 2952 C C . SER A 1 366 ? -21.943 -61.895 -24.909 1.00 24.66 366 SER A C 1
ATOM 2953 O O . SER A 1 366 ? -22.127 -63.076 -25.315 1.00 31.80 366 SER A O 1
ATOM 2956 N N . ASP A 1 367 ? -22.844 -61.213 -24.245 1.00 25.57 367 ASP A N 1
ATOM 2957 C CA . ASP A 1 367 ? -24.149 -61.701 -23.941 1.00 25.72 367 ASP A CA 1
ATOM 2958 C C . ASP A 1 367 ? -25.136 -61.462 -25.064 1.00 28.59 367 ASP A C 1
ATOM 2959 O O . ASP A 1 367 ? -26.334 -61.776 -24.919 1.00 36.33 367 ASP A O 1
ATOM 2964 N N . GLY A 1 368 ? -24.644 -60.850 -26.167 1.00 26.36 368 GLY A N 1
ATOM 2965 C CA . GLY A 1 368 ? -25.456 -60.520 -27.362 1.00 30.31 368 GLY A CA 1
ATOM 2966 C C . GLY A 1 368 ? -26.201 -59.201 -27.247 1.00 28.00 368 GLY A C 1
ATOM 2967 O O . GLY A 1 368 ? -26.958 -58.823 -28.200 1.00 28.62 368 GLY A O 1
ATOM 2968 N N . VAL A 1 369 ? -26.071 -58.491 -26.120 1.00 25.87 369 VAL A N 1
ATOM 2969 C CA . VAL A 1 369 ? -26.802 -57.263 -25.967 1.00 24.36 369 VAL A CA 1
ATOM 2970 C C . VAL A 1 369 ? -26.142 -56.170 -26.811 1.00 19.33 369 VAL A C 1
ATOM 2971 O O . VAL A 1 369 ? -24.910 -56.014 -26.746 1.00 20.70 369 VAL A O 1
ATOM 2975 N N . VAL A 1 370 ? -26.957 -55.527 -27.641 1.00 24.42 370 VAL A N 1
ATOM 2976 C CA . VAL A 1 370 ? -26.514 -54.322 -28.322 1.00 21.73 370 VAL A CA 1
ATOM 2977 C C . VAL A 1 370 ? -26.798 -53.087 -27.558 1.00 18.28 370 VAL A C 1
ATOM 2978 O O . VAL A 1 370 ? -27.962 -52.735 -27.391 1.00 23.30 370 VAL A O 1
ATOM 2982 N N . HIS A 1 371 ? -25.744 -52.469 -27.051 1.00 16.33 371 HIS A N 1
ATOM 2983 C CA . HIS A 1 371 ? -25.898 -51.173 -26.356 1.00 17.43 371 HIS A CA 1
ATOM 2984 C C . HIS A 1 371 ? -25.939 -50.048 -27.384 1.00 14.92 371 HIS A C 1
ATOM 2985 O O . HIS A 1 371 ? -24.939 -49.816 -28.021 1.00 16.23 371 HIS A O 1
ATOM 2992 N N . GLU A 1 372 ? -27.083 -49.433 -27.524 1.00 15.74 372 GLU A N 1
ATOM 2993 C CA . GLU A 1 372 ? -27.284 -48.431 -28.558 1.00 18.37 372 GLU A CA 1
ATOM 2994 C C . GLU A 1 372 ? -26.778 -47.096 -28.144 1.00 17.23 372 GLU A C 1
ATOM 2995 O O . GLU A 1 372 ? -27.240 -46.601 -27.099 1.00 17.69 372 GLU A O 1
ATOM 3001 N N . LEU A 1 373 ? -25.842 -46.489 -28.860 1.00 14.56 373 LEU A N 1
ATOM 3002 C CA . LEU A 1 373 ? -25.179 -45.290 -28.497 1.00 13.57 373 LEU A CA 1
ATOM 3003 C C . LEU A 1 373 ? -25.190 -44.254 -29.567 1.00 11.97 373 LEU A C 1
ATOM 3004 O O . LEU A 1 373 ? -24.946 -44.627 -30.763 1.00 15.44 373 LEU A O 1
ATOM 3009 N N . ASP A 1 374 ? -25.289 -42.996 -29.241 1.00 11.88 374 ASP A N 1
ATOM 3010 C CA . ASP A 1 374 ? -25.010 -41.840 -30.093 1.00 11.89 374 ASP A CA 1
ATOM 3011 C C . ASP A 1 374 ? -23.575 -41.456 -30.089 1.00 12.59 374 ASP A C 1
ATOM 3012 O O . ASP A 1 374 ? -22.992 -40.975 -31.090 1.00 13.51 374 ASP A O 1
ATOM 3017 N N . VAL A 1 375 ? -22.930 -41.636 -28.913 1.00 11.08 375 VAL A N 1
ATOM 3018 C CA . VAL A 1 375 ? -21.559 -41.219 -28.646 1.00 11.56 375 VAL A CA 1
ATOM 3019 C C . VAL A 1 375 ? -20.828 -42.311 -27.967 1.00 11.78 375 VAL A C 1
ATOM 3020 O O . VAL A 1 375 ? -21.360 -42.850 -26.969 1.00 12.13 375 VAL A O 1
ATOM 3024 N N . LEU A 1 376 ? -19.636 -42.658 -28.393 1.00 9.70 376 LEU A N 1
ATOM 3025 C CA . LEU A 1 376 ? -18.796 -43.639 -27.798 1.00 10.46 376 LEU A CA 1
ATOM 3026 C C . LEU A 1 376 ? -17.493 -43.007 -27.461 1.00 10.07 376 LEU A C 1
ATOM 3027 O O . LEU A 1 376 ? -16.741 -42.513 -28.311 1.00 11.57 376 LEU A O 1
ATOM 3032 N N . VAL A 1 377 ? -17.167 -42.978 -26.112 1.00 10.16 377 VAL A N 1
ATOM 3033 C CA . VAL A 1 377 ? -16.008 -42.276 -25.582 1.00 9.41 377 VAL A CA 1
ATOM 3034 C C . VAL A 1 377 ? -14.980 -43.249 -25.190 1.00 9.86 377 VAL A C 1
ATOM 3035 O O . VAL A 1 377 ? -15.237 -44.154 -24.347 1.00 10.66 377 VAL A O 1
ATOM 3039 N N . PHE A 1 378 ? -13.790 -43.133 -25.716 1.00 10.04 378 PHE A N 1
ATOM 3040 C CA . PHE A 1 378 ? -12.637 -43.884 -25.322 1.00 10.38 378 PHE A CA 1
ATOM 3041 C C . PHE A 1 378 ? -11.864 -43.123 -24.284 1.00 10.50 378 PHE A C 1
ATOM 3042 O O . PHE A 1 378 ? -11.150 -42.168 -24.540 1.00 11.00 378 PHE A O 1
ATOM 3050 N N . ALA A 1 379 ? -12.045 -43.576 -22.990 1.00 9.70 379 ALA A N 1
ATOM 3051 C CA . ALA A 1 379 ? -11.220 -43.052 -21.865 1.00 10.35 379 ALA A CA 1
ATOM 3052 C C . ALA A 1 379 ? -10.182 -44.112 -21.582 1.00 10.44 379 ALA A C 1
ATOM 3053 O O . ALA A 1 379 ? -9.963 -44.558 -20.428 1.00 10.38 379 ALA A O 1
ATOM 3055 N N . THR A 1 380 ? -9.396 -44.498 -22.614 1.00 10.32 380 THR A N 1
ATOM 3056 C CA . THR A 1 380 ? -8.514 -45.574 -22.596 1.00 10.55 380 THR A CA 1
ATOM 3057 C C . THR A 1 380 ? -7.037 -45.242 -22.415 1.00 9.94 380 THR A C 1
ATOM 3058 O O . THR A 1 380 ? -6.187 -46.120 -22.495 1.00 10.76 380 THR A O 1
ATOM 3062 N N . GLY A 1 381 ? -6.815 -43.995 -21.989 1.00 9.66 381 GLY A N 1
ATOM 3063 C CA . GLY A 1 381 ? -5.465 -43.680 -21.511 1.00 9.90 381 GLY A CA 1
ATOM 3064 C C . GLY A 1 381 ? -4.473 -43.399 -22.597 1.00 9.84 381 GLY A C 1
ATOM 3065 O O . GLY A 1 381 ? -4.858 -42.974 -23.742 1.00 10.38 381 GLY A O 1
ATOM 3066 N N . PHE A 1 382 ? -3.185 -43.568 -22.309 1.00 9.10 382 PHE A N 1
ATOM 3067 C CA . PHE A 1 382 ? -2.083 -43.063 -23.058 1.00 9.61 382 PHE A CA 1
ATOM 3068 C C . PHE A 1 382 ? -0.975 -44.003 -23.237 1.00 10.12 382 PHE A C 1
ATOM 3069 O O . PHE A 1 382 ? -0.690 -44.847 -22.416 1.00 10.95 382 PHE A O 1
ATOM 3077 N N . ASP A 1 383 ? -0.250 -43.860 -24.394 1.00 11.14 383 ASP A N 1
ATOM 3078 C CA . ASP A 1 383 ? 1.047 -44.482 -24.544 1.00 10.14 383 ASP A CA 1
ATOM 3079 C C . ASP A 1 383 ? 2.074 -43.639 -23.843 1.00 10.17 383 ASP A C 1
ATOM 3080 O O . ASP A 1 383 ? 2.679 -42.685 -24.347 1.00 11.58 383 ASP A O 1
ATOM 3085 N N . ALA A 1 384 ? 2.096 -43.864 -22.472 1.00 10.60 384 ALA A N 1
ATOM 3086 C CA . ALA A 1 384 ? 2.652 -42.909 -21.542 1.00 10.56 384 ALA A CA 1
ATOM 3087 C C . ALA A 1 384 ? 4.190 -42.925 -21.558 1.00 9.83 384 ALA A C 1
ATOM 3088 O O . ALA A 1 384 ? 4.834 -43.932 -21.793 1.00 10.56 384 ALA A O 1
ATOM 3090 N N . VAL A 1 385 ? 4.716 -41.717 -21.250 1.00 9.80 385 VAL A N 1
ATOM 3091 C CA . VAL A 1 385 ? 6.115 -41.433 -21.000 1.00 9.50 385 VAL A CA 1
ATOM 3092 C C . VAL A 1 385 ? 6.892 -41.387 -22.339 1.00 9.12 385 VAL A C 1
ATOM 3093 O O . VAL A 1 385 ? 7.372 -40.290 -22.684 1.00 10.68 385 VAL A O 1
ATOM 3097 N N . ASP A 1 386 ? 7.035 -42.560 -22.924 1.00 11.08 386 ASP A N 1
ATOM 3098 C CA . ASP A 1 386 ? 7.889 -42.661 -24.102 1.00 10.39 386 ASP A CA 1
ATOM 3099 C C . ASP A 1 386 ? 7.086 -42.654 -25.410 1.00 11.53 386 ASP A C 1
ATOM 3100 O O . ASP A 1 386 ? 7.781 -42.638 -26.481 1.00 12.04 386 ASP A O 1
ATOM 3105 N N . GLY A 1 387 ? 5.806 -42.498 -25.400 1.00 10.60 387 GLY A N 1
ATOM 3106 C CA . GLY A 1 387 ? 5.052 -42.717 -26.643 1.00 11.27 387 GLY A CA 1
ATOM 3107 C C . GLY A 1 387 ? 5.416 -41.728 -27.713 1.00 10.42 387 GLY A C 1
ATOM 3108 O O . GLY A 1 387 ? 5.570 -42.150 -28.902 1.00 11.78 387 GLY A O 1
ATOM 3109 N N . ASN A 1 388 ? 5.497 -40.443 -27.452 1.00 10.34 388 ASN A N 1
ATOM 3110 C CA . ASN A 1 388 ? 5.802 -39.427 -28.484 1.00 9.44 388 ASN A CA 1
ATOM 3111 C C . ASN A 1 388 ? 7.222 -39.464 -28.907 1.00 10.11 388 ASN A C 1
ATOM 3112 O O . ASN A 1 388 ? 7.576 -38.932 -29.989 1.00 11.90 388 ASN A O 1
ATOM 3117 N N . TYR A 1 389 ? 8.140 -40.002 -28.131 1.00 10.22 389 TYR A N 1
ATOM 3118 C CA . TYR A 1 389 ? 9.536 -40.173 -28.517 1.00 9.97 389 TYR A CA 1
ATOM 3119 C C . TYR A 1 389 ? 9.609 -41.337 -29.531 1.00 10.73 389 TYR A C 1
ATOM 3120 O O . TYR A 1 389 ? 10.279 -41.198 -30.605 1.00 11.14 389 TYR A O 1
ATOM 3129 N N . ARG A 1 390 ? 9.043 -42.482 -29.223 1.00 10.27 390 ARG A N 1
ATOM 3130 C CA . ARG A 1 390 ? 9.207 -43.632 -30.106 1.00 11.59 390 ARG A CA 1
ATOM 3131 C C . ARG A 1 390 ? 8.544 -43.400 -31.481 1.00 12.56 390 ARG A C 1
ATOM 3132 O O . ARG A 1 390 ? 8.999 -44.011 -32.464 1.00 14.35 390 ARG A O 1
ATOM 3140 N N . ALA A 1 391 ? 7.480 -42.603 -31.484 1.00 11.26 391 ALA A N 1
ATOM 3141 C CA . ALA A 1 391 ? 6.743 -42.279 -32.731 1.00 12.70 391 ALA A CA 1
ATOM 3142 C C . ALA A 1 391 ? 7.465 -41.293 -33.595 1.00 10.74 391 ALA A C 1
ATOM 3143 O O . ALA A 1 391 ? 7.149 -41.219 -34.817 1.00 15.94 391 ALA A O 1
ATOM 3145 N N . MET A 1 392 ? 8.441 -40.598 -33.101 1.00 10.76 392 MET A N 1
ATOM 3146 C CA . MET A 1 392 ? 9.220 -39.599 -33.854 1.00 11.14 392 MET A CA 1
ATOM 3147 C C . MET A 1 392 ? 10.364 -40.373 -34.524 1.00 11.96 392 MET A C 1
ATOM 3148 O O . MET A 1 392 ? 10.862 -41.357 -33.973 1.00 12.07 392 MET A O 1
ATOM 3153 N N . ASN A 1 393 ? 10.797 -39.844 -35.698 1.00 10.53 393 ASN A N 1
ATOM 3154 C CA . ASN A 1 393 ? 12.094 -40.337 -36.233 1.00 9.91 393 ASN A CA 1
ATOM 3155 C C . ASN A 1 393 ? 13.270 -39.544 -35.626 1.00 10.63 393 ASN A C 1
ATOM 3156 O O . ASN A 1 393 ? 13.655 -38.475 -36.072 1.00 11.07 393 ASN A O 1
ATOM 3161 N N . LEU A 1 394 ? 13.569 -39.996 -34.376 1.00 10.79 394 LEU A N 1
ATOM 3162 C CA . LEU A 1 394 ? 14.503 -39.349 -33.471 1.00 9.98 394 LEU A CA 1
ATOM 3163 C C . LEU A 1 394 ? 15.757 -40.123 -33.413 1.00 9.09 394 LEU A C 1
ATOM 3164 O O . LEU A 1 394 ? 15.748 -41.303 -32.994 1.00 11.21 394 LEU A O 1
ATOM 3169 N N . ARG A 1 395 ? 16.835 -39.549 -33.976 1.00 9.93 395 ARG A N 1
ATOM 3170 C CA . ARG A 1 395 ? 18.103 -40.260 -34.190 1.00 11.25 395 ARG A CA 1
ATOM 3171 C C . ARG A 1 395 ? 19.289 -39.430 -33.704 1.00 10.45 395 ARG A C 1
ATOM 3172 O O . ARG A 1 395 ? 19.355 -38.224 -33.846 1.00 11.38 395 ARG A O 1
ATOM 3180 N N . GLY A 1 396 ? 20.185 -40.182 -33.050 1.00 11.10 396 GLY A N 1
ATOM 3181 C CA . GLY A 1 396 ? 21.388 -39.617 -32.431 1.00 12.02 396 GLY A CA 1
ATOM 3182 C C . GLY A 1 396 ? 22.650 -39.982 -33.061 1.00 12.34 396 GLY A C 1
ATOM 3183 O O . GLY A 1 396 ? 22.723 -40.170 -34.324 1.00 13.47 396 GLY A O 1
ATOM 3184 N N . ARG A 1 397 ? 23.679 -40.198 -32.264 1.00 13.18 397 ARG A N 1
ATOM 3185 C CA . ARG A 1 397 ? 24.968 -40.607 -32.813 1.00 13.64 397 ARG A CA 1
ATOM 3186 C C . ARG A 1 397 ? 24.831 -41.922 -33.544 1.00 13.66 397 ARG A C 1
ATOM 3187 O O . ARG A 1 397 ? 23.995 -42.794 -33.278 1.00 15.25 397 ARG A O 1
ATOM 3195 N N . ASP A 1 398 ? 25.649 -42.066 -34.589 1.00 15.59 398 ASP A N 1
ATOM 3196 C CA . ASP A 1 398 ? 25.726 -43.224 -35.485 1.00 16.32 398 ASP A CA 1
ATOM 3197 C C . ASP A 1 398 ? 24.407 -43.408 -36.256 1.00 14.22 398 ASP A C 1
ATOM 3198 O O . ASP A 1 398 ? 24.162 -44.462 -36.846 1.00 16.21 398 ASP A O 1
ATOM 3203 N N . GLY A 1 399 ? 23.584 -42.371 -36.218 1.00 12.71 399 GLY A N 1
ATOM 3204 C CA . GLY A 1 399 ? 22.295 -42.450 -36.933 1.00 13.60 399 GLY A CA 1
ATOM 3205 C C . GLY A 1 399 ? 21.324 -43.424 -36.367 1.00 13.26 399 GLY A C 1
ATOM 3206 O O . GLY A 1 399 ? 20.307 -43.799 -36.978 1.00 14.91 399 GLY A O 1
ATOM 3207 N N . ARG A 1 400 ? 21.548 -43.776 -35.064 1.00 13.93 400 ARG A N 1
ATOM 3208 C CA . ARG A 1 400 ? 20.653 -44.770 -34.429 1.00 14.46 400 ARG A CA 1
ATOM 3209 C C . ARG A 1 400 ? 19.345 -44.139 -33.934 1.00 11.48 400 ARG A C 1
ATOM 3210 O O . ARG A 1 400 ? 19.392 -43.078 -33.270 1.00 13.74 400 ARG A O 1
ATOM 3218 N N . HIS A 1 401 ? 18.241 -44.781 -34.285 1.00 12.10 401 HIS A N 1
ATOM 3219 C CA . HIS A 1 401 ? 16.942 -44.369 -33.730 1.00 11.71 401 HIS A CA 1
ATOM 3220 C C . HIS A 1 401 ? 16.885 -44.625 -32.189 1.00 12.33 401 HIS A C 1
ATOM 3221 O O . HIS A 1 401 ? 17.490 -45.596 -31.668 1.00 13.17 401 HIS A O 1
ATOM 3228 N N . ILE A 1 402 ? 16.096 -43.804 -31.535 1.00 12.16 402 ILE A N 1
ATOM 3229 C CA . ILE A 1 402 ? 15.932 -43.949 -30.054 1.00 11.56 402 ILE A CA 1
ATOM 3230 C C . ILE A 1 402 ? 15.439 -45.291 -29.715 1.00 12.05 402 ILE A C 1
ATOM 3231 O O . ILE A 1 402 ? 15.835 -45.859 -28.658 1.00 13.40 402 ILE A O 1
ATOM 3236 N N . ASN A 1 403 ? 14.622 -45.922 -30.537 1.00 13.58 403 ASN A N 1
ATOM 3237 C CA . ASN A 1 403 ? 14.178 -47.268 -30.233 1.00 12.95 403 ASN A CA 1
ATOM 3238 C C . ASN A 1 403 ? 15.331 -48.246 -30.014 1.00 14.47 403 ASN A C 1
ATOM 3239 O O . ASN A 1 403 ? 15.193 -49.184 -29.169 1.00 15.37 403 ASN A O 1
ATOM 3244 N N . GLU A 1 404 ? 16.439 -48.045 -30.738 1.00 12.56 404 GLU A N 1
ATOM 3245 C CA . GLU A 1 404 ? 17.542 -48.995 -30.547 1.00 12.83 404 GLU A CA 1
ATOM 3246 C C . GLU A 1 404 ? 18.171 -48.944 -29.155 1.00 13.30 404 GLU A C 1
ATOM 3247 O O . GLU A 1 404 ? 18.828 -49.897 -28.770 1.00 16.02 404 GLU A O 1
ATOM 3253 N N . HIS A 1 405 ? 17.989 -47.802 -28.492 1.00 12.73 405 HIS A N 1
ATOM 3254 C CA . HIS A 1 405 ? 18.503 -47.571 -27.130 1.00 13.44 405 HIS A CA 1
ATOM 3255 C C . HIS A 1 405 ? 17.512 -48.097 -26.092 1.00 15.01 405 HIS A C 1
ATOM 3256 O O . HIS A 1 405 ? 17.912 -48.163 -24.845 1.00 16.13 405 HIS A O 1
ATOM 3263 N N . TRP A 1 406 ? 16.302 -48.400 -26.435 1.00 13.52 406 TRP A N 1
ATOM 3264 C CA . TRP A 1 406 ? 15.193 -48.548 -25.504 1.00 12.65 406 TRP A CA 1
ATOM 3265 C C . TRP A 1 406 ? 14.570 -49.946 -25.588 1.00 14.52 406 TRP A C 1
ATOM 3266 O O . TRP A 1 406 ? 13.396 -50.163 -25.227 1.00 15.32 406 TRP A O 1
ATOM 3277 N N . THR A 1 407 ? 15.378 -50.970 -25.984 1.00 16.14 407 THR A N 1
ATOM 3278 C CA . THR A 1 407 ? 14.816 -52.264 -26.154 1.00 16.08 407 THR A CA 1
ATOM 3279 C C . THR A 1 407 ? 14.399 -52.965 -24.845 1.00 18.40 407 THR A C 1
ATOM 3280 O O . THR A 1 407 ? 13.689 -53.925 -24.906 1.00 20.02 407 THR A O 1
ATOM 3284 N N . GLU A 1 408 ? 14.922 -52.529 -23.706 1.00 17.15 408 GLU A N 1
ATOM 3285 C CA . GLU A 1 408 ? 14.497 -53.096 -22.422 1.00 20.79 408 GLU A CA 1
ATOM 3286 C C . GLU A 1 408 ? 13.763 -52.008 -21.623 1.00 19.07 408 GLU A C 1
ATOM 3287 O O . GLU A 1 408 ? 13.637 -52.147 -20.384 1.00 23.84 408 GLU A O 1
ATOM 3293 N N . GLY A 1 409 ? 13.089 -51.114 -22.329 1.00 15.28 409 GLY A N 1
ATOM 3294 C CA . GLY A 1 409 ? 12.347 -49.997 -21.710 1.00 15.15 409 GLY A CA 1
ATOM 3295 C C . GLY A 1 409 ? 13.056 -48.669 -21.949 1.00 13.87 409 GLY A C 1
ATOM 3296 O O . GLY A 1 409 ? 14.271 -48.631 -22.312 1.00 14.46 409 GLY A O 1
ATOM 3297 N N . PRO A 1 410 ? 12.369 -47.557 -21.759 1.00 11.35 410 PRO A N 1
ATOM 3298 C CA . PRO A 1 410 ? 12.912 -46.273 -22.018 1.00 10.88 410 PRO A CA 1
ATOM 3299 C C . PRO A 1 410 ? 13.896 -45.856 -20.941 1.00 11.46 410 PRO A C 1
ATOM 3300 O O . PRO A 1 410 ? 13.706 -46.180 -19.745 1.00 16.07 410 PRO A O 1
ATOM 3304 N N . THR A 1 411 ? 14.903 -45.072 -21.245 1.00 11.19 411 THR A N 1
ATOM 3305 C CA . THR A 1 411 ? 16.008 -44.731 -20.431 1.00 11.38 411 THR A CA 1
ATOM 3306 C C . THR A 1 411 ? 16.365 -43.294 -20.585 1.00 12.01 411 THR A C 1
ATOM 3307 O O . THR A 1 411 ? 16.019 -42.590 -21.620 1.00 13.67 411 THR A O 1
ATOM 3311 N N . SER A 1 412 ? 17.102 -42.744 -19.587 1.00 11.11 412 SER A N 1
ATOM 3312 C CA . SER A 1 412 ? 17.601 -41.421 -19.566 1.00 10.90 412 SER A CA 1
ATOM 3313 C C . SER A 1 412 ? 18.730 -41.322 -18.501 1.00 9.23 412 SER A C 1
ATOM 3314 O O . SER A 1 412 ? 18.972 -42.291 -17.760 1.00 10.53 412 SER A O 1
ATOM 3317 N N . TYR A 1 413 ? 19.406 -40.211 -18.511 1.00 9.59 413 TYR A N 1
ATOM 3318 C CA . TYR A 1 413 ? 20.195 -39.828 -17.357 1.00 10.63 413 TYR A CA 1
ATOM 3319 C C . TYR A 1 413 ? 19.432 -38.648 -16.722 1.00 9.94 413 TYR A C 1
ATOM 3320 O O . TYR A 1 413 ? 19.237 -37.556 -17.265 1.00 10.02 413 TYR A O 1
ATOM 3329 N N . LEU A 1 414 ? 18.961 -38.876 -15.446 1.00 10.05 414 LEU A N 1
ATOM 3330 C CA . LEU A 1 414 ? 18.337 -37.859 -14.603 1.00 10.58 414 LEU A CA 1
ATOM 3331 C C . LEU A 1 414 ? 16.962 -37.437 -15.092 1.00 10.54 414 LEU A C 1
ATOM 3332 O O . LEU A 1 414 ? 16.454 -36.440 -14.603 1.00 11.27 414 LEU A O 1
ATOM 3337 N N . GLY A 1 415 ? 16.333 -38.222 -16.031 1.00 10.49 415 GLY A N 1
ATOM 3338 C CA . GLY A 1 415 ? 15.041 -37.815 -16.537 1.00 10.66 415 GLY A CA 1
ATOM 3339 C C . GLY A 1 415 ? 15.099 -36.782 -17.731 1.00 9.86 415 GLY A C 1
ATOM 3340 O O . GLY A 1 415 ? 14.042 -36.559 -18.282 1.00 10.92 415 GLY A O 1
ATOM 3341 N N . VAL A 1 416 ? 16.266 -36.212 -17.924 1.00 9.08 416 VAL A N 1
ATOM 3342 C CA . VAL A 1 416 ? 16.377 -35.011 -18.707 1.00 10.41 416 VAL A CA 1
ATOM 3343 C C . VAL A 1 416 ? 17.403 -35.140 -19.889 1.00 10.18 416 VAL A C 1
ATOM 3344 O O . VAL A 1 416 ? 17.432 -34.135 -20.656 1.00 10.43 416 VAL A O 1
ATOM 3348 N N . THR A 1 417 ? 18.242 -36.135 -19.913 1.00 10.00 417 THR A N 1
ATOM 3349 C CA . THR A 1 417 ? 19.213 -36.224 -20.990 1.00 10.54 417 THR A CA 1
ATOM 3350 C C . THR A 1 417 ? 19.296 -37.702 -21.366 1.00 10.25 417 THR A C 1
ATOM 3351 O O . THR A 1 417 ? 18.722 -38.602 -20.742 1.00 10.46 417 THR A O 1
ATOM 3355 N N . LYS A 1 418 ? 20.047 -37.972 -22.485 1.00 10.79 418 LYS A N 1
ATOM 3356 C CA . LYS A 1 418 ? 20.106 -39.320 -23.052 1.00 10.70 418 LYS A CA 1
ATOM 3357 C C . LYS A 1 418 ? 21.468 -39.568 -23.698 1.00 10.54 418 LYS A C 1
ATOM 3358 O O . LYS A 1 418 ? 21.869 -38.764 -24.574 1.00 10.78 418 LYS A O 1
ATOM 3364 N N . ALA A 1 419 ? 22.084 -40.639 -23.303 1.00 10.54 419 ALA A N 1
ATOM 3365 C CA . ALA A 1 419 ? 23.382 -40.961 -23.883 1.00 11.84 419 ALA A CA 1
ATOM 3366 C C . ALA A 1 419 ? 23.158 -41.290 -25.412 1.00 12.62 419 ALA A C 1
ATOM 3367 O O . ALA A 1 419 ? 22.137 -41.898 -25.792 1.00 12.34 419 ALA A O 1
ATOM 3369 N N . GLY A 1 420 ? 24.109 -40.782 -26.209 1.00 11.26 420 GLY A N 1
ATOM 3370 C CA . GLY A 1 420 ? 23.978 -40.891 -27.631 1.00 12.57 420 GLY A CA 1
ATOM 3371 C C . GLY A 1 420 ? 23.246 -39.785 -28.289 1.00 11.99 420 GLY A C 1
ATOM 3372 O O . GLY A 1 420 ? 23.230 -39.751 -29.548 1.00 13.10 420 GLY A O 1
ATOM 3373 N N . PHE A 1 421 ? 22.657 -38.882 -27.531 1.00 11.47 421 PHE A N 1
ATOM 3374 C CA . PHE A 1 421 ? 21.841 -37.812 -27.996 1.00 10.41 421 PHE A CA 1
ATOM 3375 C C . PHE A 1 421 ? 22.343 -36.491 -27.488 1.00 9.36 421 PHE A C 1
ATOM 3376 O O . PHE A 1 421 ? 21.742 -35.838 -26.591 1.00 11.52 421 PHE A O 1
ATOM 3384 N N . PRO A 1 422 ? 23.515 -36.046 -27.914 1.00 10.64 422 PRO A N 1
ATOM 3385 C CA . PRO A 1 422 ? 24.072 -34.842 -27.432 1.00 10.26 422 PRO A CA 1
ATOM 3386 C C . PRO A 1 422 ? 23.205 -33.649 -27.607 1.00 10.69 422 PRO A C 1
ATOM 3387 O O . PRO A 1 422 ? 22.518 -33.543 -28.669 1.00 11.91 422 PRO A O 1
ATOM 3391 N N . ASN A 1 423 ? 23.212 -32.670 -26.678 1.00 11.57 423 ASN A N 1
ATOM 3392 C CA . ASN A 1 423 ? 22.519 -31.419 -26.800 1.00 10.89 423 ASN A CA 1
ATOM 3393 C C . ASN A 1 423 ? 20.969 -31.536 -26.904 1.00 10.52 423 ASN A C 1
ATOM 3394 O O . ASN A 1 423 ? 20.338 -30.559 -27.216 1.00 12.32 423 ASN A O 1
ATOM 3399 N N . MET A 1 424 ? 20.463 -32.695 -26.501 1.00 10.26 424 MET A N 1
ATOM 3400 C CA . MET A 1 424 ? 19.053 -32.972 -26.400 1.00 10.26 424 MET A CA 1
ATOM 3401 C C . MET A 1 424 ? 18.665 -33.032 -24.869 1.00 8.83 424 MET A C 1
ATOM 3402 O O . MET A 1 424 ? 19.264 -33.834 -24.140 1.00 11.73 424 MET A O 1
ATOM 3407 N N . PHE A 1 425 ? 17.649 -32.281 -24.565 1.00 10.07 425 PHE A N 1
ATOM 3408 C CA . PHE A 1 425 ? 17.145 -32.233 -23.173 1.00 9.83 425 PHE A CA 1
ATOM 3409 C C . PHE A 1 425 ? 15.722 -32.583 -23.238 1.00 9.27 425 PHE A C 1
ATOM 3410 O O . PHE A 1 425 ? 14.999 -32.149 -24.125 1.00 12.91 425 PHE A O 1
ATOM 3418 N N . MET A 1 426 ? 15.267 -33.350 -22.232 1.00 8.83 426 MET A N 1
ATOM 3419 C CA . MET A 1 426 ? 13.890 -33.780 -22.148 1.00 9.98 426 MET A CA 1
ATOM 3420 C C . MET A 1 426 ? 13.201 -33.145 -20.949 1.00 9.11 426 MET A C 1
ATOM 3421 O O . MET A 1 426 ? 13.793 -33.136 -19.846 1.00 10.44 426 MET A O 1
ATOM 3426 N N . ILE A 1 427 ? 11.987 -32.660 -21.103 1.00 9.05 427 ILE A N 1
ATOM 3427 C CA A ILE A 1 427 ? 11.110 -32.233 -19.971 0.50 9.82 427 ILE A CA 1
ATOM 3428 C CA B ILE A 1 427 ? 11.168 -32.292 -19.968 0.50 9.55 427 ILE A CA 1
ATOM 3429 C C . ILE A 1 427 ? 10.166 -33.369 -19.726 1.00 8.77 427 ILE A C 1
ATOM 3430 O O . ILE A 1 427 ? 9.376 -33.745 -20.617 1.00 9.57 427 ILE A O 1
ATOM 3439 N N . LEU A 1 428 ? 10.267 -33.965 -18.541 1.00 9.18 428 LEU A N 1
ATOM 3440 C CA . LEU A 1 428 ? 9.449 -35.069 -18.186 1.00 9.30 428 LEU A CA 1
ATOM 3441 C C . LEU A 1 428 ? 9.689 -36.292 -19.131 1.00 9.04 428 LEU A C 1
ATOM 3442 O O . LEU A 1 428 ? 8.792 -36.981 -19.509 1.00 10.91 428 LEU A O 1
ATOM 3447 N N . GLY A 1 429 ? 11.001 -36.469 -19.417 1.00 9.28 429 GLY A N 1
ATOM 3448 C CA . GLY A 1 429 ? 11.346 -37.686 -20.101 1.00 10.96 429 GLY A CA 1
ATOM 3449 C C . GLY A 1 429 ? 11.297 -38.953 -19.294 1.00 9.80 429 GLY A C 1
ATOM 3450 O O . GLY A 1 429 ? 10.947 -38.879 -18.084 1.00 10.09 429 GLY A O 1
ATOM 3451 N N . PRO A 1 430 ? 11.681 -40.084 -19.756 1.00 9.01 430 PRO A N 1
ATOM 3452 C CA . PRO A 1 430 ? 11.691 -41.307 -18.993 1.00 9.41 430 PRO A CA 1
ATOM 3453 C C . PRO A 1 430 ? 12.564 -41.190 -17.724 1.00 9.83 430 PRO A C 1
ATOM 3454 O O . PRO A 1 430 ? 13.599 -40.594 -17.772 1.00 10.34 430 PRO A O 1
ATOM 3458 N N . ASN A 1 431 ? 12.148 -41.943 -16.698 1.00 10.00 431 ASN A N 1
ATOM 3459 C CA . ASN A 1 431 ? 12.903 -42.083 -15.461 1.00 9.45 431 ASN A CA 1
ATOM 3460 C C . ASN A 1 431 ? 13.181 -40.729 -14.789 1.00 9.48 431 ASN A C 1
ATOM 3461 O O . ASN A 1 431 ? 14.259 -40.483 -14.255 1.00 10.70 431 ASN A O 1
ATOM 3466 N N . GLY A 1 432 ? 12.096 -39.981 -14.711 1.00 9.47 432 GLY A N 1
ATOM 3467 C CA . GLY A 1 432 ? 12.090 -38.781 -13.856 1.00 9.84 432 GLY A CA 1
ATOM 3468 C C . GLY A 1 432 ? 10.975 -38.842 -12.794 1.00 9.43 432 GLY A C 1
ATOM 3469 O O . GLY A 1 432 ? 10.401 -39.913 -12.621 1.00 9.58 432 GLY A O 1
ATOM 3470 N N . PRO A 1 433 ? 10.736 -37.684 -12.174 1.00 9.10 433 PRO A N 1
ATOM 3471 C CA . PRO A 1 433 ? 9.879 -37.710 -10.944 1.00 10.63 433 PRO A CA 1
ATOM 3472 C C . PRO A 1 433 ? 8.440 -37.952 -11.229 1.00 10.24 433 PRO A C 1
ATOM 3473 O O . PRO A 1 433 ? 7.889 -37.659 -12.286 1.00 10.92 433 PRO A O 1
ATOM 3477 N N . PHE A 1 434 ? 7.730 -38.538 -10.207 1.00 9.74 434 PHE A N 1
ATOM 3478 C CA . PHE A 1 434 ? 6.357 -38.807 -10.250 1.00 10.33 434 PHE A CA 1
ATOM 3479 C C . PHE A 1 434 ? 5.682 -37.964 -9.126 1.00 9.40 434 PHE A C 1
ATOM 3480 O O . PHE A 1 434 ? 5.711 -38.434 -7.939 1.00 10.62 434 PHE A O 1
ATOM 3488 N N . THR A 1 435 ? 5.264 -36.752 -9.375 1.00 9.11 435 THR A N 1
ATOM 3489 C CA . THR A 1 435 ? 4.872 -35.760 -8.428 1.00 9.50 435 THR A CA 1
ATOM 3490 C C . THR A 1 435 ? 3.770 -34.914 -9.042 1.00 9.31 435 THR A C 1
ATOM 3491 O O . THR A 1 435 ? 3.539 -35.010 -10.255 1.00 10.88 435 THR A O 1
ATOM 3495 N N . ASN A 1 436 ? 3.212 -33.976 -8.319 1.00 8.95 436 ASN A N 1
ATOM 3496 C CA . ASN A 1 436 ? 2.560 -32.822 -8.862 1.00 9.41 436 ASN A CA 1
ATOM 3497 C C . ASN A 1 436 ? 3.586 -32.266 -9.885 1.00 9.01 436 ASN A C 1
ATOM 3498 O O . ASN A 1 436 ? 4.732 -31.933 -9.567 1.00 9.64 436 ASN A O 1
ATOM 3503 N N . LEU A 1 437 ? 3.138 -32.170 -11.156 1.00 8.64 437 LEU A N 1
ATOM 3504 C CA . LEU A 1 437 ? 4.182 -31.976 -12.247 1.00 8.35 437 LEU A CA 1
ATOM 3505 C C . LEU A 1 437 ? 4.691 -30.567 -12.418 1.00 8.44 437 LEU A C 1
ATOM 3506 O O . LEU A 1 437 ? 5.930 -30.468 -12.703 1.00 8.99 437 LEU A O 1
ATOM 3511 N N . PRO A 1 438 ? 3.949 -29.517 -12.301 1.00 8.45 438 PRO A N 1
ATOM 3512 C CA . PRO A 1 438 ? 4.513 -28.208 -12.465 1.00 8.95 438 PRO A CA 1
ATOM 3513 C C . PRO A 1 438 ? 5.833 -27.951 -11.759 1.00 9.08 438 PRO A C 1
ATOM 3514 O O . PRO A 1 438 ? 6.816 -27.492 -12.315 1.00 9.20 438 PRO A O 1
ATOM 3518 N N . PRO A 1 439 ? 5.957 -28.320 -10.425 1.00 8.98 439 PRO A N 1
ATOM 3519 C CA . PRO A 1 439 ? 7.227 -28.010 -9.770 1.00 8.40 439 PRO A CA 1
ATOM 3520 C C . PRO A 1 439 ? 8.395 -28.930 -10.222 1.00 8.13 439 PRO A C 1
ATOM 3521 O O . PRO A 1 439 ? 9.570 -28.528 -10.180 1.00 9.18 439 PRO A O 1
ATOM 3525 N N . SER A 1 440 ? 8.033 -30.160 -10.616 1.00 8.41 440 SER A N 1
ATOM 3526 C CA . SER A 1 440 ? 9.033 -30.987 -11.287 1.00 9.43 440 SER A CA 1
ATOM 3527 C C . SER A 1 440 ? 9.542 -30.420 -12.635 1.00 7.87 440 SER A C 1
ATOM 3528 O O . SER A 1 440 ? 10.721 -30.409 -12.878 1.00 9.27 440 SER A O 1
ATOM 3531 N N . ILE A 1 441 ? 8.574 -29.943 -13.397 1.00 8.77 441 ILE A N 1
ATOM 3532 C CA . ILE A 1 441 ? 8.900 -29.240 -14.675 1.00 8.82 441 ILE A CA 1
ATOM 3533 C C . ILE A 1 441 ? 9.797 -28.074 -14.375 1.00 8.81 441 ILE A C 1
ATOM 3534 O O . ILE A 1 441 ? 10.811 -27.869 -15.039 1.00 9.11 441 ILE A O 1
ATOM 3539 N N . GLU A 1 442 ? 9.501 -27.276 -13.319 1.00 9.40 442 GLU A N 1
ATOM 3540 C CA . GLU A 1 442 ? 10.346 -26.152 -13.028 1.00 8.93 442 GLU A CA 1
ATOM 3541 C C . GLU A 1 442 ? 11.764 -26.574 -12.694 1.00 8.92 442 GLU A C 1
ATOM 3542 O O . GLU A 1 442 ? 12.762 -25.935 -13.121 1.00 10.02 442 GLU A O 1
ATOM 3548 N N . ALA A 1 443 ? 11.895 -27.618 -11.860 1.00 8.80 443 ALA A N 1
ATOM 3549 C CA . ALA A 1 443 ? 13.201 -28.056 -11.505 1.00 9.38 443 ALA A CA 1
ATOM 3550 C C . ALA A 1 443 ? 13.999 -28.447 -12.754 1.00 9.67 443 ALA A C 1
ATOM 3551 O O . ALA A 1 443 ? 15.182 -28.162 -12.861 1.00 9.78 443 ALA A O 1
ATOM 3553 N N . GLN A 1 444 ? 13.353 -29.178 -13.629 1.00 8.90 444 GLN A N 1
ATOM 3554 C CA . GLN A 1 444 ? 14.040 -29.634 -14.868 1.00 8.91 444 GLN A CA 1
ATOM 3555 C C . GLN A 1 444 ? 14.393 -28.414 -15.811 1.00 8.77 444 GLN A C 1
ATOM 3556 O O . GLN A 1 444 ? 15.519 -28.382 -16.292 1.00 9.89 444 GLN A O 1
ATOM 3562 N N . VAL A 1 445 ? 13.416 -27.590 -16.053 1.00 8.71 445 VAL A N 1
ATOM 3563 C CA . VAL A 1 445 ? 13.639 -26.456 -16.952 1.00 9.07 445 VAL A CA 1
ATOM 3564 C C . VAL A 1 445 ? 14.792 -25.594 -16.490 1.00 9.10 445 VAL A C 1
ATOM 3565 O O . VAL A 1 445 ? 15.650 -25.152 -17.233 1.00 9.60 445 VAL A O 1
ATOM 3569 N N . GLU A 1 446 ? 14.784 -25.318 -15.139 1.00 9.82 446 GLU A N 1
ATOM 3570 C CA . GLU A 1 446 ? 15.821 -24.481 -14.618 1.00 9.92 446 GLU A CA 1
ATOM 3571 C C . GLU A 1 446 ? 17.222 -25.144 -14.675 1.00 9.48 446 GLU A C 1
ATOM 3572 O O . GLU A 1 446 ? 18.207 -24.442 -14.953 1.00 10.70 446 GLU A O 1
ATOM 3578 N N . TRP A 1 447 ? 17.277 -26.433 -14.425 1.00 9.36 447 TRP A N 1
ATOM 3579 C CA . TRP A 1 447 ? 18.526 -27.152 -14.493 1.00 10.49 447 TRP A CA 1
ATOM 3580 C C . TRP A 1 447 ? 19.031 -27.157 -15.969 1.00 9.39 447 TRP A C 1
ATOM 3581 O O . TRP A 1 447 ? 20.239 -26.956 -16.203 1.00 10.66 447 TRP A O 1
ATOM 3592 N N . ILE A 1 448 ? 18.145 -27.418 -16.893 1.00 9.38 448 ILE A N 1
ATOM 3593 C CA . ILE A 1 448 ? 18.489 -27.453 -18.342 1.00 9.26 448 ILE A CA 1
ATOM 3594 C C . ILE A 1 448 ? 18.942 -26.121 -18.754 1.00 9.47 448 ILE A C 1
ATOM 3595 O O . ILE A 1 448 ? 20.024 -25.942 -19.423 1.00 10.62 448 ILE A O 1
ATOM 3600 N N . SER A 1 449 ? 18.295 -25.042 -18.353 1.00 9.80 449 SER A N 1
ATOM 3601 C CA . SER A 1 449 ? 18.652 -23.693 -18.648 1.00 10.06 449 SER A CA 1
ATOM 3602 C C . SER A 1 449 ? 20.099 -23.404 -18.194 1.00 11.29 449 SER A C 1
ATOM 3603 O O . SER A 1 449 ? 20.951 -22.816 -18.867 1.00 11.10 449 SER A O 1
ATOM 3606 N N . ASP A 1 450 ? 20.385 -23.747 -16.919 1.00 11.29 450 ASP A N 1
ATOM 3607 C CA . ASP A 1 450 ? 21.741 -23.520 -16.397 1.00 10.75 450 ASP A CA 1
ATOM 3608 C C . ASP A 1 450 ? 22.828 -24.263 -17.236 1.00 11.57 450 ASP A C 1
ATOM 3609 O O . ASP A 1 450 ? 23.911 -23.724 -17.415 1.00 12.38 450 ASP A O 1
ATOM 3614 N N . LEU A 1 451 ? 22.528 -25.494 -17.628 1.00 10.79 451 LEU A N 1
ATOM 3615 C CA . LEU A 1 451 ? 23.510 -26.251 -18.350 1.00 10.13 451 LEU A CA 1
ATOM 3616 C C . LEU A 1 451 ? 23.705 -25.703 -19.809 1.00 11.44 451 LEU A C 1
ATOM 3617 O O . LEU A 1 451 ? 24.831 -25.552 -20.280 1.00 11.38 451 LEU A O 1
ATOM 3622 N N . ILE A 1 452 ? 22.598 -25.323 -20.440 1.00 10.10 452 ILE A N 1
ATOM 3623 C CA . ILE A 1 452 ? 22.731 -24.660 -21.753 1.00 10.38 452 ILE A CA 1
ATOM 3624 C C . ILE A 1 452 ? 23.489 -23.352 -21.598 1.00 10.38 452 ILE A C 1
ATOM 3625 O O . ILE A 1 452 ? 24.380 -23.039 -22.419 1.00 13.10 452 ILE A O 1
ATOM 3630 N N . ASP A 1 453 ? 23.251 -22.583 -20.542 1.00 10.85 453 ASP A N 1
ATOM 3631 C CA . ASP A 1 453 ? 23.982 -21.364 -20.377 1.00 11.86 453 ASP A CA 1
ATOM 3632 C C . ASP A 1 453 ? 25.460 -21.562 -20.180 1.00 11.30 453 ASP A C 1
ATOM 3633 O O . ASP A 1 453 ? 26.277 -20.844 -20.691 1.00 12.99 453 ASP A O 1
ATOM 3638 N N . LYS A 1 454 ? 25.802 -22.600 -19.406 1.00 10.75 454 LYS A N 1
ATOM 3639 C CA . LYS A 1 454 ? 27.168 -22.984 -19.230 1.00 12.24 454 LYS A CA 1
ATOM 3640 C C . LYS A 1 454 ? 27.843 -23.296 -20.599 1.00 12.07 454 LYS A C 1
ATOM 3641 O O . LYS A 1 454 ? 28.960 -22.821 -20.870 1.00 13.00 454 LYS A O 1
ATOM 3647 N N . ALA A 1 455 ? 27.128 -24.087 -21.455 1.00 13.03 455 ALA A N 1
ATOM 3648 C CA . ALA A 1 455 ? 27.648 -24.391 -22.743 1.00 12.72 455 ALA A CA 1
ATOM 3649 C C . ALA A 1 455 ? 27.864 -23.096 -23.502 1.00 12.55 455 ALA A C 1
ATOM 3650 O O . ALA A 1 455 ? 28.939 -22.990 -24.210 1.00 15.73 455 ALA A O 1
ATOM 3652 N N . THR A 1 456 ? 26.931 -22.157 -23.510 1.00 12.59 456 THR A N 1
ATOM 3653 C CA . THR A 1 456 ? 27.080 -20.902 -24.176 1.00 12.82 456 THR A CA 1
ATOM 3654 C C . THR A 1 456 ? 28.312 -20.095 -23.671 1.00 14.00 456 THR A C 1
ATOM 3655 O O . THR A 1 456 ? 29.140 -19.588 -24.448 1.00 18.44 456 THR A O 1
ATOM 3659 N N . ARG A 1 457 ? 28.393 -19.959 -22.324 1.00 16.52 457 ARG A N 1
ATOM 3660 C CA A ARG A 1 457 ? 29.447 -19.081 -21.743 0.50 16.80 457 ARG A CA 1
ATOM 3661 C CA B ARG A 1 457 ? 29.466 -19.150 -21.721 0.50 15.33 457 ARG A CA 1
ATOM 3662 C C . ARG A 1 457 ? 30.873 -19.720 -22.032 1.00 15.43 457 ARG A C 1
ATOM 3663 O O . ARG A 1 457 ? 31.854 -18.934 -22.246 1.00 21.03 457 ARG A O 1
ATOM 3678 N N . GLU A 1 458 ? 30.923 -21.071 -22.050 1.00 14.39 458 GLU A N 1
ATOM 3679 C CA . GLU A 1 458 ? 32.222 -21.718 -22.109 1.00 15.48 458 GLU A CA 1
ATOM 3680 C C . GLU A 1 458 ? 32.577 -22.090 -23.561 1.00 17.99 458 GLU A C 1
ATOM 3681 O O . GLU A 1 458 ? 33.608 -22.704 -23.783 1.00 22.06 458 GLU A O 1
ATOM 3687 N N . GLY A 1 459 ? 31.637 -21.896 -24.489 1.00 17.71 459 GLY A N 1
ATOM 3688 C CA . GLY A 1 459 ? 31.891 -22.315 -25.863 1.00 20.50 459 GLY A CA 1
ATOM 3689 C C . GLY A 1 459 ? 31.907 -23.829 -26.084 1.00 19.44 459 GLY A C 1
ATOM 3690 O O . GLY A 1 459 ? 32.576 -24.356 -27.012 1.00 24.11 459 GLY A O 1
ATOM 3691 N N . LEU A 1 460 ? 31.056 -24.551 -25.353 1.00 16.54 460 LEU A N 1
ATOM 3692 C CA . LEU A 1 460 ? 30.962 -25.962 -25.568 1.00 18.25 460 LEU A CA 1
ATOM 3693 C C . LEU A 1 460 ? 30.162 -26.232 -26.838 1.00 16.98 460 LEU A C 1
ATOM 3694 O O . LEU A 1 460 ? 29.118 -25.586 -27.096 1.00 25.39 460 LEU A O 1
ATOM 3699 N N . THR A 1 461 ? 30.570 -27.259 -27.544 1.00 15.89 461 THR A N 1
ATOM 3700 C CA . THR A 1 461 ? 29.821 -27.648 -28.720 1.00 16.73 461 THR A CA 1
ATOM 3701 C C . THR A 1 461 ? 28.892 -28.822 -28.459 1.00 15.81 461 THR A C 1
ATOM 3702 O O . THR A 1 461 ? 27.827 -28.888 -29.048 1.00 16.13 461 THR A O 1
ATOM 3706 N N . THR A 1 462 ? 29.250 -29.710 -27.498 1.00 12.96 462 THR A N 1
ATOM 3707 C CA . THR A 1 462 ? 28.345 -30.793 -27.132 1.00 12.32 462 THR A CA 1
ATOM 3708 C C . THR A 1 462 ? 28.375 -31.042 -25.594 1.00 12.78 462 THR A C 1
ATOM 3709 O O . THR A 1 462 ? 29.407 -30.944 -24.971 1.00 13.05 462 THR A O 1
ATOM 3713 N N . VAL A 1 463 ? 27.198 -31.428 -25.169 1.00 12.18 463 VAL A N 1
ATOM 3714 C CA . VAL A 1 463 ? 26.986 -31.883 -23.807 1.00 11.52 463 VAL A CA 1
ATOM 3715 C C . VAL A 1 463 ? 26.277 -33.174 -23.893 1.00 10.68 463 VAL A C 1
ATOM 3716 O O . VAL A 1 463 ? 25.193 -33.227 -24.577 1.00 12.49 463 VAL A O 1
ATOM 3720 N N . GLU A 1 464 ? 26.708 -34.249 -23.253 1.00 11.39 464 GLU A N 1
ATOM 3721 C CA A GLU A 1 464 ? 26.143 -35.586 -23.432 0.50 10.17 464 GLU A CA 1
ATOM 3722 C CA B GLU A 1 464 ? 26.005 -35.554 -23.364 0.50 11.55 464 GLU A CA 1
ATOM 3723 C C . GLU A 1 464 ? 26.393 -36.454 -22.185 1.00 11.76 464 GLU A C 1
ATOM 3724 O O . GLU A 1 464 ? 27.526 -36.499 -21.761 1.00 12.07 464 GLU A O 1
ATOM 3735 N N . PRO A 1 465 ? 25.423 -37.193 -21.729 1.00 11.34 465 PRO A N 1
ATOM 3736 C CA . PRO A 1 465 ? 25.761 -38.185 -20.657 1.00 12.31 465 PRO A CA 1
ATOM 3737 C C . PRO A 1 465 ? 26.481 -39.387 -21.152 1.00 13.44 465 PRO A C 1
ATOM 3738 O O . PRO A 1 465 ? 26.279 -39.732 -22.332 1.00 14.54 465 PRO A O 1
ATOM 3742 N N . THR A 1 466 ? 27.264 -40.011 -20.318 1.00 13.42 466 THR A N 1
ATOM 3743 C CA . THR A 1 466 ? 27.809 -41.257 -20.679 1.00 13.82 466 THR A CA 1
ATOM 3744 C C . THR A 1 466 ? 26.862 -42.416 -20.605 1.00 12.95 466 THR A C 1
ATOM 3745 O O . THR A 1 466 ? 25.834 -42.387 -19.924 1.00 13.19 466 THR A O 1
ATOM 3749 N N . ALA A 1 467 ? 27.135 -43.513 -21.372 1.00 14.30 467 ALA A N 1
ATOM 3750 C CA . ALA A 1 467 ? 26.364 -44.702 -21.312 1.00 13.63 467 ALA A CA 1
ATOM 3751 C C . ALA A 1 467 ? 26.356 -45.255 -19.831 1.00 13.91 467 ALA A C 1
ATOM 3752 O O . ALA A 1 467 ? 25.352 -45.760 -19.375 1.00 14.91 467 ALA A O 1
ATOM 3754 N N . ASP A 1 468 ? 27.515 -45.210 -19.193 1.00 13.99 468 ASP A N 1
ATOM 3755 C CA . ASP A 1 468 ? 27.608 -45.732 -17.825 1.00 16.20 468 ASP A CA 1
ATOM 3756 C C . ASP A 1 468 ? 26.704 -44.925 -16.890 1.00 15.09 468 ASP A C 1
ATOM 3757 O O . ASP A 1 468 ? 26.016 -45.495 -16.052 1.00 15.26 468 ASP A O 1
ATOM 3762 N N . ALA A 1 469 ? 26.727 -43.602 -17.022 1.00 12.71 469 ALA A N 1
ATOM 3763 C CA . ALA A 1 469 ? 25.881 -42.751 -16.180 1.00 12.57 469 ALA A CA 1
ATOM 3764 C C . ALA A 1 469 ? 24.431 -43.100 -16.330 1.00 13.29 469 ALA A C 1
ATOM 3765 O O . ALA A 1 469 ? 23.653 -43.208 -15.368 1.00 12.74 469 ALA A O 1
ATOM 3767 N N . GLU A 1 470 ? 23.987 -43.176 -17.599 1.00 12.78 470 GLU A N 1
ATOM 3768 C CA . GLU A 1 470 ? 22.616 -43.531 -17.887 1.00 11.36 470 GLU A CA 1
ATOM 3769 C C . GLU A 1 470 ? 22.269 -44.917 -17.320 1.00 11.09 470 GLU A C 1
ATOM 3770 O O . GLU A 1 470 ? 21.167 -45.071 -16.714 1.00 12.71 470 GLU A O 1
ATOM 3776 N N . ARG A 1 471 ? 23.086 -45.951 -17.499 1.00 13.01 471 ARG A N 1
ATOM 3777 C CA . ARG A 1 471 ? 22.808 -47.282 -16.980 1.00 13.48 471 ARG A CA 1
ATOM 3778 C C . ARG A 1 471 ? 22.670 -47.204 -15.405 1.00 14.41 471 ARG A C 1
ATOM 3779 O O . ARG A 1 471 ? 21.821 -47.892 -14.847 1.00 15.37 471 ARG A O 1
ATOM 3787 N N . GLU A 1 472 ? 23.600 -46.472 -14.802 1.00 13.94 472 GLU A N 1
ATOM 3788 C CA . GLU A 1 472 ? 23.492 -46.331 -13.308 1.00 13.54 472 GLU A CA 1
ATOM 3789 C C . GLU A 1 472 ? 22.160 -45.738 -12.931 1.00 13.26 472 GLU A C 1
ATOM 3790 O O . GLU A 1 472 ? 21.591 -46.032 -11.879 1.00 14.13 472 GLU A O 1
ATOM 3796 N N . TRP A 1 473 ? 21.704 -44.704 -13.666 1.00 12.32 473 TRP A N 1
ATOM 3797 C CA . TRP A 1 473 ? 20.421 -44.081 -13.399 1.00 11.72 473 TRP A CA 1
ATOM 3798 C C . TRP A 1 473 ? 19.300 -45.070 -13.529 1.00 10.91 473 TRP A C 1
ATOM 3799 O O . TRP A 1 473 ? 18.344 -45.129 -12.697 1.00 11.81 473 TRP A O 1
ATOM 3810 N N . THR A 1 474 ? 19.295 -45.906 -14.588 1.00 11.30 474 THR A N 1
ATOM 3811 C CA . THR A 1 474 ? 18.272 -46.910 -14.711 1.00 12.21 474 THR A CA 1
ATOM 3812 C C . THR A 1 474 ? 18.241 -47.804 -13.453 1.00 12.42 474 THR A C 1
ATOM 3813 O O . THR A 1 474 ? 17.152 -48.167 -12.939 1.00 13.37 474 THR A O 1
ATOM 3817 N N . GLU A 1 475 ? 19.434 -48.245 -13.033 1.00 13.23 475 GLU A N 1
ATOM 3818 C CA . GLU A 1 475 ? 19.550 -49.179 -11.871 1.00 15.91 475 GLU A CA 1
ATOM 3819 C C . GLU A 1 475 ? 18.976 -48.456 -10.591 1.00 15.48 475 GLU A C 1
ATOM 3820 O O . GLU A 1 475 ? 18.303 -49.100 -9.814 1.00 15.92 475 GLU A O 1
ATOM 3826 N N . THR A 1 476 ? 19.347 -47.188 -10.430 1.00 12.45 476 THR A N 1
ATOM 3827 C CA . THR A 1 476 ? 18.794 -46.413 -9.307 1.00 13.47 476 THR A CA 1
ATOM 3828 C C . THR A 1 476 ? 17.281 -46.441 -9.320 1.00 13.01 476 THR A C 1
ATOM 3829 O O . THR A 1 476 ? 16.595 -46.700 -8.284 1.00 13.60 476 THR A O 1
ATOM 3833 N N . CYS A 1 477 ? 16.701 -46.105 -10.495 1.00 10.93 477 CYS A N 1
ATOM 3834 C CA . CYS A 1 477 ? 15.295 -46.104 -10.588 1.00 10.31 477 CYS A CA 1
ATOM 3835 C C . CYS A 1 477 ? 14.664 -47.428 -10.363 1.00 12.27 477 CYS A C 1
ATOM 3836 O O . CYS A 1 477 ? 13.617 -47.544 -9.675 1.00 12.28 477 CYS A O 1
ATOM 3839 N N . ALA A 1 478 ? 15.241 -48.500 -10.864 1.00 13.50 478 ALA A N 1
ATOM 3840 C CA . ALA A 1 478 ? 14.687 -49.801 -10.678 1.00 16.24 478 ALA A CA 1
ATOM 3841 C C . ALA A 1 478 ? 14.685 -50.211 -9.174 1.00 16.28 478 ALA A C 1
ATOM 3842 O O . ALA A 1 478 ? 13.709 -50.785 -8.654 1.00 17.24 478 ALA A O 1
ATOM 3844 N N . GLU A 1 479 ? 15.814 -49.906 -8.514 1.00 16.29 479 GLU A N 1
ATOM 3845 C CA . GLU A 1 479 ? 15.960 -50.296 -7.122 1.00 16.70 479 GLU A CA 1
ATOM 3846 C C . GLU A 1 479 ? 14.930 -49.534 -6.283 1.00 15.17 479 GLU A C 1
ATOM 3847 O O . GLU A 1 479 ? 14.353 -50.175 -5.357 1.00 17.69 479 GLU A O 1
ATOM 3853 N N . ILE A 1 480 ? 14.703 -48.250 -6.523 1.00 13.05 480 ILE A N 1
ATOM 3854 C CA . ILE A 1 480 ? 13.725 -47.544 -5.759 1.00 13.05 480 ILE A CA 1
ATOM 3855 C C . ILE A 1 480 ? 12.355 -48.104 -6.048 1.00 13.58 480 ILE A C 1
ATOM 3856 O O . ILE A 1 480 ? 11.529 -48.301 -5.167 1.00 13.56 480 ILE A O 1
ATOM 3861 N N . ALA A 1 481 ? 11.992 -48.310 -7.308 1.00 13.39 481 ALA A N 1
ATOM 3862 C CA . ALA A 1 481 ? 10.686 -48.801 -7.648 1.00 12.34 481 ALA A CA 1
ATOM 3863 C C . ALA A 1 481 ? 10.375 -50.128 -6.922 1.00 12.90 481 ALA A C 1
ATOM 3864 O O . ALA A 1 481 ? 9.205 -50.376 -6.525 1.00 14.48 481 ALA A O 1
ATOM 3866 N N . ASN A 1 482 ? 11.399 -50.988 -6.873 1.00 14.68 482 ASN A N 1
ATOM 3867 C CA . ASN A 1 482 ? 11.236 -52.288 -6.298 1.00 16.15 482 ASN A CA 1
ATOM 3868 C C . ASN A 1 482 ? 11.025 -52.283 -4.758 1.00 15.97 482 ASN A C 1
ATOM 3869 O O . ASN A 1 482 ? 10.661 -53.308 -4.199 1.00 19.95 482 ASN A O 1
ATOM 3874 N N A MET A 1 483 ? 11.249 -51.103 -4.147 0.50 15.34 483 MET A N 1
ATOM 3875 N N B MET A 1 483 ? 11.207 -51.107 -4.152 0.50 15.30 483 MET A N 1
ATOM 3876 C CA A MET A 1 483 ? 10.992 -50.857 -2.708 0.50 16.13 483 MET A CA 1
ATOM 3877 C CA B MET A 1 483 ? 10.957 -50.922 -2.724 0.50 16.66 483 MET A CA 1
ATOM 3878 C C A MET A 1 483 ? 9.539 -50.410 -2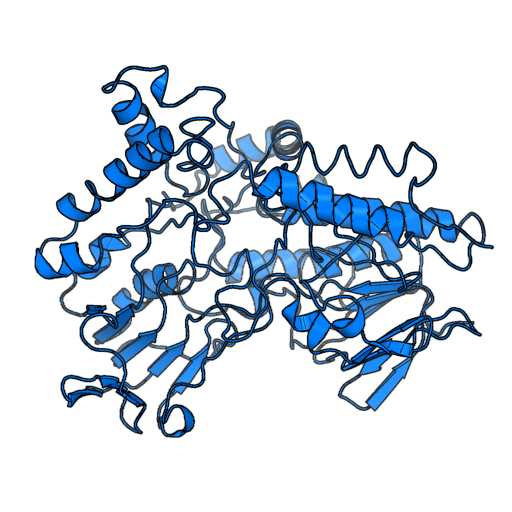.523 0.50 16.59 483 MET A C 1
ATOM 3879 C C B MET A 1 483 ? 9.538 -50.420 -2.527 0.50 16.73 483 MET A C 1
ATOM 3880 O O A MET A 1 483 ? 9.136 -50.112 -1.395 0.50 21.55 483 MET A O 1
ATOM 3881 O O B MET A 1 483 ? 9.156 -50.111 -1.403 0.50 22.02 483 MET A O 1
ATOM 3890 N N . THR A 1 484 ? 8.680 -50.375 -3.574 1.00 14.65 484 THR A N 1
ATOM 3891 C CA . THR A 1 484 ? 7.351 -49.962 -3.467 1.00 14.64 484 THR A CA 1
ATOM 3892 C C . THR A 1 484 ? 6.421 -50.976 -4.061 1.00 11.85 484 THR A C 1
ATOM 3893 O O . THR A 1 484 ? 6.894 -51.926 -4.699 1.00 13.94 484 THR A O 1
ATOM 3897 N N . LEU A 1 485 ? 5.149 -50.764 -3.883 1.00 11.99 485 LEU A N 1
ATOM 3898 C CA . LEU A 1 485 ? 4.140 -51.647 -4.466 1.00 11.48 485 LEU A CA 1
ATOM 3899 C C . LEU A 1 485 ? 3.714 -51.206 -5.900 1.00 12.70 485 LEU A C 1
ATOM 3900 O O . LEU A 1 485 ? 2.945 -51.966 -6.518 1.00 12.96 485 LEU A O 1
ATOM 3905 N N . PHE A 1 486 ? 4.190 -50.071 -6.356 1.00 12.90 486 PHE A N 1
ATOM 3906 C CA . PHE A 1 486 ? 3.754 -49.600 -7.666 1.00 13.52 486 PHE A CA 1
ATOM 3907 C C . PHE A 1 486 ? 4.035 -50.636 -8.843 1.00 12.61 486 PHE A C 1
ATOM 3908 O O . PHE A 1 486 ? 3.166 -50.640 -9.736 1.00 15.13 486 PHE A O 1
ATOM 3916 N N . PRO A 1 487 ? 5.133 -51.330 -8.840 1.00 11.65 487 PRO A N 1
ATOM 3917 C CA . PRO A 1 487 ? 5.284 -52.340 -9.907 1.00 12.81 487 PRO A CA 1
ATOM 3918 C C . PRO A 1 487 ? 4.306 -53.414 -9.926 1.00 14.19 487 PRO A C 1
ATOM 3919 O O . PRO A 1 487 ? 4.252 -54.213 -10.916 1.00 16.57 487 PRO A O 1
ATOM 3923 N N . LYS A 1 488 ? 3.602 -53.619 -8.804 1.00 13.84 488 LYS A N 1
ATOM 3924 C CA . LYS A 1 488 ? 2.652 -54.671 -8.637 1.00 14.90 488 LYS A CA 1
ATOM 3925 C C . LYS A 1 488 ? 1.167 -54.303 -8.824 1.00 15.13 488 LYS A C 1
ATOM 3926 O O . LYS A 1 488 ? 0.259 -54.965 -8.280 1.00 16.72 488 LYS A O 1
ATOM 3932 N N . ALA A 1 489 ? 0.960 -53.260 -9.562 1.00 14.65 489 ALA A N 1
ATOM 3933 C CA . ALA A 1 489 ? -0.326 -52.797 -9.998 1.00 16.58 489 ALA A CA 1
ATOM 3934 C C . ALA A 1 489 ? -0.200 -52.759 -11.547 1.00 20.64 489 ALA A C 1
ATOM 3935 O O . ALA A 1 489 ? 0.808 -52.354 -12.188 1.00 27.03 489 ALA A O 1
ATOM 3937 N N . ASP A 1 490 ? -1.227 -53.213 -12.150 1.00 20.97 490 ASP A N 1
ATOM 3938 C CA . ASP A 1 490 ? -1.366 -53.305 -13.600 1.00 20.08 490 ASP A CA 1
ATOM 3939 C C . ASP A 1 490 ? -1.891 -51.967 -14.164 1.00 17.32 490 ASP A C 1
ATOM 3940 O O . ASP A 1 490 ? -3.136 -51.834 -14.350 1.00 22.35 490 ASP A O 1
ATOM 3945 N N A SER A 1 491 ? -0.968 -51.120 -14.606 0.50 18.42 491 SER A N 1
ATOM 3946 N N B SER A 1 491 ? -1.114 -50.900 -14.268 0.50 19.39 491 SER A N 1
ATOM 3947 C CA A SER A 1 491 ? -1.411 -49.862 -15.181 0.50 15.13 491 SER A CA 1
ATOM 3948 C CA B SER A 1 491 ? -1.704 -49.661 -14.864 0.50 18.88 491 SER A CA 1
ATOM 3949 C C A SER A 1 491 ? -0.268 -49.195 -15.998 0.50 12.94 491 SER A C 1
ATOM 3950 C C B SER A 1 491 ? -0.740 -49.306 -16.014 0.50 13.89 491 SER A C 1
ATOM 3951 O O A SER A 1 491 ? 0.899 -49.700 -16.271 0.50 11.39 491 SER A O 1
ATOM 3952 O O B SER A 1 491 ? -0.195 -50.261 -16.545 0.50 10.48 491 SER A O 1
ATOM 3957 N N . TRP A 1 492 ? -0.581 -48.023 -16.385 1.00 15.74 492 TRP A N 1
ATOM 3958 C CA . TRP A 1 492 ? 0.262 -47.449 -17.364 1.00 13.53 492 TRP A CA 1
ATOM 3959 C C . TRP A 1 492 ? 1.680 -47.063 -16.909 1.00 11.53 492 TRP A C 1
ATOM 3960 O O . TRP A 1 492 ? 2.584 -46.803 -17.718 1.00 11.07 492 TRP A O 1
ATOM 3971 N N . ILE A 1 493 ? 1.830 -47.005 -15.586 1.00 13.01 493 ILE A N 1
ATOM 3972 C C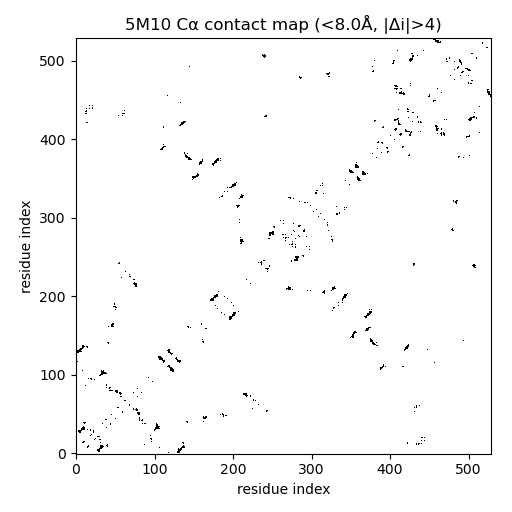A . ILE A 1 493 ? 3.062 -46.455 -15.020 1.00 11.46 493 ILE A CA 1
ATOM 3973 C C . ILE A 1 493 ? 4.322 -47.235 -15.373 1.00 10.96 493 ILE A C 1
ATOM 3974 O O . ILE A 1 493 ? 5.391 -46.645 -15.416 1.00 10.01 493 ILE A O 1
ATOM 3979 N N . PHE A 1 494 ? 4.101 -48.542 -15.592 1.00 12.64 494 PHE A N 1
ATOM 3980 C CA . PHE A 1 494 ? 5.186 -49.402 -15.973 1.00 13.58 494 PHE A CA 1
ATOM 3981 C C . PHE A 1 494 ? 5.037 -49.945 -17.397 1.00 12.53 494 PHE A C 1
ATOM 3982 O O . PHE A 1 494 ? 5.683 -50.953 -17.748 1.00 15.00 494 PHE A O 1
ATOM 3990 N N . GLY A 1 495 ? 4.116 -49.333 -18.161 1.00 11.61 495 GLY A N 1
ATOM 3991 C CA . GLY A 1 495 ? 4.002 -49.755 -19.568 1.00 11.88 495 GLY A CA 1
ATOM 3992 C C . GLY A 1 495 ? 3.035 -50.855 -19.845 1.00 12.40 495 GLY A C 1
ATOM 3993 O O . GLY A 1 495 ? 2.848 -51.173 -21.021 1.00 16.41 495 GLY A O 1
ATOM 3994 N N . ALA A 1 496 ? 2.355 -51.371 -18.866 1.00 12.80 496 ALA A N 1
ATOM 3995 C CA . ALA A 1 496 ? 1.603 -52.571 -19.050 1.00 16.22 496 ALA A CA 1
ATOM 3996 C C . ALA A 1 496 ? 0.266 -52.421 -19.702 1.00 16.24 496 ALA A C 1
ATOM 3997 O O . ALA A 1 496 ? -0.352 -53.414 -20.138 1.00 18.38 496 ALA A O 1
ATOM 3999 N N . ASN A 1 497 ? -0.130 -51.164 -19.848 1.00 13.77 497 ASN A N 1
ATOM 4000 C CA . ASN A 1 497 ? -1.417 -50.888 -20.425 1.00 15.17 497 ASN A CA 1
ATOM 4001 C C . ASN A 1 497 ? -1.599 -51.031 -21.918 1.00 15.12 497 ASN A C 1
ATOM 4002 O O . ASN A 1 497 ? -2.733 -51.051 -22.405 1.00 17.23 497 ASN A O 1
ATOM 4007 N N . ILE A 1 498 ? -0.513 -51.055 -22.629 1.00 17.49 498 ILE A N 1
ATOM 4008 C CA . ILE A 1 498 ? -0.495 -51.076 -24.086 1.00 18.73 498 ILE A CA 1
ATOM 4009 C C . ILE A 1 498 ? -0.069 -52.542 -24.512 1.00 17.96 498 ILE A C 1
ATOM 4010 O O . ILE A 1 498 ? 1.072 -52.883 -24.176 1.00 16.48 498 ILE A O 1
ATOM 4015 N N . PRO A 1 499 ? -0.867 -53.269 -25.314 1.00 21.67 499 PRO A N 1
ATOM 4016 C CA . PRO A 1 499 ? -0.396 -54.586 -25.681 1.00 23.61 499 PRO A CA 1
ATOM 4017 C C . PRO A 1 499 ? 0.886 -54.510 -26.447 1.00 22.01 499 PRO A C 1
ATOM 4018 O O . PRO A 1 499 ? 1.097 -53.655 -27.312 1.00 23.19 499 PRO A O 1
ATOM 4022 N N . GLY A 1 500 ? 1.845 -55.357 -26.065 1.00 19.38 500 GLY A N 1
ATOM 4023 C CA . GLY A 1 500 ? 3.195 -55.327 -26.697 1.00 21.37 500 GLY A CA 1
ATOM 4024 C C . GLY A 1 500 ? 4.163 -54.388 -26.098 1.00 20.39 500 GLY A C 1
ATOM 4025 O O . GLY A 1 500 ? 5.351 -54.454 -26.404 1.00 20.21 500 GLY A O 1
ATOM 4026 N N . LYS A 1 501 ? 3.689 -53.422 -25.312 1.00 17.65 501 LYS A N 1
ATOM 4027 C CA . LYS A 1 501 ? 4.680 -52.478 -24.716 1.00 15.81 501 LYS A CA 1
ATOM 4028 C C . LYS A 1 501 ? 5.469 -53.167 -23.622 1.00 16.25 501 LYS A C 1
ATOM 4029 O O . LYS A 1 501 ? 4.931 -53.970 -22.837 1.00 18.12 501 LYS A O 1
ATOM 4035 N N . ARG A 1 502 ? 6.739 -52.836 -23.584 1.00 16.64 502 ARG A N 1
ATOM 4036 C CA . ARG A 1 502 ? 7.662 -53.442 -22.568 1.00 16.42 502 ARG A CA 1
ATOM 4037 C C . ARG A 1 502 ? 7.238 -53.031 -21.143 1.00 16.48 502 ARG A C 1
ATOM 4038 O O . ARG A 1 502 ? 6.886 -51.878 -20.873 1.00 17.95 502 ARG A O 1
ATOM 4046 N N . HIS A 1 503 ? 7.189 -54.016 -20.253 1.00 15.28 503 HIS A N 1
ATOM 4047 C CA . HIS A 1 503 ? 6.960 -53.692 -18.821 1.00 14.63 503 HIS A CA 1
ATOM 4048 C C . HIS A 1 503 ? 8.281 -53.267 -18.192 1.00 14.65 503 HIS A C 1
ATOM 4049 O O . HIS A 1 503 ? 9.211 -54.114 -18.187 1.00 18.76 503 HIS A O 1
ATOM 4056 N N . ALA A 1 504 ? 8.398 -52.002 -17.757 1.00 12.86 504 ALA A N 1
ATOM 4057 C CA . ALA A 1 504 ? 9.671 -51.499 -17.346 1.00 13.97 504 ALA A CA 1
ATOM 4058 C C . ALA A 1 504 ? 9.417 -50.335 -16.395 1.00 12.91 504 ALA A C 1
ATOM 4059 O O . ALA A 1 504 ? 8.425 -49.624 -16.555 1.00 12.69 504 ALA A O 1
ATOM 4061 N N . VAL A 1 505 ? 10.422 -50.059 -15.550 1.00 12.94 505 VAL A N 1
ATOM 4062 C CA . VAL A 1 505 ? 10.438 -48.759 -14.840 1.00 12.09 505 VAL A CA 1
ATOM 4063 C C . VAL A 1 505 ? 10.508 -47.604 -15.823 1.00 11.53 505 VAL A C 1
ATOM 4064 O O . VAL A 1 505 ? 11.273 -47.657 -16.802 1.00 13.18 505 VAL A O 1
ATOM 4068 N N . MET A 1 506 ? 9.687 -46.596 -15.556 1.00 10.78 506 MET A N 1
ATOM 4069 C CA . MET A 1 506 ? 9.638 -45.406 -16.387 1.00 10.16 506 MET A CA 1
ATOM 4070 C C . MET A 1 506 ? 9.674 -44.142 -15.643 1.00 9.51 506 MET A C 1
ATOM 4071 O O . MET A 1 506 ? 9.614 -43.022 -16.170 1.00 10.25 506 MET A O 1
ATOM 4076 N N . PHE A 1 507 ? 9.762 -44.262 -14.256 1.00 10.20 507 PHE A N 1
ATOM 4077 C CA . PHE A 1 507 ? 9.885 -43.077 -13.359 1.00 9.65 507 PHE A CA 1
ATOM 4078 C C . PHE A 1 507 ? 10.957 -43.314 -12.250 1.00 9.89 507 PHE A C 1
ATOM 4079 O O . PHE A 1 507 ? 11.169 -44.499 -11.904 1.00 11.27 507 PHE A O 1
ATOM 4087 N N . TYR A 1 508 ? 11.524 -42.225 -11.846 1.00 9.10 508 TYR A N 1
ATOM 4088 C CA . TYR A 1 508 ? 12.262 -42.150 -10.547 1.00 9.70 508 TYR A CA 1
ATOM 4089 C C . TYR A 1 508 ? 11.209 -41.872 -9.449 1.00 10.57 508 TYR A C 1
ATOM 4090 O O . TYR A 1 508 ? 10.565 -40.853 -9.490 1.00 11.66 508 TYR A O 1
ATOM 4099 N N . LEU A 1 509 ? 11.079 -42.848 -8.537 1.00 9.39 509 LEU A N 1
ATOM 4100 C CA . LEU A 1 509 ? 10.012 -42.839 -7.524 1.00 11.52 509 LEU A CA 1
ATOM 4101 C C . LEU A 1 509 ? 10.484 -42.235 -6.163 1.00 11.28 509 LEU A C 1
ATOM 4102 O O . LEU A 1 509 ? 9.828 -42.501 -5.149 1.00 13.18 509 LEU A O 1
ATOM 4107 N N . GLY A 1 510 ? 11.639 -41.597 -6.171 1.00 11.35 510 GLY A N 1
ATOM 4108 C CA . GLY A 1 510 ? 12.182 -41.044 -4.919 1.00 12.47 510 GLY A CA 1
ATOM 4109 C C . GLY A 1 510 ? 11.611 -39.739 -4.445 1.00 11.09 510 GLY A C 1
ATOM 4110 O O . GLY A 1 510 ? 11.903 -39.371 -3.268 1.00 14.13 510 GLY A O 1
ATOM 4111 N N . GLY A 1 511 ? 10.820 -39.059 -5.194 1.00 10.74 511 GLY A N 1
ATOM 4112 C CA . GLY A 1 511 ? 10.185 -37.840 -4.831 1.00 10.75 511 GLY A CA 1
ATOM 4113 C C . GLY A 1 511 ? 10.849 -36.581 -5.242 1.00 9.81 511 GLY A C 1
ATOM 4114 O O . GLY A 1 511 ? 12.065 -36.619 -5.572 1.00 10.57 511 GLY A O 1
ATOM 4115 N N . LEU A 1 512 ? 10.194 -35.462 -5.141 1.00 9.21 512 LEU A N 1
ATOM 4116 C CA . LEU A 1 512 ? 10.684 -34.203 -5.658 1.00 9.14 512 LEU A CA 1
ATOM 4117 C C . LEU A 1 512 ? 11.916 -33.743 -4.888 1.00 9.64 512 LEU A C 1
ATOM 4118 O O . LEU A 1 512 ? 12.911 -33.316 -5.428 1.00 10.65 512 LEU A O 1
ATOM 4123 N N . GLY A 1 513 ? 11.814 -33.792 -3.516 1.00 10.10 513 GLY A N 1
ATOM 4124 C CA . GLY A 1 513 ? 12.985 -33.256 -2.740 1.00 10.91 513 GLY A CA 1
ATOM 4125 C C . GLY A 1 513 ? 14.261 -33.994 -3.065 1.00 10.89 513 GLY A C 1
ATOM 4126 O O . GLY A 1 513 ? 15.298 -33.371 -3.290 1.00 11.86 513 GLY A O 1
ATOM 4127 N N . ASN A 1 514 ? 14.163 -35.312 -3.151 1.00 10.66 514 ASN A N 1
ATOM 4128 C CA A ASN A 1 514 ? 15.232 -36.240 -3.470 0.50 13.79 514 ASN A CA 1
ATOM 4129 C CA B ASN A 1 514 ? 15.468 -35.926 -3.429 0.50 12.04 514 ASN A CA 1
ATOM 4130 C C . ASN A 1 514 ? 15.782 -35.911 -4.943 1.00 13.43 514 ASN A C 1
ATOM 4131 O O . ASN A 1 514 ? 16.997 -35.878 -5.212 1.00 13.17 514 ASN A O 1
ATOM 4140 N N . TYR A 1 515 ? 14.804 -35.764 -5.828 1.00 10.66 515 TYR A N 1
ATOM 4141 C CA . TYR A 1 515 ? 15.106 -35.530 -7.278 1.00 10.96 515 TYR A CA 1
ATOM 4142 C C . TYR A 1 515 ? 15.855 -34.192 -7.389 1.00 10.68 515 TYR A C 1
ATOM 4143 O O . TYR A 1 515 ? 16.891 -34.113 -8.135 1.00 12.07 515 TYR A O 1
ATOM 4152 N N . ARG A 1 516 ? 15.399 -33.096 -6.725 1.00 10.38 516 ARG A N 1
ATOM 4153 C CA . ARG A 1 516 ? 16.037 -31.860 -6.782 1.00 11.27 516 ARG A CA 1
ATOM 4154 C C . ARG A 1 516 ? 17.502 -31.957 -6.279 1.00 11.34 516 ARG A C 1
ATOM 4155 O O . ARG A 1 516 ? 18.436 -31.405 -6.822 1.00 11.81 516 ARG A O 1
ATOM 4163 N N . ARG A 1 517 ? 17.688 -32.738 -5.189 1.00 12.40 517 ARG A N 1
ATOM 4164 C CA . ARG A 1 517 ? 19.070 -32.969 -4.688 1.00 14.35 517 ARG A CA 1
ATOM 4165 C C . ARG A 1 517 ? 19.908 -33.691 -5.738 1.00 12.93 517 ARG A C 1
ATOM 4166 O O . ARG A 1 517 ? 21.093 -33.375 -5.890 1.00 13.81 517 ARG A O 1
ATOM 4174 N N A GLN A 1 518 ? 19.315 -34.672 -6.408 0.50 12.72 518 GLN A N 1
ATOM 4175 N N B GLN A 1 518 ? 19.319 -34.697 -6.417 0.50 12.90 518 GLN A N 1
ATOM 4176 C CA A GLN A 1 518 ? 20.098 -35.351 -7.431 0.50 13.11 518 GLN A CA 1
ATOM 4177 C CA B GLN A 1 518 ? 20.102 -35.418 -7.460 0.50 13.55 518 GLN A CA 1
ATOM 4178 C C A GLN A 1 518 ? 20.601 -34.438 -8.512 0.50 13.34 518 GLN A C 1
ATOM 4179 C C B GLN A 1 518 ? 20.601 -34.448 -8.517 0.50 13.35 518 GLN A C 1
ATOM 4180 O O A GLN A 1 518 ? 21.782 -34.489 -8.913 0.50 13.00 518 GLN A O 1
ATOM 4181 O O B GLN A 1 518 ? 21.785 -34.461 -8.907 0.50 13.03 518 GLN A O 1
ATOM 4192 N N . LEU A 1 519 ? 19.702 -33.579 -8.983 1.00 11.14 519 LEU A N 1
ATOM 4193 C CA . LEU A 1 519 ? 20.107 -32.613 -9.978 1.00 10.79 519 LEU A CA 1
ATOM 4194 C C . LEU A 1 519 ? 21.139 -31.651 -9.536 1.00 10.86 519 LEU A C 1
ATOM 4195 O O . LEU A 1 519 ? 22.167 -31.346 -10.196 1.00 11.76 519 LEU A O 1
ATOM 4200 N N . ALA A 1 520 ? 20.927 -31.142 -8.269 1.00 11.85 520 ALA A N 1
ATOM 4201 C CA . ALA A 1 520 ? 21.859 -30.150 -7.734 1.00 11.67 520 ALA A CA 1
ATOM 4202 C C . ALA A 1 520 ? 23.259 -30.789 -7.481 1.00 10.47 520 ALA A C 1
ATOM 4203 O O . ALA A 1 520 ? 24.279 -30.136 -7.732 1.00 12.97 520 ALA A O 1
ATOM 4205 N N . ASP A 1 521 ? 23.244 -32.034 -6.985 1.00 11.17 521 ASP A N 1
ATOM 4206 C CA . ASP A 1 521 ? 24.520 -32.660 -6.701 1.00 11.06 521 ASP A CA 1
ATOM 4207 C C . ASP A 1 521 ? 25.332 -32.874 -8.010 1.00 12.76 521 ASP A C 1
ATOM 4208 O O . ASP A 1 521 ? 26.549 -32.792 -8.033 1.00 13.16 521 ASP A O 1
ATOM 4213 N N . VAL A 1 522 ? 24.623 -33.339 -9.064 1.00 12.55 522 VAL A N 1
ATOM 4214 C CA . VAL A 1 522 ? 25.346 -33.511 -10.378 1.00 11.59 522 VAL A CA 1
ATOM 4215 C C . VAL A 1 522 ? 25.869 -32.186 -10.841 1.00 11.43 522 VAL A C 1
ATOM 4216 O O . VAL A 1 522 ? 27.089 -32.146 -11.238 1.00 12.81 522 VAL A O 1
ATOM 4220 N N . ALA A 1 523 ? 25.126 -31.122 -10.818 1.00 11.58 523 ALA A N 1
ATOM 4221 C CA . ALA A 1 523 ? 25.634 -29.886 -11.317 1.00 13.35 523 ALA A CA 1
ATOM 4222 C C . ALA A 1 523 ? 26.793 -29.378 -10.521 1.00 13.52 523 ALA A C 1
ATOM 4223 O O . ALA A 1 523 ? 27.855 -28.957 -11.007 1.00 16.31 523 ALA A O 1
ATOM 4225 N N . ASP A 1 524 ? 26.668 -29.459 -9.175 1.00 14.38 524 ASP A N 1
ATOM 4226 C CA A ASP A 1 524 ? 27.669 -28.929 -8.294 0.50 15.35 524 ASP A CA 1
ATOM 4227 C CA B ASP A 1 524 ? 27.759 -28.911 -8.295 0.50 14.87 524 ASP A CA 1
ATOM 4228 C C . ASP A 1 524 ? 29.017 -29.730 -8.395 1.00 14.94 524 ASP A C 1
ATOM 4229 O O . ASP A 1 524 ? 30.081 -29.232 -8.110 1.00 19.91 524 ASP A O 1
ATOM 4238 N N . GLY A 1 525 ? 28.919 -31.050 -8.687 1.00 14.40 525 GLY A N 1
ATOM 4239 C CA . GLY A 1 525 ? 30.001 -31.941 -8.897 1.00 15.28 525 GLY A CA 1
ATOM 4240 C C . GLY A 1 525 ? 30.611 -31.899 -10.293 1.00 14.93 525 GLY A C 1
ATOM 4241 O O . GLY A 1 525 ? 31.141 -32.926 -10.712 1.00 23.19 525 GLY A O 1
ATOM 4242 N N . GLY A 1 526 ? 30.473 -30.762 -10.977 1.00 15.40 526 GLY A N 1
ATOM 4243 C CA . GLY A 1 526 ? 31.067 -30.562 -12.360 1.00 18.43 526 GLY A CA 1
ATOM 4244 C C . GLY A 1 526 ? 30.336 -31.395 -13.415 1.00 17.07 526 GLY A C 1
ATOM 4245 O O . GLY A 1 526 ? 30.953 -31.827 -14.392 1.00 17.63 526 GLY A O 1
ATOM 4246 N N . TYR A 1 527 ? 29.057 -31.546 -13.234 1.00 13.21 527 TYR A N 1
ATOM 4247 C CA . TYR A 1 527 ? 28.230 -32.326 -14.122 1.00 12.71 527 TYR A CA 1
ATOM 4248 C C . TYR A 1 527 ? 28.700 -33.697 -14.250 1.00 14.44 527 TYR A C 1
ATOM 4249 O O . TYR A 1 527 ? 29.015 -34.250 -15.342 1.00 14.60 527 TYR A O 1
ATOM 4258 N N . ARG A 1 528 ? 28.759 -34.331 -13.070 1.00 16.81 528 ARG A N 1
ATOM 4259 C CA . ARG A 1 528 ? 29.093 -35.713 -12.975 1.00 14.22 528 ARG A CA 1
ATOM 4260 C C . ARG A 1 528 ? 28.232 -36.579 -13.935 1.00 13.23 528 ARG A C 1
ATOM 4261 O O . ARG A 1 528 ? 27.042 -36.455 -13.929 1.00 14.46 528 ARG A O 1
ATOM 4269 N N . GLY A 1 529 ? 28.950 -37.388 -14.713 1.00 13.42 529 GLY A N 1
ATOM 4270 C CA . GLY A 1 529 ? 28.251 -38.213 -15.704 1.00 14.45 529 GLY A CA 1
ATOM 4271 C C . GLY A 1 529 ? 28.178 -37.642 -17.134 1.00 12.87 529 GLY A C 1
ATOM 4272 O O . GLY A 1 529 ? 27.705 -38.361 -18.018 1.00 15.40 529 GLY A O 1
ATOM 4273 N N . PHE A 1 530 ? 28.569 -36.406 -17.265 1.00 11.64 530 PHE A N 1
ATOM 4274 C CA . PHE A 1 530 ? 28.544 -35.704 -18.599 1.00 12.29 530 PHE A CA 1
ATOM 4275 C C . PHE A 1 530 ? 29.920 -35.536 -19.163 1.00 13.60 530 PHE A C 1
ATOM 4276 O O . PHE A 1 530 ? 30.899 -35.215 -18.562 1.00 15.22 530 PHE A O 1
ATOM 4284 N N . GLN A 1 531 ? 29.967 -35.756 -20.536 1.00 15.07 531 GLN A N 1
ATOM 4285 C CA . GLN A 1 531 ? 31.059 -35.321 -21.435 1.00 14.00 531 GLN A CA 1
ATOM 4286 C C . GLN A 1 531 ? 30.729 -33.982 -21.910 1.00 13.91 531 GLN A C 1
ATOM 4287 O O . GLN A 1 531 ? 29.665 -33.788 -22.589 1.00 15.34 531 GLN A O 1
ATOM 4293 N N . LEU A 1 532 ? 31.605 -33.075 -21.672 1.00 17.14 532 LEU A N 1
ATOM 4294 C CA . LEU A 1 532 ? 31.457 -31.629 -21.978 1.00 18.85 532 LEU A CA 1
ATOM 4295 C C . LEU A 1 532 ? 32.575 -31.319 -22.934 1.00 18.82 532 LEU A C 1
ATOM 4296 O O . LEU A 1 532 ? 33.702 -31.343 -22.527 1.00 26.06 532 LEU A O 1
ATOM 4301 N N . ARG A 1 533 ? 32.278 -31.086 -24.207 1.00 15.92 533 ARG A N 1
ATOM 4302 C CA . ARG A 1 533 ? 33.331 -30.909 -25.253 1.00 15.56 533 ARG A CA 1
ATOM 4303 C C . ARG A 1 533 ? 33.214 -29.584 -25.988 1.00 18.21 533 ARG A C 1
ATOM 4304 O O . ARG A 1 533 ? 32.112 -29.133 -26.224 1.00 17.29 533 ARG A O 1
ATOM 4312 N N . GLY A 1 534 ? 34.389 -29.043 -26.372 1.00 28.06 534 GLY A N 1
ATOM 4313 C CA . GLY A 1 534 ? 34.511 -27.503 -26.877 1.00 34.91 534 GLY A CA 1
ATOM 4314 C C . GLY A 1 534 ? 35.580 -27.045 -27.719 1.00 44.66 534 GLY A C 1
ATOM 4315 O O . GLY A 1 534 ? 35.297 -26.157 -28.577 1.00 51.66 534 GLY A O 1
#

Secondary structure (DSSP, 8-state):
--SEEEEEE--SHHHHHHHIIIIIIT---EEEE-SSSSS-THHHH--STT-B-SS-GGGSS--S-HHHHHH----BSS-BHHHHHHHHHHHHHHTT-GGGEETT--EEEEEEETTTTEEEEEETTS-EEEEEEEEE---TT-SB-----TTGGG--SEEEEGGG--TT---TTSEEEEE--SHHHHHHHHHHHTT-SEEEEEESS---EEE----BPPHHHHHHHHHTHHHHHHHHHHSSS-SSSPPP-S-GGGS-HHHHHHHHHHHHHH--HHHHHHSS-TTTTT-HHHHHHHHHHHHHHHHHH-SSHHHHHHH---S-S-SSPEEESSHHHHTTSTTEEEEETTTS-EEEEETTEEEETTS-EEE-SEEEE---B-TTTHHHHTSEEE-GGG-BGGGG-BTB---BTTTB-TT-TTEEESS-TTEE-SSHHHHHHHHHHHHHHHHHHHHHHT-SEEEE-HHHHHHHHHHHHHHHTTSSGGGS-SGGGTTTSTT------EE-S-HHHHHHHHHHHHHTTSTTEEEE-

Organism: NCBI:txid37926

Nearest PDB structures (foldseek):
  5m10-assembly1_A  TM=1.002E+00  e=0.000E+00  Thermocrispum municipale
  7v8s-assembly1_B  TM=1.000E+00  e=0.000E+00  Thermocrispum municipale
  3gwd-assembly1_A  TM=9.958E-01  e=1.490E-84  Rhodococcus sp. HI-31
  6er9-assembly1_A  TM=9.934E-01  e=8.774E-83  Rhodococcus sp. Phi1
  7v4x-assembly1_A  TM=9.727E-01  e=2.161E-76  Acinetobacter calcoaceticus

Foldseek 3Di:
DFPWQEEEEAQALQRLVLQLLVCVVVVTGYAYEYQAPDHHALLVQQQFFLAWDLLFDLQLDADPDLVCLQPDDDWKRTGHSVRSRVRSVVSCVVSVNPVRYHYSWDWFAWAADPVQCWIWTATPVGDITIHNFYEYAPAQFHADDDDDFAAPVAAAFAEEESSRDDPPDFQAAFEEEEEDDDQSVLSSLVRNLVGYQAYEYAYAAAAFAAAAQMDTDDVVVSNVCSVCVVVQVVQQLQDFFSSSDDFAPAALVVDDPVLLVVLLVVDSNNHGFVCNQTVRHNDCFQDQVNQVSSLVSRLVVLVVQADDVVLSVLNRGDFTNQDDYHYYHCRSNSNVDPRYHYHHCVVWNFPHAHHQATATNVRDGRGGNYYYYNQTRQGQCPSQQSHNYAFPPRDRQCVVAVQHHWAQLCFAHARHWSYTYQNHFAEGNHSRSVSSVLRSVLNSVVSSVCVVVVWSTKHFDPVNGVVSQVQQVVVPVSTCNLVDQDPQQPNSHVPGRRGHGYRSRGSSVSSVVSVVCVVVVNPRMDTHD

InterPro domains:
  IPR023753 FAD/NAD(P)-binding domain [PF07992] (10-214)
  IPR036188 FAD/NAD(P)-binding domain superfamily [G3DSA:3.50.50.60] (1-167)
  IPR036188 FAD/NAD(P)-binding domain superfamily [G3DSA:3.50.50.60] (337-541)
  IPR036188 FAD/NAD(P)-binding domain superfamily [SSF51905] (4-224)
  IPR036188 FAD/NAD(P)-binding domain superfamily [SSF51905] (150-382)
  IPR036188 FAD/NAD(P)-binding domain superfamily [SSF51905] (303-531)
  IPR050775 Baeyer-Villiger monooxygenase-like [PTHR43098] (2-535)

Radius of gyration: 23.28 Å; Cα contacts (8 Å, |Δi|>4): 1195; chains: 1; bounding box: 66×50×62 Å

Solvent-accessible surface area: 20979 Å² total; per-residue (Å²): 168,26,93,17,40,0,0,0,13,9,0,13,13,7,0,1,5,0,0,18,41,0,25,63,79,49,65,22,50,6,81,0,4,13,88,0,40,15,15,1,13,59,19,49,78,9,51,14,31,30,4,17,9,4,6,19,0,31,0,24,6,3,9,58,32,132,77,5,14,129,102,54,84,12,90,52,49,1,10,67,11,80,75,0,24,46,6,0,83,62,1,10,140,74,30,79,0,65,162,23,15,66,61,119,14,75,9,47,34,0,54,10,60,74,160,70,43,16,0,111,0,34,8,70,74,62,116,71,19,15,0,70,8,0,0,0,13,20,33,8,59,31,83,37,22,81,42,129,29,89,31,52,127,48,18,84,37,91,58,12,6,1,9,59,13,25,144,104,18,81,2,80,48,73,104,0,0,0,11,16,10,22,40,26,0,2,12,0,0,11,21,0,1,144,66,7,122,60,0,9,0,0,3,167,44,15,35,12,4,4,39,0,35,46,25,121,36,79,105,90,69,5,55,135,22,40,162,77,9,94,61,24,5,87,66,0,66,85,11,64,10,0,12,21,12,151,33,22,126,62,103,0,68,79,41,68,134,91,58,28,98,115,20,3,56,79,6,28,99,100,0,2,1,6,53,0,1,40,26,7,3,64,14,1,5,66,42,87,105,0,1,57,26,0,2,44,12,0,79,64,27,0,73,132,36,7,164,70,107,96,22,13,130,40,2,35,0,124,55,60,7,1,23,58,4,6,3,3,70,34,12,7,83,8,15,46,103,153,24,15,44,14,17,10,22,138,89,30,64,31,78,62,0,16,71,87,0,0,63,0,53,80,46,73,52,31,95,11,49,2,0,0,0,8,27,23,22,36,0,1,1,2,16,3,52,58,13,48,0,80,1,44,118,39,96,23,0,57,85,46,0,82,161,4,5,21,0,12,4,0,0,2,1,9,13,1,0,1,2,1,0,4,15,2,0,0,2,1,38,10,2,46,0,3,0,10,6,7,0,0,60,16,0,2,92,0,0,36,41,1,71,161,91,44,22,51,2,4,13,5,43,58,84,9,14,128,112,13,39,109,49,0,36,121,29,2,113,129,23,18,25,44,152,15,114,19,46,8,23,0,28,38,31,129,83,30,104,137,17,21,1,5,8,34,12,5,0,4,64,0,83,132,41,5,43,80,3,26,124,52,56,18,137,22,22,79,53,117,87

CATH classification: 3.50.50.60

B-factor: mean 16.36, std 9.52, range [7.42, 109.71]

Sequence (529 aa):
TPDLDAIVIGAGFGGIYMLHKLRNDLGLSVRVFEKGGGVGGTWYWNKYPGAKSSDTEGFVYRYSFDKELLREYDDWTTRYLDQPDVLAYLEHVVERYDLARDIQLNTEVTDAIFDEEETELWRRVTTAGGETLTARFLVTALGLLSSRSNIPDIPGRDSFAGRLVHTNAWPEDLDITGKRVGVIGTGSSTGTQFIVAAAKMAEEQLTVFQRTPQYCVPSGNGPMDPDEVARIKQNFDSSIWDQVRSSSTTVAFGFEESTVEAMSVSESSERQRVFQQAWDKKGNGFRRFMFGTFCDIATNPEANAAAAAFIRSSSKIAEIVKDPETARKLTPTDLYAKKRPLCNEGYYETYNRDNVSSLVSLKETPIEEIVPQGVRTSDGVVHELDVLVFATGFDAVDGNYRAMNLRGRDGRHINEHWTEGPTSYLGVTKAGFPNMFMIILGPNGPFTNLPPSIEAQVEWISDLIDKATRREGLTTVEEPTADAEREWTETCAEIANMMTLFPKADSSWIFGANIPGKRHAVMFYLGGLGNNYRRQQLADVADDGGYRGFQLRG